Protein AF-A0A955Y0I9-F1 (afdb_monomer)

Sequence (393 aa):
MRSPFDLGKRVLMWVVSGFSILAGYGLAKLEPFREAVVLPLTAVDQAVPLLPFTVWIYGSGTLMCLVAWLAVPDGRAARRFYFTLLMSAVICWFFFLLFPTTYPRHLWPLPEGDSLTLREFRDLRGTDSPSNCFPSQHVALAWALALCWVDWTKRAWVKVGIVAWAIAVSVCTLTTKQHYLVDIPGGMAAGVASWWAVRRSLADRTRTVGLEVSDPRDARVLHGLLGKVREHRWSLDTLPWPTARQPALPTPLVELLSQTVWIEEIAGLNFQVLARACRDDALCEIYGLFAEEERRHADGLRRLLAIHGHEVAPPGLGTGLVLDQFDTLDPDDIADVALIITATPVFETFLDAGTIPFLRSHPSVRGDLLDALVERVDRDEGAHLAVNWMMSR

Solvent-accessible surface area (backbone atoms only — not comparable to full-atom values): 20887 Å² total; per-residue (Å²): 131,83,77,73,65,46,70,68,58,29,55,51,49,40,50,51,51,51,50,56,51,52,53,50,51,52,57,38,66,73,67,43,82,48,77,58,41,73,72,85,79,47,75,62,58,66,67,51,59,81,39,65,75,37,40,62,54,54,62,37,54,66,58,52,47,46,54,49,38,74,64,49,81,36,67,67,53,44,52,46,44,52,52,12,43,49,46,17,46,52,54,26,39,54,33,25,25,71,52,15,22,29,48,75,44,80,84,61,70,78,79,90,77,81,49,71,55,53,48,52,44,50,51,47,66,71,71,51,68,54,41,56,24,37,31,24,52,70,29,6,44,34,37,18,50,28,54,51,48,45,74,74,53,86,50,67,70,58,41,53,50,38,47,51,47,30,50,49,35,44,53,23,36,44,25,58,50,58,38,56,73,71,15,40,62,44,5,38,47,37,3,50,50,23,38,50,51,42,50,47,68,62,48,66,52,61,46,65,45,61,48,63,78,81,51,75,66,58,44,53,50,50,54,53,48,45,52,47,54,69,70,67,64,81,59,79,85,76,50,71,71,72,91,64,78,47,75,72,70,57,68,73,57,51,50,51,51,23,50,48,31,53,49,28,45,51,50,15,52,45,24,50,39,50,24,67,16,33,68,32,68,69,58,22,47,44,26,46,49,47,22,54,47,25,46,48,52,21,52,49,49,50,50,54,37,42,44,31,71,41,78,77,55,79,71,51,74,68,57,42,56,54,59,67,43,59,85,72,59,43,44,47,19,43,62,48,45,51,50,45,46,57,47,49,49,56,52,54,51,49,43,61,74,48,52,49,61,50,47,64,68,33,85,90,58,45,50,73,46,48,53,56,50,47,58,52,49,61,57,52,50,57,52,54,44,54,52,35,59,62,74,60,109

Mean predicted aligned error: 13.73 Å

Secondary structure (DSSP, 8-state):
-PPP--HHHHHHHHHHHHHHHHHHHHHHHH--SSPPEEPPPPHHHHHSPP-GGGHHHHTHHHHHHHHHHHH--SHHHHHHHHHHHHHHHHHHHHHHHHS-EE--GGGSPPPSS--HHHHHHHHHHHHS-TT--SS-HHHHHHHHHHHHHHHH---HHHHHHHHHHHHHHHHHHHHTT-S-TTHHHHHHHHHHHHHHHHHHHHHGGG-B--B---SHHHHHHHHHHHHHHHHH---GGGS---SSPPPPPPHHHHHHHHHHHHHHHHHHHHHHHHHHHB-SHHHHHHHHHHHHHHHHHHHHHHHHHHHTT-PPPPP-HHHHHHHHHHTT--TTBHHHHHHHHHHHHHHHHHIIIIIHHHHHH-TTT-SHHHHHHHHHHHHHHHHHHHHHHHHT-

Structure (mmCIF, N/CA/C/O backbone):
data_AF-A0A955Y0I9-F1
#
_entry.id   AF-A0A955Y0I9-F1
#
loop_
_atom_site.group_PDB
_atom_site.id
_atom_site.type_symbol
_atom_site.label_atom_id
_atom_site.label_alt_id
_atom_site.label_comp_id
_atom_site.label_asym_id
_atom_site.label_entity_id
_atom_site.label_seq_id
_atom_site.pdbx_PDB_ins_code
_atom_site.Cartn_x
_atom_site.Cartn_y
_atom_site.Cartn_z
_atom_site.occupancy
_atom_site.B_iso_or_equiv
_atom_site.auth_seq_id
_atom_site.auth_comp_id
_atom_site.auth_asym_id
_atom_site.auth_atom_id
_atom_site.pdbx_PDB_model_num
ATOM 1 N N . MET A 1 1 ? -17.357 13.232 1.001 1.00 31.52 1 MET A N 1
ATOM 2 C CA . MET A 1 1 ? -16.364 13.836 0.078 1.00 31.52 1 MET A CA 1
ATOM 3 C C . MET A 1 1 ? -14.993 13.333 0.503 1.00 31.52 1 MET A C 1
ATOM 5 O O . MET A 1 1 ? -14.622 13.590 1.636 1.00 31.52 1 MET A O 1
ATOM 9 N N . ARG A 1 2 ? -14.286 12.552 -0.329 1.00 39.56 2 ARG A N 1
ATOM 10 C CA . ARG A 1 2 ? -12.940 12.054 0.015 1.00 39.56 2 ARG A CA 1
ATOM 11 C C . ARG A 1 2 ? -11.988 13.249 0.142 1.00 39.56 2 ARG A C 1
ATOM 13 O O . ARG A 1 2 ? -11.948 14.076 -0.767 1.00 39.56 2 ARG A O 1
ATOM 20 N N . SER A 1 3 ? -11.275 13.340 1.264 1.00 46.16 3 SER A N 1
ATOM 21 C CA . SER A 1 3 ? -10.226 14.338 1.496 1.00 46.16 3 SER A CA 1
ATOM 22 C C . SER A 1 3 ? -9.253 14.361 0.303 1.00 46.16 3 SER A C 1
ATOM 24 O O . SER A 1 3 ? -8.835 13.288 -0.152 1.00 46.16 3 SER A O 1
ATOM 26 N N . PRO A 1 4 ? -8.934 15.536 -0.273 1.00 54.56 4 PRO A N 1
ATOM 27 C CA . PRO A 1 4 ? -7.990 15.619 -1.377 1.00 54.56 4 PRO A CA 1
ATOM 28 C C . PRO A 1 4 ? -6.641 15.046 -0.934 1.00 54.56 4 PRO A C 1
ATOM 30 O O . PRO A 1 4 ? -6.152 15.347 0.151 1.00 54.56 4 PRO A O 1
ATOM 33 N N . PHE A 1 5 ? -6.033 14.201 -1.772 1.00 65.94 5 PHE A N 1
ATOM 34 C CA . PHE A 1 5 ? -4.689 13.691 -1.516 1.00 65.94 5 PHE A CA 1
ATOM 35 C C . PHE A 1 5 ? -3.725 14.884 -1.481 1.00 65.94 5 PHE A C 1
ATOM 37 O O . PHE A 1 5 ? -3.441 15.481 -2.524 1.00 65.94 5 PHE A O 1
ATOM 44 N N . ASP A 1 6 ? -3.334 15.270 -0.266 1.00 82.50 6 ASP A N 1
ATOM 45 C CA . ASP A 1 6 ? -2.632 16.514 0.036 1.00 82.50 6 ASP A CA 1
ATOM 46 C C . ASP A 1 6 ? -1.294 16.632 -0.717 1.00 82.50 6 ASP A C 1
ATOM 48 O O . ASP A 1 6 ? -0.627 15.631 -1.003 1.00 82.50 6 ASP A O 1
ATOM 52 N N . LEU A 1 7 ? -0.895 17.864 -1.047 1.00 87.44 7 LEU A N 1
ATOM 53 C CA . LEU A 1 7 ? 0.348 18.140 -1.768 1.00 87.44 7 LEU A CA 1
ATOM 54 C C . LEU A 1 7 ? 1.572 17.619 -1.007 1.00 87.44 7 LEU A C 1
ATOM 56 O O . LEU A 1 7 ? 2.463 17.032 -1.627 1.00 87.44 7 LEU A O 1
ATOM 60 N N . GLY A 1 8 ? 1.586 17.759 0.323 1.00 88.62 8 GLY A N 1
ATOM 61 C CA . GLY A 1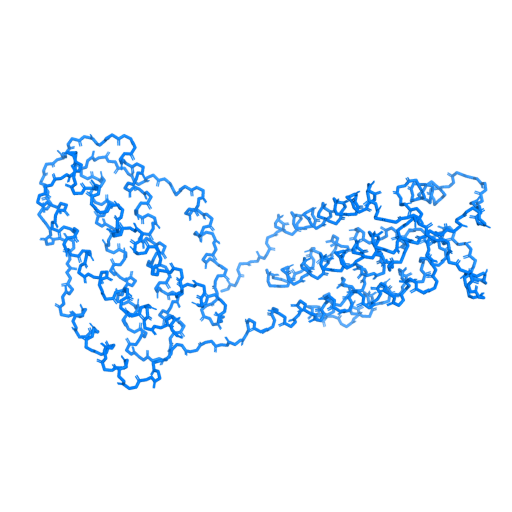 8 ? 2.644 17.218 1.172 1.00 88.62 8 GLY A CA 1
ATOM 62 C C . GLY A 1 8 ? 2.747 15.700 1.041 1.00 88.62 8 GLY A C 1
ATOM 63 O O . GLY A 1 8 ? 3.834 15.169 0.809 1.00 88.62 8 GLY A O 1
ATOM 64 N N . LYS A 1 9 ? 1.605 14.998 1.064 1.00 87.75 9 LYS A N 1
ATOM 65 C CA . LYS A 1 9 ? 1.550 13.538 0.863 1.00 87.75 9 LYS A CA 1
ATOM 66 C C . LYS A 1 9 ? 2.052 13.120 -0.525 1.00 87.75 9 LYS A C 1
ATOM 68 O O . LYS A 1 9 ? 2.767 12.128 -0.632 1.00 87.75 9 LYS A O 1
ATOM 73 N N . ARG A 1 10 ? 1.748 13.875 -1.589 1.00 91.06 10 ARG A N 1
ATOM 74 C CA . ARG A 1 10 ? 2.239 13.594 -2.960 1.00 91.06 10 ARG A CA 1
ATOM 75 C C . ARG A 1 10 ? 3.754 13.676 -3.065 1.00 91.06 10 ARG A C 1
ATOM 77 O O . ARG A 1 10 ? 4.377 12.770 -3.616 1.00 91.06 10 ARG A O 1
ATOM 84 N N . VAL A 1 11 ? 4.333 14.754 -2.538 1.00 93.12 11 VAL A N 1
ATOM 85 C CA . VAL A 1 11 ? 5.785 14.971 -2.561 1.00 93.12 11 VAL A CA 1
ATOM 86 C C . VAL A 1 11 ? 6.488 13.933 -1.690 1.00 93.12 11 VAL A C 1
ATOM 88 O O . VAL A 1 11 ? 7.462 13.330 -2.136 1.00 93.12 11 VAL A O 1
ATOM 91 N N . LEU A 1 12 ? 5.954 13.653 -0.496 1.00 92.50 12 LEU A N 1
ATOM 92 C CA . LEU A 1 12 ? 6.472 12.600 0.375 1.00 92.50 12 LEU A CA 1
ATOM 93 C C . LEU A 1 12 ? 6.474 11.242 -0.333 1.00 92.50 12 LEU A C 1
ATOM 95 O O . LEU A 1 12 ? 7.488 10.553 -0.324 1.00 92.50 12 LEU A O 1
ATOM 99 N N . MET A 1 13 ? 5.380 10.872 -1.002 1.00 93.75 13 MET A N 1
ATOM 100 C CA . MET A 1 13 ? 5.303 9.597 -1.718 1.00 93.75 13 MET A CA 1
ATOM 101 C C . MET A 1 13 ? 6.251 9.516 -2.919 1.00 93.75 13 MET A C 1
ATOM 103 O O . MET A 1 13 ? 6.767 8.433 -3.203 1.00 93.75 13 MET A O 1
ATOM 107 N N . TRP A 1 14 ? 6.537 10.629 -3.598 1.00 95.56 14 TRP A N 1
ATOM 108 C CA . TRP A 1 14 ? 7.592 10.675 -4.615 1.00 95.56 14 TRP A CA 1
ATOM 109 C C . TRP A 1 14 ? 8.973 10.393 -4.009 1.00 95.56 14 TRP A C 1
ATOM 111 O O . TRP A 1 14 ? 9.695 9.538 -4.526 1.00 95.56 14 TRP A O 1
ATOM 121 N N . VAL A 1 15 ? 9.301 11.026 -2.875 1.00 94.25 15 VAL A N 1
ATOM 122 C CA . VAL A 1 15 ? 10.557 10.777 -2.144 1.00 94.25 15 VAL A CA 1
ATOM 123 C C . VAL A 1 15 ? 10.640 9.325 -1.676 1.00 94.25 15 VAL A C 1
ATOM 125 O O . VAL A 1 15 ? 11.645 8.666 -1.925 1.00 94.25 15 VAL A O 1
ATOM 128 N N . VAL A 1 16 ? 9.576 8.795 -1.066 1.00 93.19 16 VAL A N 1
ATOM 129 C CA . VAL A 1 16 ? 9.507 7.397 -0.609 1.00 93.19 16 VAL A CA 1
ATOM 130 C C . VAL A 1 16 ? 9.670 6.428 -1.779 1.00 93.19 16 VAL A C 1
ATOM 132 O O . VAL A 1 16 ? 10.409 5.452 -1.659 1.00 93.19 16 VAL A O 1
ATOM 135 N N . SER A 1 17 ? 9.036 6.696 -2.925 1.00 92.31 17 SER A N 1
ATOM 136 C CA . SER A 1 17 ? 9.192 5.877 -4.137 1.00 92.31 17 SER A CA 1
ATOM 137 C C . SER A 1 17 ? 10.637 5.885 -4.630 1.00 92.31 17 SER A C 1
ATOM 139 O O . SER A 1 17 ? 11.209 4.822 -4.864 1.00 92.31 17 SER A O 1
ATOM 141 N N . GLY A 1 18 ? 11.239 7.073 -4.747 1.00 90.25 18 GLY A N 1
ATOM 142 C CA . GLY A 1 18 ? 12.628 7.231 -5.174 1.00 90.25 18 GLY A CA 1
ATOM 143 C C . GLY A 1 18 ? 13.601 6.532 -4.229 1.00 90.25 18 GLY A C 1
ATOM 144 O O . GLY A 1 18 ? 14.423 5.740 -4.680 1.00 90.25 18 GLY A O 1
ATOM 145 N N . PHE A 1 19 ? 13.457 6.747 -2.921 1.00 91.56 19 PHE A N 1
ATOM 146 C CA . PHE A 1 19 ? 14.278 6.094 -1.904 1.00 91.56 19 PHE A CA 1
ATOM 147 C C . PHE A 1 19 ? 14.138 4.571 -1.950 1.00 91.56 19 PHE A C 1
ATOM 149 O O . PHE A 1 19 ? 15.148 3.878 -2.005 1.00 91.56 19 PHE A O 1
ATOM 156 N N . SER A 1 20 ? 12.907 4.045 -1.999 1.00 88.31 20 SER A N 1
ATOM 157 C CA . SER A 1 20 ? 12.657 2.595 -2.049 1.00 88.31 20 SER A CA 1
ATOM 158 C C . SER A 1 20 ? 13.333 1.956 -3.265 1.00 88.31 20 SER A C 1
ATOM 160 O O . SER A 1 20 ? 13.983 0.919 -3.145 1.00 88.31 20 SER A O 1
ATOM 162 N N . ILE A 1 21 ? 13.209 2.593 -4.435 1.00 91.81 21 ILE A N 1
ATOM 163 C CA . ILE A 1 21 ? 13.772 2.082 -5.688 1.00 91.81 21 ILE A CA 1
ATOM 164 C C . ILE A 1 21 ? 15.306 2.168 -5.681 1.00 91.81 21 ILE A C 1
ATOM 166 O O . ILE A 1 21 ? 15.981 1.211 -6.056 1.00 91.81 21 ILE A O 1
ATOM 170 N N . LEU A 1 22 ? 15.874 3.295 -5.249 1.00 89.88 22 LEU A N 1
ATOM 171 C CA . LEU A 1 22 ? 17.327 3.487 -5.232 1.00 89.88 22 LEU A CA 1
ATOM 172 C C . LEU A 1 22 ? 18.011 2.621 -4.169 1.00 89.88 22 LEU A C 1
ATOM 174 O O . LEU A 1 22 ? 19.072 2.062 -4.442 1.00 89.88 22 LEU A O 1
ATOM 178 N N . ALA A 1 23 ? 17.400 2.462 -2.992 1.00 85.19 23 ALA A N 1
ATOM 179 C CA . ALA A 1 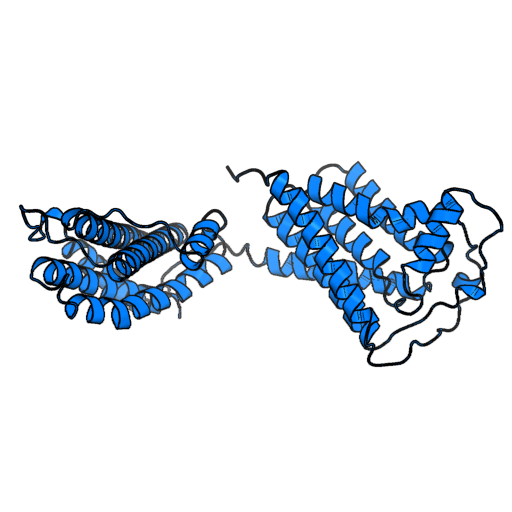23 ? 17.912 1.591 -1.939 1.00 85.19 23 ALA A CA 1
ATOM 180 C C . ALA A 1 23 ? 17.931 0.125 -2.394 1.00 85.19 23 ALA A C 1
ATOM 182 O O . ALA A 1 23 ? 18.958 -0.541 -2.266 1.00 85.19 23 ALA A O 1
ATOM 183 N N . GLY A 1 24 ? 16.837 -0.365 -2.988 1.00 82.88 24 GLY A N 1
ATOM 184 C CA . GLY A 1 24 ? 16.781 -1.732 -3.508 1.00 82.88 24 GLY A CA 1
ATOM 185 C C . GLY A 1 24 ? 17.745 -1.976 -4.670 1.00 82.88 24 GLY A C 1
ATOM 186 O O . GLY A 1 24 ? 18.440 -2.991 -4.680 1.00 82.88 24 GLY A O 1
ATOM 187 N N . TYR A 1 25 ? 17.880 -1.016 -5.593 1.00 85.38 25 TYR A N 1
ATOM 188 C CA . TYR A 1 25 ? 18.887 -1.084 -6.658 1.00 85.38 25 TYR A CA 1
ATOM 189 C C . TYR A 1 25 ? 20.314 -1.119 -6.090 1.00 85.38 25 TYR A C 1
ATOM 191 O O . TYR A 1 25 ? 21.143 -1.908 -6.544 1.00 85.38 25 TYR A O 1
ATOM 199 N N . GLY A 1 26 ? 20.600 -0.294 -5.077 1.00 84.38 26 GLY A N 1
ATOM 200 C CA . GLY A 1 26 ? 21.887 -0.278 -4.383 1.00 84.38 26 GLY A CA 1
ATOM 201 C C . GLY A 1 26 ? 22.211 -1.618 -3.726 1.00 84.38 26 GLY A C 1
ATOM 202 O O . GLY A 1 26 ? 23.311 -2.127 -3.909 1.00 84.38 26 GLY A O 1
ATOM 203 N N . LEU A 1 27 ? 21.245 -2.233 -3.039 1.00 80.31 27 LEU A N 1
ATOM 204 C CA . LEU A 1 27 ? 21.409 -3.564 -2.443 1.00 80.31 27 LEU A CA 1
ATOM 205 C C . LEU A 1 27 ? 21.657 -4.642 -3.504 1.00 80.31 27 LEU A C 1
ATOM 207 O O . LEU A 1 27 ? 22.588 -5.430 -3.363 1.00 80.31 27 LEU A O 1
ATOM 211 N N . ALA A 1 28 ? 20.883 -4.636 -4.594 1.00 76.81 28 ALA A N 1
ATOM 212 C CA . ALA A 1 28 ? 21.062 -5.579 -5.699 1.00 76.81 28 ALA A CA 1
ATOM 213 C C . ALA A 1 28 ? 22.425 -5.431 -6.402 1.00 76.81 28 ALA A C 1
ATOM 215 O O . ALA A 1 28 ? 22.912 -6.378 -7.012 1.00 76.81 28 ALA A O 1
ATOM 216 N N . LYS A 1 29 ? 23.048 -4.248 -6.314 1.00 76.62 29 LYS A N 1
ATOM 217 C CA . LYS A 1 29 ? 24.379 -3.965 -6.865 1.00 76.62 29 LYS A CA 1
ATOM 218 C C . LYS A 1 29 ? 25.525 -4.510 -6.003 1.00 76.62 29 LYS A C 1
ATOM 220 O O . LYS A 1 29 ? 26.586 -4.775 -6.558 1.00 76.62 29 LYS A O 1
ATOM 225 N N . LEU A 1 30 ? 25.354 -4.624 -4.683 1.00 74.75 30 LEU A N 1
ATOM 226 C CA . LEU A 1 30 ? 26.463 -4.934 -3.769 1.00 74.75 30 LEU A CA 1
ATOM 227 C C . LEU A 1 30 ? 26.871 -6.413 -3.783 1.00 74.75 30 LEU A C 1
ATOM 229 O O . LEU A 1 30 ? 28.061 -6.691 -3.740 1.00 74.75 30 LEU A O 1
ATOM 233 N N . GLU A 1 31 ? 25.914 -7.341 -3.864 1.00 68.19 31 GLU A N 1
ATOM 234 C CA . GLU A 1 31 ? 26.170 -8.784 -3.694 1.00 68.19 31 GLU A CA 1
ATOM 235 C C . GLU A 1 31 ? 25.347 -9.634 -4.686 1.00 68.19 31 GLU A C 1
ATOM 237 O O . GLU A 1 31 ? 24.390 -10.309 -4.290 1.00 68.19 31 GLU A O 1
ATOM 242 N N . PRO A 1 32 ? 25.645 -9.601 -6.000 1.00 71.12 32 PRO A N 1
ATOM 243 C CA . PRO A 1 32 ? 25.002 -10.515 -6.939 1.00 71.12 32 PRO A CA 1
ATOM 244 C C . PRO A 1 32 ? 25.439 -11.964 -6.666 1.00 71.12 32 PRO A C 1
ATOM 246 O O . PRO A 1 32 ? 26.609 -12.238 -6.408 1.00 71.12 32 PRO A O 1
ATOM 249 N N . PHE A 1 33 ? 24.520 -12.930 -6.789 1.00 77.50 33 PHE A N 1
ATOM 250 C CA . PHE A 1 33 ? 24.832 -14.351 -6.556 1.00 77.50 33 PHE A CA 1
ATOM 251 C C . PHE A 1 33 ? 25.696 -14.979 -7.662 1.00 77.50 33 PHE A C 1
ATOM 253 O O . PHE A 1 33 ? 26.130 -16.126 -7.534 1.00 77.50 33 PHE A O 1
ATOM 260 N N . ARG A 1 34 ? 25.890 -14.270 -8.781 1.00 76.62 34 ARG A N 1
ATOM 261 C CA . ARG A 1 34 ? 26.654 -14.716 -9.951 1.00 76.62 34 ARG A CA 1
ATOM 262 C C . ARG A 1 34 ? 27.440 -13.562 -10.560 1.00 76.62 34 ARG A C 1
ATOM 264 O O . ARG A 1 34 ? 27.082 -12.400 -10.404 1.00 76.62 34 ARG A O 1
ATOM 271 N N . GLU A 1 35 ? 28.481 -13.898 -11.310 1.00 83.94 35 GLU A N 1
ATOM 272 C CA . GLU A 1 35 ? 29.204 -12.925 -12.125 1.00 83.94 35 GLU A CA 1
ATOM 273 C C . GLU A 1 35 ? 28.356 -12.451 -13.310 1.00 83.94 35 GLU A C 1
ATOM 275 O O . GLU A 1 35 ? 27.577 -13.214 -13.889 1.00 83.94 35 GLU A O 1
ATOM 280 N N . ALA A 1 36 ? 28.518 -11.179 -13.679 1.00 87.12 36 ALA A N 1
ATOM 281 C CA . ALA A 1 36 ? 27.760 -10.580 -14.766 1.00 87.12 36 ALA A CA 1
ATOM 282 C C . ALA A 1 36 ? 28.205 -11.118 -16.133 1.00 87.12 36 ALA A C 1
ATOM 284 O O . ALA A 1 36 ? 29.380 -11.048 -16.493 1.00 87.12 36 ALA A O 1
ATOM 285 N N . VAL A 1 37 ? 27.247 -11.598 -16.926 1.00 89.44 37 VAL A N 1
ATOM 286 C CA . VAL A 1 37 ? 27.508 -12.226 -18.228 1.00 89.44 37 VAL A CA 1
ATOM 287 C C . VAL A 1 37 ? 27.330 -11.221 -19.367 1.00 89.44 37 VAL A C 1
ATOM 289 O O . VAL A 1 37 ? 26.343 -10.487 -19.419 1.00 89.44 37 VAL A O 1
ATOM 292 N N . VAL A 1 38 ? 28.273 -11.192 -20.311 1.00 93.06 38 VAL A N 1
ATOM 293 C CA . VAL A 1 38 ? 28.116 -10.460 -21.578 1.00 93.06 38 VAL A CA 1
ATOM 294 C C . VAL A 1 38 ? 27.259 -11.301 -22.522 1.00 93.06 38 VAL A C 1
ATOM 296 O O . VAL A 1 38 ? 27.589 -12.455 -22.794 1.00 93.06 38 VAL A O 1
ATOM 299 N N . LEU A 1 39 ? 26.177 -10.726 -23.045 1.00 91.50 39 LEU A N 1
ATOM 300 C CA . LEU A 1 39 ? 25.342 -11.387 -24.044 1.00 91.50 39 LEU A CA 1
ATOM 301 C C . LEU A 1 39 ? 25.867 -11.112 -25.467 1.00 91.50 39 LEU A C 1
ATOM 303 O O . LEU A 1 39 ? 26.438 -10.047 -25.719 1.00 91.50 39 LEU A O 1
ATOM 307 N N . PRO A 1 40 ? 25.655 -12.029 -26.430 1.00 93.56 40 PRO A N 1
ATOM 308 C CA . PRO A 1 40 ? 25.950 -11.758 -27.832 1.00 93.56 40 PRO A CA 1
ATOM 309 C C . PRO A 1 40 ? 25.117 -10.585 -28.364 1.00 93.56 40 PRO A C 1
ATOM 311 O O . PRO A 1 40 ? 23.895 -10.566 -28.220 1.00 93.56 40 PRO A O 1
ATOM 314 N N . LEU A 1 41 ? 25.772 -9.626 -29.021 1.00 94.25 41 LEU A N 1
ATOM 315 C CA . LEU A 1 41 ? 25.097 -8.490 -29.652 1.00 94.25 41 LEU A CA 1
ATOM 316 C C . LEU A 1 41 ? 24.326 -8.943 -30.892 1.00 94.25 41 LEU A C 1
ATOM 318 O O . LEU A 1 41 ? 24.906 -9.539 -31.805 1.00 94.25 41 LEU A O 1
ATOM 322 N N . THR A 1 42 ? 23.044 -8.593 -30.969 1.00 95.19 42 THR A N 1
ATOM 323 C CA . THR A 1 42 ? 22.237 -8.823 -32.172 1.00 95.19 42 THR A CA 1
ATOM 324 C C . THR A 1 42 ? 22.608 -7.842 -33.290 1.00 95.19 42 THR A C 1
ATOM 326 O O . THR A 1 42 ? 23.256 -6.818 -33.063 1.00 95.19 42 THR A O 1
ATOM 329 N N . ALA A 1 43 ? 22.146 -8.111 -34.516 1.00 96.00 43 ALA A N 1
ATOM 330 C CA . ALA A 1 43 ? 22.317 -7.185 -35.638 1.00 96.00 43 ALA A CA 1
ATOM 331 C C . ALA A 1 43 ? 21.704 -5.799 -35.354 1.00 96.00 43 ALA A C 1
ATOM 333 O O . ALA A 1 43 ? 22.249 -4.783 -35.776 1.00 96.00 43 ALA A O 1
ATOM 334 N N . VAL A 1 44 ? 20.602 -5.748 -34.597 1.00 94.50 44 VAL A N 1
ATOM 335 C CA . VAL A 1 44 ? 19.961 -4.487 -34.199 1.00 94.50 44 VAL A CA 1
ATOM 336 C C . VAL A 1 44 ? 20.814 -3.747 -33.171 1.00 94.50 44 VAL A C 1
ATOM 338 O O . VAL A 1 44 ? 21.049 -2.551 -33.338 1.00 94.50 44 VAL A O 1
ATOM 341 N N . ASP A 1 45 ? 21.340 -4.445 -32.159 1.00 94.31 45 ASP A N 1
ATOM 342 C CA . ASP A 1 45 ? 22.217 -3.837 -31.145 1.00 94.31 45 ASP A CA 1
ATOM 343 C C . ASP A 1 45 ? 23.445 -3.180 -31.781 1.00 94.31 45 ASP A C 1
ATOM 345 O O . ASP A 1 45 ? 23.889 -2.118 -31.343 1.00 94.31 45 ASP A O 1
ATOM 349 N N . GLN A 1 46 ? 23.978 -3.790 -32.842 1.00 95.25 46 GLN A N 1
ATOM 350 C CA . GLN A 1 46 ? 25.105 -3.253 -33.601 1.00 95.25 46 GLN A CA 1
ATOM 351 C C . GLN A 1 46 ? 24.696 -2.073 -34.493 1.00 95.25 46 GLN A C 1
ATOM 353 O O . GLN A 1 46 ? 25.409 -1.071 -34.531 1.00 95.25 46 GLN A O 1
ATOM 358 N N . ALA A 1 47 ? 23.549 -2.168 -35.174 1.00 96.50 47 ALA A N 1
ATOM 359 C CA . ALA A 1 47 ? 23.092 -1.168 -36.140 1.00 96.50 47 ALA A CA 1
ATOM 360 C C . ALA A 1 47 ? 22.618 0.148 -35.502 1.00 96.50 47 ALA A C 1
ATOM 362 O O . ALA A 1 47 ? 22.750 1.207 -36.117 1.00 96.50 47 ALA A O 1
ATOM 363 N N . VAL A 1 48 ? 22.058 0.112 -34.288 1.00 97.00 48 VAL A N 1
ATOM 364 C CA . VAL A 1 48 ? 21.596 1.331 -33.603 1.00 97.00 48 VAL A CA 1
ATOM 365 C C . VAL A 1 48 ? 22.800 2.232 -33.281 1.00 97.00 48 VAL A C 1
ATOM 367 O O . VAL A 1 48 ? 23.742 1.764 -32.645 1.00 97.00 48 VAL A O 1
ATOM 370 N N . PRO A 1 49 ? 22.820 3.520 -33.664 1.00 96.69 49 PRO A N 1
ATOM 371 C CA . PRO A 1 49 ? 23.934 4.408 -33.341 1.00 96.69 49 PRO A CA 1
ATOM 372 C C . PRO A 1 49 ? 23.884 4.895 -31.886 1.00 96.69 49 PRO A C 1
ATOM 374 O O . PRO A 1 49 ? 22.818 4.990 -31.277 1.00 96.69 49 PRO A O 1
ATOM 377 N N . LEU A 1 50 ? 25.046 5.263 -31.339 1.00 96.94 50 LEU A N 1
ATOM 378 C CA . LEU A 1 50 ? 25.120 6.035 -30.097 1.00 96.94 50 LEU A CA 1
ATOM 379 C C . LEU A 1 50 ? 24.656 7.474 -30.376 1.00 96.94 50 LEU A C 1
ATOM 381 O O . LEU A 1 50 ? 25.282 8.177 -31.167 1.00 96.94 50 LEU A O 1
ATOM 385 N N . LEU A 1 51 ? 23.589 7.923 -29.713 1.00 97.25 51 LEU A N 1
ATOM 386 C CA . LEU A 1 51 ? 23.033 9.273 -29.850 1.00 97.25 51 LEU A CA 1
ATOM 387 C C . LEU A 1 51 ? 23.070 10.004 -28.496 1.00 97.25 51 LEU A C 1
ATOM 389 O O . LEU A 1 51 ? 22.126 9.877 -27.713 1.00 97.25 51 LEU A O 1
ATOM 393 N N . PRO A 1 52 ? 24.118 10.799 -28.197 1.00 95.94 52 PRO A N 1
ATOM 394 C CA . PRO A 1 52 ? 24.305 11.392 -26.871 1.00 95.94 52 PRO A CA 1
ATOM 395 C C . PRO A 1 52 ? 23.125 12.221 -26.353 1.00 95.94 52 PRO A C 1
ATOM 397 O O . PRO A 1 52 ? 22.806 12.151 -25.173 1.00 95.94 52 PRO A O 1
ATOM 400 N N . PHE A 1 53 ? 22.420 12.957 -27.220 1.00 96.06 53 PHE A N 1
ATOM 401 C CA . PHE A 1 53 ? 21.276 13.787 -26.814 1.00 96.06 53 PHE A CA 1
ATOM 402 C C . PHE A 1 53 ? 20.112 12.984 -26.210 1.00 96.06 53 PHE A C 1
ATOM 404 O O . PHE A 1 53 ? 19.294 13.543 -25.483 1.00 96.06 53 PHE A O 1
ATOM 411 N N . THR A 1 54 ? 20.037 11.675 -26.475 1.00 97.50 54 THR A N 1
ATOM 412 C CA . THR A 1 54 ? 18.986 10.802 -25.929 1.00 97.50 54 THR A CA 1
ATOM 413 C C . THR A 1 54 ? 19.154 10.516 -24.434 1.00 97.50 54 THR A C 1
ATOM 415 O O . THR A 1 54 ? 18.217 10.024 -23.809 1.00 97.50 54 THR A O 1
ATOM 418 N N . VAL A 1 55 ? 20.282 10.919 -23.831 1.00 96.56 55 VAL A N 1
ATOM 419 C CA . VAL A 1 55 ? 20.499 10.876 -22.375 1.00 96.56 55 VAL A CA 1
ATOM 420 C C . VAL A 1 55 ? 19.426 11.644 -21.600 1.00 96.56 55 VAL A C 1
ATOM 422 O O . VAL A 1 55 ? 18.980 11.188 -20.556 1.00 96.56 55 VAL A O 1
ATOM 425 N N . TRP A 1 56 ? 18.921 12.755 -22.147 1.00 97.31 56 TRP A N 1
ATOM 426 C CA . TRP A 1 56 ? 17.871 13.547 -21.502 1.00 97.31 56 TRP A CA 1
ATOM 427 C C . TRP A 1 56 ? 16.529 12.810 -21.457 1.00 97.31 56 TRP A C 1
ATOM 429 O O . TRP A 1 56 ? 15.774 12.946 -20.498 1.00 97.31 56 TRP A O 1
ATOM 439 N N . ILE A 1 57 ? 16.239 11.997 -22.478 1.00 97.62 57 ILE A N 1
ATOM 440 C CA . ILE A 1 57 ? 15.059 11.123 -22.496 1.00 97.62 57 ILE A CA 1
ATOM 441 C C . ILE A 1 57 ? 15.264 9.995 -21.482 1.00 97.62 57 ILE A C 1
ATOM 443 O O . ILE A 1 57 ? 14.366 9.727 -20.686 1.00 97.62 57 ILE A O 1
ATOM 447 N N . TYR A 1 58 ? 16.459 9.401 -21.457 1.00 95.75 58 TYR A N 1
ATOM 448 C CA . TYR A 1 58 ? 16.826 8.339 -20.520 1.00 95.75 58 TYR A CA 1
ATOM 449 C C . 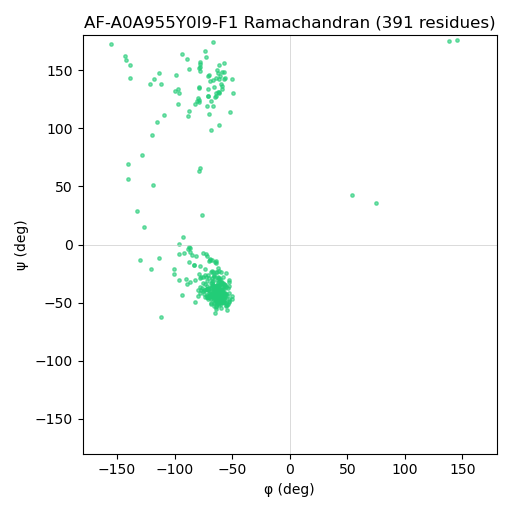TYR A 1 58 ? 16.684 8.787 -19.055 1.00 95.75 58 TYR A C 1
ATOM 451 O O . TYR A 1 58 ? 16.012 8.126 -18.266 1.00 95.75 58 TYR A O 1
ATOM 459 N N . GLY A 1 59 ? 17.226 9.959 -18.710 1.00 93.56 59 GLY A N 1
ATOM 460 C CA . GLY A 1 59 ? 17.159 10.547 -17.367 1.00 93.56 59 GLY A CA 1
ATOM 461 C C . GLY A 1 59 ? 15.803 11.162 -16.994 1.00 93.56 59 GLY A C 1
ATOM 462 O O . GLY A 1 59 ? 15.580 11.521 -15.838 1.00 93.56 59 GLY A O 1
ATOM 463 N N . SER A 1 60 ? 14.853 11.262 -17.934 1.00 96.56 60 SER A N 1
ATOM 464 C CA . SER A 1 60 ? 13.553 11.909 -17.684 1.00 96.56 60 SER A CA 1
ATOM 465 C C . SER A 1 60 ? 12.647 11.149 -16.704 1.00 96.56 60 SER A C 1
ATOM 467 O O . SER A 1 60 ? 11.674 11.723 -16.209 1.00 96.56 60 SER A O 1
ATOM 469 N N . GLY A 1 61 ? 12.964 9.886 -16.387 1.00 95.19 61 GLY A N 1
ATOM 470 C CA . GLY A 1 61 ? 12.185 9.019 -15.493 1.00 95.19 61 GLY A CA 1
ATOM 471 C C . GLY A 1 61 ? 11.879 9.641 -14.132 1.00 95.19 61 GLY A C 1
ATOM 472 O O . GLY A 1 61 ? 10.724 9.646 -13.704 1.00 95.19 61 GLY A O 1
ATOM 473 N N . THR A 1 62 ? 12.881 10.229 -13.477 1.00 93.12 62 THR A N 1
ATOM 474 C CA . THR A 1 62 ? 12.723 10.850 -12.150 1.00 93.12 62 THR A CA 1
ATOM 475 C C . THR A 1 62 ? 11.758 12.030 -12.186 1.00 93.12 62 THR A C 1
ATOM 477 O O . THR A 1 62 ? 10.863 12.129 -11.340 1.00 93.12 62 THR A O 1
ATOM 480 N N . LEU A 1 63 ? 11.903 12.898 -13.193 1.00 95.75 63 LEU A N 1
ATOM 481 C CA . LEU A 1 63 ? 11.023 14.048 -13.386 1.00 95.75 63 LEU A CA 1
ATOM 482 C C . LEU A 1 63 ? 9.602 13.591 -13.726 1.00 95.75 63 LEU A C 1
ATOM 484 O O . LEU A 1 63 ? 8.645 14.073 -13.127 1.00 95.75 63 LEU A O 1
ATOM 488 N N . MET A 1 64 ? 9.447 12.627 -14.635 1.00 97.50 64 MET A N 1
ATOM 489 C CA . MET A 1 64 ? 8.129 12.112 -15.006 1.00 97.50 64 MET A CA 1
ATOM 490 C C . MET A 1 64 ? 7.423 11.439 -13.821 1.00 97.50 64 MET A C 1
ATOM 492 O O . MET A 1 64 ? 6.216 11.599 -13.655 1.00 97.50 64 MET A O 1
ATOM 496 N N . CYS A 1 65 ? 8.171 10.749 -12.955 1.00 97.19 65 CYS A N 1
ATOM 497 C CA . CYS A 1 65 ? 7.654 10.180 -11.711 1.00 97.19 65 CYS A CA 1
ATOM 498 C C . CYS A 1 65 ? 7.127 11.263 -10.760 1.00 97.19 65 CYS A C 1
ATOM 500 O O . CYS A 1 65 ? 6.031 11.111 -10.218 1.00 97.19 65 CYS A O 1
ATOM 502 N N . LEU A 1 66 ? 7.842 12.385 -10.612 1.00 96.94 66 LEU A N 1
ATOM 503 C CA . LEU A 1 66 ? 7.347 13.535 -9.848 1.00 96.94 66 LEU A CA 1
ATOM 504 C C . LEU A 1 66 ? 6.034 14.062 -10.438 1.00 96.94 66 LEU A C 1
ATOM 506 O O . LEU A 1 66 ? 5.054 14.216 -9.710 1.00 96.94 66 LEU A O 1
ATOM 510 N N . VAL A 1 67 ? 5.980 14.293 -11.754 1.00 97.31 67 VAL A N 1
ATOM 511 C CA . VAL A 1 67 ? 4.754 14.792 -12.401 1.00 97.31 67 VAL A CA 1
ATOM 512 C C . VAL A 1 67 ? 3.595 13.800 -12.225 1.00 97.31 67 VAL A C 1
ATOM 514 O O . VAL A 1 67 ? 2.475 14.223 -11.937 1.00 97.31 67 VAL A O 1
ATOM 517 N N . ALA A 1 68 ? 3.847 12.491 -12.313 1.00 96.69 68 ALA A N 1
ATOM 518 C CA . ALA A 1 68 ? 2.838 11.458 -12.077 1.00 96.69 68 ALA A CA 1
ATOM 519 C C . ALA A 1 68 ? 2.286 11.499 -10.639 1.00 96.69 68 ALA A C 1
ATOM 521 O O . ALA A 1 68 ? 1.068 11.463 -10.449 1.00 96.69 68 ALA A O 1
ATOM 522 N N . TRP A 1 69 ? 3.153 11.653 -9.631 1.00 96.56 69 TRP A N 1
ATOM 523 C CA . TRP A 1 69 ? 2.747 11.816 -8.228 1.00 96.56 69 TRP A CA 1
ATOM 524 C C . TRP A 1 69 ? 1.938 13.094 -7.992 1.00 96.56 69 TRP A C 1
ATOM 526 O O . TRP A 1 69 ? 0.922 13.080 -7.289 1.00 96.56 69 TRP A O 1
ATOM 536 N N . LEU A 1 70 ? 2.323 14.198 -8.632 1.00 95.25 70 LEU A N 1
ATOM 537 C CA . LEU A 1 70 ? 1.551 15.440 -8.593 1.00 95.25 70 LEU A CA 1
ATOM 538 C C . LEU A 1 70 ? 0.187 15.299 -9.290 1.00 95.25 70 LEU A C 1
ATOM 540 O O . LEU A 1 70 ? -0.767 15.958 -8.885 1.00 95.25 70 LEU A O 1
ATOM 544 N N . ALA A 1 71 ? 0.063 14.406 -10.276 1.00 94.06 71 ALA A N 1
ATOM 545 C CA . ALA A 1 71 ? -1.162 14.176 -11.042 1.00 94.06 71 ALA A CA 1
ATOM 546 C C . ALA A 1 71 ? -2.094 13.081 -10.480 1.00 94.06 71 ALA A C 1
ATOM 548 O O . ALA A 1 71 ? -3.199 12.914 -11.000 1.00 94.06 71 ALA A O 1
ATOM 549 N N . VAL A 1 72 ? -1.688 12.325 -9.451 1.00 92.25 72 VAL A N 1
ATOM 550 C CA . VAL A 1 72 ? -2.472 11.180 -8.947 1.00 92.25 72 VAL A CA 1
ATOM 551 C C . VAL A 1 72 ? -3.827 11.635 -8.366 1.00 92.25 72 VAL A C 1
ATOM 553 O O . VAL A 1 72 ? -3.865 12.586 -7.595 1.00 92.25 72 VAL A O 1
ATOM 556 N N . PRO A 1 73 ? -4.983 11.051 -8.709 1.00 87.44 73 PRO A N 1
ATOM 557 C CA . PRO A 1 73 ? -6.269 11.637 -8.306 1.00 87.44 73 PRO A CA 1
ATOM 558 C C . PRO A 1 73 ? -6.590 11.463 -6.814 1.00 87.44 73 PRO A C 1
ATOM 560 O O . PRO A 1 73 ? -7.119 12.379 -6.191 1.00 87.44 73 PRO A O 1
ATOM 563 N N . ASP A 1 74 ? -6.272 10.303 -6.240 1.00 84.50 74 ASP A N 1
ATOM 564 C CA . ASP A 1 74 ? -6.704 9.899 -4.902 1.00 84.50 74 ASP A CA 1
ATOM 565 C C . ASP A 1 74 ? -5.754 8.860 -4.277 1.00 84.50 74 ASP A C 1
ATOM 567 O O . ASP A 1 74 ? -4.844 8.340 -4.930 1.00 84.50 74 ASP A O 1
ATOM 571 N N . GLY A 1 75 ? -5.981 8.540 -2.998 1.00 82.31 75 GLY A N 1
ATOM 572 C CA . GLY A 1 75 ? -5.172 7.580 -2.242 1.00 82.31 75 GLY A CA 1
ATOM 573 C C . GLY A 1 75 ? -5.190 6.150 -2.803 1.00 82.31 75 GLY A C 1
ATOM 574 O O . GLY A 1 75 ? -4.207 5.421 -2.671 1.00 82.31 75 GLY A O 1
ATOM 575 N N . ARG A 1 76 ? -6.266 5.727 -3.482 1.00 82.19 76 ARG A N 1
ATOM 576 C CA . ARG A 1 76 ? -6.334 4.397 -4.110 1.00 82.19 76 ARG A CA 1
ATOM 577 C C . ARG A 1 76 ? -5.422 4.352 -5.332 1.00 82.19 76 ARG A C 1
ATOM 579 O O . ARG A 1 76 ? -4.644 3.407 -5.467 1.00 82.19 76 ARG A O 1
ATOM 586 N N . ALA A 1 77 ? -5.466 5.378 -6.178 1.00 87.56 77 ALA A N 1
ATOM 587 C CA . ALA A 1 77 ? -4.545 5.524 -7.301 1.00 87.56 77 ALA A CA 1
ATOM 588 C C . ALA A 1 77 ? -3.086 5.668 -6.832 1.00 87.56 77 ALA A C 1
ATOM 590 O O . ALA A 1 77 ? -2.209 5.041 -7.419 1.00 87.56 77 ALA A O 1
ATOM 591 N N . ALA A 1 78 ? -2.837 6.392 -5.734 1.00 89.75 78 ALA A N 1
ATOM 592 C CA . ALA A 1 78 ? -1.517 6.509 -5.106 1.00 89.75 78 ALA A CA 1
ATOM 593 C C . ALA A 1 78 ? -0.954 5.152 -4.654 1.00 89.75 78 ALA A C 1
ATOM 595 O O . ALA A 1 78 ? 0.167 4.802 -5.023 1.00 89.75 78 ALA A O 1
ATOM 596 N N . ARG A 1 79 ? -1.742 4.349 -3.921 1.00 88.94 79 ARG A N 1
ATOM 597 C CA . ARG A 1 79 ? -1.344 2.988 -3.512 1.00 88.94 79 ARG A CA 1
ATOM 598 C C . ARG A 1 79 ? -1.062 2.102 -4.725 1.00 88.94 79 ARG A C 1
ATOM 600 O O . ARG A 1 79 ? -0.012 1.468 -4.787 1.00 88.94 79 ARG A O 1
ATOM 607 N N . ARG A 1 80 ? -1.967 2.099 -5.714 1.00 91.06 80 ARG A N 1
ATOM 608 C CA . ARG A 1 80 ? -1.785 1.347 -6.969 1.00 91.06 80 ARG A CA 1
ATOM 609 C C . ARG A 1 80 ? -0.491 1.746 -7.672 1.00 91.06 80 ARG A C 1
ATOM 611 O O . ARG A 1 80 ? 0.244 0.869 -8.111 1.00 91.06 80 ARG A O 1
ATOM 618 N N . PHE A 1 81 ? -0.209 3.041 -7.757 1.00 95.75 81 PHE A N 1
ATOM 619 C CA . PHE A 1 81 ? 0.987 3.554 -8.411 1.00 95.75 81 PHE A CA 1
ATOM 620 C C . PHE A 1 81 ? 2.265 3.118 -7.689 1.00 95.75 81 PHE A C 1
ATOM 622 O O . PHE A 1 81 ? 3.122 2.492 -8.310 1.00 95.75 81 PHE A O 1
ATOM 629 N N . TYR A 1 82 ? 2.351 3.359 -6.377 1.00 95.25 82 TYR A N 1
ATOM 630 C CA . TYR A 1 82 ? 3.508 2.981 -5.562 1.00 95.25 82 TYR A CA 1
ATOM 631 C C . TYR A 1 82 ? 3.827 1.486 -5.665 1.00 95.25 82 TYR A C 1
ATOM 633 O O . TYR A 1 82 ? 4.947 1.119 -6.020 1.00 95.25 82 TYR A O 1
ATOM 641 N N . PHE A 1 83 ? 2.838 0.616 -5.427 1.00 93.81 83 PHE A N 1
ATOM 642 C CA . PHE A 1 83 ? 3.064 -0.830 -5.464 1.00 93.81 83 PHE A CA 1
ATOM 643 C C . PHE A 1 83 ? 3.379 -1.344 -6.869 1.00 93.81 83 PHE A C 1
ATOM 645 O O . PHE A 1 83 ? 4.158 -2.283 -7.000 1.00 93.81 83 PHE A O 1
ATOM 652 N N . THR A 1 84 ? 2.840 -0.720 -7.920 1.00 96.69 84 THR A N 1
ATOM 653 C CA . THR A 1 84 ? 3.187 -1.085 -9.302 1.00 96.69 84 THR A CA 1
ATOM 654 C C . THR A 1 84 ? 4.650 -0.765 -9.608 1.00 96.69 84 THR A C 1
ATOM 656 O O . THR A 1 84 ? 5.354 -1.607 -10.170 1.00 96.69 84 THR A O 1
ATOM 659 N N . LEU A 1 85 ? 5.132 0.421 -9.211 1.00 97.38 85 LEU A N 1
ATOM 660 C CA . LEU A 1 85 ? 6.540 0.798 -9.368 1.00 97.38 85 LEU A CA 1
ATOM 661 C C . LEU A 1 85 ? 7.459 -0.116 -8.551 1.00 97.38 85 LEU A C 1
ATOM 663 O O . LEU A 1 85 ? 8.441 -0.630 -9.085 1.00 97.38 85 LEU A O 1
ATOM 667 N N . LEU A 1 86 ? 7.118 -0.355 -7.280 1.00 94.69 86 LEU A N 1
ATOM 668 C CA . LEU A 1 86 ? 7.904 -1.198 -6.382 1.00 94.69 86 LEU A CA 1
ATOM 669 C C . LEU A 1 86 ? 7.982 -2.642 -6.887 1.00 94.69 86 LEU A C 1
ATOM 671 O O . LEU A 1 86 ? 9.073 -3.194 -6.968 1.00 94.69 86 LEU A O 1
ATOM 675 N N . MET A 1 87 ? 6.854 -3.239 -7.282 1.00 91.12 87 MET A N 1
ATOM 676 C CA . MET A 1 87 ? 6.822 -4.600 -7.827 1.00 91.12 87 MET A CA 1
ATOM 677 C C . MET A 1 87 ? 7.645 -4.706 -9.117 1.00 91.12 87 MET A C 1
ATOM 679 O O . MET A 1 87 ? 8.410 -5.656 -9.271 1.00 91.12 87 MET A O 1
ATOM 683 N N . SER A 1 88 ? 7.572 -3.699 -9.996 1.00 95.12 88 SER A N 1
ATOM 684 C CA . SER A 1 88 ? 8.383 -3.657 -11.222 1.00 95.12 88 SER A CA 1
ATOM 685 C C . SER A 1 88 ? 9.879 -3.636 -10.906 1.00 95.12 88 SER A C 1
ATOM 687 O O . SER A 1 88 ? 10.653 -4.357 -11.535 1.00 95.12 88 SER A O 1
ATOM 689 N N . ALA A 1 89 ? 10.284 -2.837 -9.914 1.00 93.88 89 ALA A N 1
ATOM 690 C CA . ALA A 1 89 ? 11.672 -2.751 -9.474 1.00 93.88 89 ALA A CA 1
ATOM 691 C C . ALA A 1 89 ? 12.147 -4.060 -8.820 1.00 93.88 89 ALA A C 1
ATOM 693 O O . ALA A 1 89 ? 13.202 -4.568 -9.186 1.00 93.88 89 ALA A O 1
ATOM 694 N N . VAL A 1 90 ? 11.336 -4.663 -7.943 1.00 89.94 90 VAL A N 1
ATOM 695 C CA . VAL A 1 90 ? 11.633 -5.952 -7.293 1.00 89.94 90 VAL A CA 1
ATOM 696 C C . VAL A 1 90 ? 11.821 -7.072 -8.314 1.00 89.94 90 VAL A C 1
ATOM 698 O O . VAL A 1 90 ? 12.759 -7.856 -8.181 1.00 89.94 90 VAL A O 1
ATOM 701 N N . ILE A 1 91 ? 10.982 -7.131 -9.355 1.00 88.94 91 ILE A N 1
ATOM 702 C CA . ILE A 1 91 ? 11.170 -8.089 -10.454 1.00 88.94 91 ILE A CA 1
ATOM 703 C C . ILE A 1 91 ? 12.537 -7.868 -11.109 1.00 88.94 91 ILE A C 1
ATOM 705 O O . ILE A 1 91 ? 13.274 -8.830 -11.295 1.00 88.94 91 ILE A O 1
ATOM 709 N N . CYS A 1 92 ? 12.916 -6.623 -11.413 1.00 91.62 92 CYS A N 1
ATOM 710 C CA . CYS A 1 92 ? 14.230 -6.339 -11.999 1.00 91.62 92 CYS A CA 1
ATOM 711 C C . CYS A 1 92 ? 15.374 -6.768 -11.065 1.00 91.62 92 CYS A C 1
ATOM 713 O O . CYS A 1 92 ? 16.282 -7.468 -11.504 1.00 91.62 92 CYS A O 1
ATOM 715 N N . TRP A 1 93 ? 15.305 -6.436 -9.772 1.00 88.81 93 TRP A N 1
ATOM 716 C CA . TRP A 1 93 ? 16.331 -6.808 -8.788 1.00 88.81 93 TRP A CA 1
ATOM 717 C C . TRP A 1 93 ? 16.486 -8.316 -8.637 1.00 88.81 93 TRP A C 1
ATOM 719 O O . TRP A 1 93 ? 17.607 -8.805 -8.537 1.00 88.81 93 TRP A O 1
ATOM 729 N N . PHE A 1 94 ? 15.382 -9.063 -8.675 1.00 86.50 94 PHE A N 1
ATOM 730 C CA . PHE A 1 94 ? 15.414 -10.523 -8.672 1.00 86.50 94 PHE A CA 1
ATOM 731 C C . PHE A 1 94 ? 16.260 -11.074 -9.831 1.00 86.50 94 PHE A C 1
ATOM 733 O O . PHE A 1 94 ? 17.098 -11.952 -9.625 1.00 86.50 94 PHE A O 1
ATOM 740 N N . PHE A 1 95 ? 16.100 -10.524 -11.038 1.00 86.69 95 PHE A N 1
ATOM 741 C CA . PHE A 1 95 ? 16.925 -10.907 -12.185 1.00 86.69 95 PHE A CA 1
ATOM 742 C C . PHE A 1 95 ? 18.363 -10.398 -12.076 1.00 86.69 95 PHE A C 1
ATOM 744 O O . PHE A 1 95 ? 19.272 -11.152 -12.400 1.00 86.69 95 PHE A O 1
ATOM 751 N N . PHE A 1 96 ? 18.598 -9.188 -11.565 1.00 87.62 96 PHE A N 1
ATOM 752 C CA . PHE A 1 96 ? 19.959 -8.673 -11.362 1.00 87.62 96 PHE A CA 1
ATOM 753 C C . PHE A 1 96 ? 20.761 -9.528 -10.376 1.00 87.62 96 PHE A C 1
ATOM 755 O O . PHE A 1 96 ? 21.953 -9.734 -10.570 1.00 87.62 96 PHE A O 1
ATOM 762 N N . LEU A 1 97 ? 20.105 -10.083 -9.355 1.00 82.31 97 LEU A N 1
ATOM 763 C CA . LEU A 1 97 ? 20.746 -10.966 -8.384 1.00 82.31 97 LEU A CA 1
ATOM 764 C C . LEU A 1 97 ? 21.030 -12.367 -8.947 1.00 82.31 97 LEU A C 1
ATOM 766 O O . LEU A 1 97 ? 22.072 -12.945 -8.638 1.00 82.31 97 LEU A O 1
ATOM 770 N N . LEU A 1 98 ? 20.118 -12.934 -9.746 1.00 82.62 98 LEU A N 1
ATOM 771 C CA . LEU A 1 98 ? 20.204 -14.331 -10.208 1.00 82.62 98 LEU A CA 1
ATOM 772 C C . LEU A 1 98 ? 20.835 -14.509 -11.594 1.00 82.62 98 LEU A C 1
ATOM 774 O O . LEU A 1 98 ? 21.437 -15.550 -11.877 1.00 82.62 98 LEU A O 1
ATOM 778 N N . PHE A 1 99 ? 20.668 -13.520 -12.465 1.00 83.81 99 PHE A N 1
ATOM 779 C CA . PHE A 1 99 ? 21.088 -13.521 -13.865 1.00 83.81 99 PHE A CA 1
ATOM 780 C C . PHE A 1 99 ? 21.653 -12.145 -14.271 1.00 83.81 99 PHE A C 1
ATOM 782 O O . PHE A 1 99 ? 21.153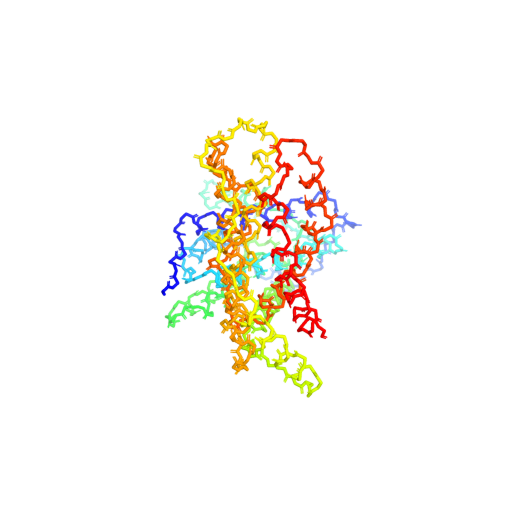 -11.542 -15.223 1.00 83.81 99 PHE A O 1
ATOM 789 N N . PRO A 1 100 ? 22.677 -11.619 -13.570 1.00 88.25 100 PRO A N 1
ATOM 790 C CA . PRO A 1 100 ? 23.264 -10.334 -13.924 1.00 88.25 100 PRO A CA 1
ATOM 791 C C . PRO A 1 100 ? 23.853 -10.386 -15.334 1.00 88.25 100 PRO A C 1
ATOM 793 O O . PRO A 1 100 ? 24.616 -11.288 -15.689 1.00 88.25 100 PRO A O 1
ATOM 796 N N . THR A 1 101 ? 23.521 -9.388 -16.143 1.00 90.75 101 THR A N 1
ATOM 797 C CA . THR A 1 101 ? 24.044 -9.229 -17.503 1.00 90.75 101 THR A CA 1
ATOM 798 C C . THR A 1 101 ? 24.755 -7.896 -17.615 1.00 90.75 101 THR A C 1
ATOM 800 O O . THR A 1 101 ? 24.219 -6.887 -17.152 1.00 90.75 101 THR A O 1
ATOM 803 N N . THR A 1 102 ? 25.903 -7.873 -18.287 1.00 93.38 102 THR A N 1
ATOM 804 C CA . THR A 1 102 ? 26.680 -6.649 -18.488 1.00 93.38 102 THR A CA 1
ATOM 805 C C . THR A 1 102 ? 26.698 -6.200 -19.942 1.00 93.38 102 THR A C 1
ATOM 807 O O . THR A 1 102 ? 26.832 -7.025 -20.849 1.00 93.38 102 THR A O 1
ATOM 810 N N . TYR A 1 103 ? 26.559 -4.896 -20.185 1.00 94.12 103 TYR A N 1
ATOM 811 C CA . TYR A 1 103 ? 26.606 -4.323 -21.533 1.00 94.12 103 TYR A CA 1
ATOM 812 C C . TYR A 1 103 ? 28.014 -3.788 -21.867 1.00 94.12 103 TYR A C 1
ATOM 814 O O . TYR A 1 103 ? 28.568 -2.997 -21.094 1.00 94.12 103 TYR A O 1
ATOM 822 N N . PRO A 1 104 ? 28.617 -4.140 -23.024 1.00 93.75 104 PRO A N 1
ATOM 823 C CA . PRO A 1 104 ? 29.984 -3.753 -23.381 1.00 93.75 104 PRO A CA 1
ATOM 824 C C . PRO A 1 104 ? 30.072 -2.296 -23.875 1.00 93.75 104 PRO A C 1
ATOM 826 O O . PRO A 1 104 ? 30.421 -2.016 -25.021 1.00 93.75 104 PRO A O 1
ATOM 829 N N . ARG A 1 105 ? 29.791 -1.331 -22.987 1.00 91.81 105 ARG A N 1
ATOM 830 C CA . ARG A 1 105 ? 29.745 0.120 -23.282 1.00 91.81 105 ARG A CA 1
ATOM 831 C C . ARG A 1 105 ? 31.038 0.671 -23.908 1.00 91.81 105 ARG A C 1
ATOM 833 O O . ARG A 1 105 ? 30.989 1.681 -24.605 1.00 91.81 105 ARG A O 1
ATOM 840 N N . HIS A 1 106 ? 32.180 0.020 -23.672 1.00 91.06 106 HIS A N 1
ATOM 841 C CA . HIS A 1 106 ? 33.493 0.404 -24.207 1.00 91.06 106 HIS A CA 1
ATOM 842 C C . HIS A 1 106 ? 33.579 0.323 -25.740 1.00 91.06 106 HIS A C 1
ATOM 844 O O . HIS A 1 106 ? 34.380 1.038 -26.333 1.00 91.06 106 HIS A O 1
ATOM 850 N N . LEU A 1 107 ? 32.729 -0.484 -26.386 1.00 93.12 107 LEU A N 1
ATOM 851 C CA . LEU A 1 107 ? 32.648 -0.563 -27.850 1.00 93.12 107 LEU A CA 1
ATOM 852 C C . LEU A 1 107 ? 32.049 0.707 -28.482 1.00 93.12 107 LEU A C 1
ATOM 854 O O . LEU A 1 107 ? 32.172 0.914 -29.686 1.00 93.12 107 LEU A O 1
ATOM 858 N N . TRP A 1 108 ? 31.418 1.569 -27.676 1.00 93.56 108 TRP A N 1
ATOM 859 C CA . TRP A 1 108 ? 30.827 2.838 -28.105 1.00 93.56 108 TRP A CA 1
ATOM 860 C C . TRP A 1 108 ? 31.335 3.985 -27.214 1.00 93.56 108 TRP A C 1
ATOM 862 O O . TRP A 1 108 ? 30.625 4.428 -26.291 1.00 93.56 108 TRP A O 1
ATOM 872 N N . PRO A 1 109 ? 32.580 4.454 -27.440 1.00 93.88 109 PRO A N 1
ATOM 873 C CA . PRO A 1 109 ? 33.145 5.575 -26.697 1.00 93.88 109 PRO A CA 1
ATOM 874 C C . PRO A 1 109 ? 32.335 6.853 -26.940 1.00 93.88 109 PRO A C 1
ATOM 876 O O . PRO A 1 109 ? 31.757 7.052 -28.010 1.00 93.88 109 PRO A O 1
ATOM 879 N N . LEU A 1 110 ? 32.268 7.715 -25.923 1.00 93.75 110 LEU A N 1
ATOM 880 C CA . LEU A 1 110 ? 31.646 9.027 -26.079 1.00 93.75 110 LEU A CA 1
ATOM 881 C C . LEU A 1 110 ? 32.539 9.926 -26.949 1.00 93.75 110 LEU A C 1
ATOM 883 O O . LEU A 1 110 ? 33.761 9.835 -26.829 1.00 93.75 110 LEU A O 1
ATOM 887 N N . PRO A 1 111 ? 31.954 10.806 -27.782 1.00 91.62 111 PRO A N 1
ATOM 888 C CA . PRO A 1 111 ? 32.717 11.835 -28.480 1.00 91.62 111 PRO A CA 1
ATOM 889 C C . PRO A 1 111 ? 33.491 12.723 -27.501 1.00 91.62 111 PRO A C 1
ATOM 891 O O . PRO A 1 111 ? 33.015 12.993 -26.394 1.00 91.62 111 PRO A O 1
ATOM 894 N N . GLU A 1 112 ? 34.651 13.219 -27.927 1.00 91.12 112 GLU A N 1
ATOM 895 C CA . GLU A 1 112 ? 35.394 14.226 -27.170 1.00 91.12 112 GLU A CA 1
ATOM 896 C C . GLU A 1 112 ? 34.596 15.535 -27.065 1.00 91.12 112 GLU A C 1
ATOM 898 O O . GLU A 1 112 ? 33.902 15.944 -27.999 1.00 91.12 112 GLU A O 1
ATOM 903 N N . GLY A 1 113 ? 34.694 16.202 -25.913 1.00 91.31 113 GLY A N 1
ATOM 904 C CA . GLY A 1 113 ? 34.059 17.493 -25.667 1.00 91.31 113 GLY A CA 1
ATOM 905 C C . GLY A 1 113 ? 33.426 17.614 -24.283 1.00 91.31 113 GLY A C 1
ATOM 906 O O . GLY A 1 113 ? 33.373 16.667 -23.501 1.00 91.31 113 GLY A O 1
ATOM 907 N N . ASP A 1 114 ? 32.921 18.812 -23.987 1.00 92.44 114 ASP A N 1
ATOM 908 C CA . ASP A 1 114 ? 32.442 19.176 -22.647 1.00 92.44 114 ASP A CA 1
ATOM 909 C C . ASP A 1 114 ? 31.061 19.855 -22.653 1.00 92.44 114 ASP A C 1
ATOM 911 O O . ASP A 1 114 ? 30.722 20.665 -21.792 1.00 92.44 114 ASP A O 1
ATOM 915 N N . SER A 1 115 ? 30.235 19.528 -23.649 1.00 96.31 115 SER A N 1
ATOM 916 C CA . SER A 1 115 ? 28.842 19.985 -23.671 1.00 96.31 115 SER A CA 1
ATOM 917 C C . SER A 1 115 ? 28.060 19.448 -22.464 1.00 96.31 115 SER A C 1
ATOM 919 O O . SER A 1 115 ? 28.374 18.378 -21.939 1.00 96.31 115 SER A O 1
ATOM 921 N N . LEU A 1 116 ? 26.993 20.150 -22.060 1.00 96.25 116 LEU A N 1
ATOM 922 C CA . LEU A 1 116 ? 26.110 19.709 -20.970 1.00 96.25 116 LEU A CA 1
ATOM 923 C C . LEU A 1 116 ? 25.595 18.279 -21.188 1.00 96.25 116 LEU A C 1
ATOM 925 O O . LEU A 1 116 ? 25.617 17.473 -20.268 1.00 96.25 116 LEU A O 1
ATOM 929 N N . THR A 1 117 ? 25.222 17.940 -22.424 1.00 96.12 117 THR A N 1
ATOM 930 C CA . THR A 1 117 ? 24.808 16.584 -22.809 1.00 96.12 117 THR A CA 1
ATOM 931 C C . THR A 1 117 ? 25.898 15.543 -22.541 1.00 96.12 117 THR A C 1
ATOM 933 O O . THR A 1 117 ? 25.598 14.456 -22.063 1.00 96.12 117 THR A O 1
ATOM 936 N N . LEU A 1 118 ? 27.165 15.848 -22.840 1.00 96.06 118 LEU A N 1
ATOM 937 C CA . LEU A 1 118 ? 28.275 14.917 -22.603 1.00 96.06 118 LEU A CA 1
ATOM 938 C C . LEU A 1 118 ? 28.654 14.818 -21.120 1.00 96.06 118 LEU A C 1
ATOM 940 O O . LEU A 1 118 ? 29.155 13.775 -20.705 1.00 96.06 118 LEU A O 1
ATOM 944 N N . ARG A 1 119 ? 28.434 15.873 -20.325 1.00 95.25 119 ARG A N 1
ATOM 945 C CA . ARG A 1 119 ? 28.569 15.827 -18.858 1.00 95.25 119 ARG A CA 1
ATOM 946 C C . ARG A 1 119 ? 27.508 14.912 -18.251 1.00 95.25 119 ARG A C 1
ATOM 948 O O . ARG A 1 119 ? 27.873 13.931 -17.620 1.00 95.25 119 ARG A O 1
ATOM 955 N N . GLU A 1 120 ? 26.240 15.139 -18.588 1.00 95.44 120 GLU A N 1
ATOM 956 C CA . GLU A 1 120 ? 25.120 14.293 -18.151 1.00 95.44 120 GLU A CA 1
ATOM 957 C C . GLU A 1 120 ? 25.326 12.824 -18.551 1.00 95.44 120 GLU A C 1
ATOM 959 O O . GLU A 1 120 ? 25.119 11.912 -17.759 1.00 95.44 120 GLU A O 1
ATOM 964 N N . PHE A 1 121 ? 25.811 12.562 -19.770 1.00 95.94 121 PHE A N 1
ATOM 965 C CA . PHE A 1 121 ? 26.106 11.192 -20.200 1.00 95.94 121 PHE A CA 1
ATOM 966 C C . PHE A 1 121 ? 27.228 10.549 -19.373 1.00 95.94 121 PHE A C 1
ATOM 968 O O . PHE A 1 121 ? 27.159 9.362 -19.040 1.00 95.94 121 PHE A O 1
ATOM 975 N N . ARG A 1 122 ? 28.278 11.307 -19.040 1.00 94.62 122 ARG A N 1
ATOM 976 C CA . ARG A 1 122 ? 29.351 10.817 -18.164 1.00 94.62 122 ARG A CA 1
ATOM 977 C C . ARG A 1 122 ? 28.822 10.514 -16.766 1.00 94.62 122 ARG A C 1
ATOM 979 O O . ARG A 1 122 ? 29.146 9.450 -16.244 1.00 94.62 122 ARG A O 1
ATOM 986 N N . ASP A 1 123 ? 27.968 11.374 -16.223 1.00 93.31 123 ASP A N 1
ATOM 987 C CA . ASP A 1 123 ? 27.337 11.174 -14.916 1.00 93.31 123 ASP A CA 1
ATOM 988 C C . ASP A 1 123 ? 26.435 9.933 -14.922 1.00 93.31 123 ASP A C 1
ATOM 990 O O . ASP A 1 123 ? 26.541 9.085 -14.031 1.00 93.31 123 ASP A O 1
ATOM 994 N N . LEU A 1 124 ? 25.643 9.739 -15.985 1.00 91.88 124 LEU A N 1
ATOM 995 C CA . LEU A 1 124 ? 24.875 8.513 -16.204 1.00 91.88 124 LEU A CA 1
ATOM 996 C C . LEU A 1 124 ? 25.786 7.277 -16.196 1.00 91.88 124 LEU A C 1
ATOM 998 O O . LEU A 1 124 ? 25.537 6.332 -15.452 1.00 91.88 124 LEU A O 1
ATOM 1002 N N . ARG A 1 125 ? 26.866 7.270 -16.993 1.00 91.19 125 ARG A N 1
ATOM 1003 C CA . ARG A 1 125 ? 27.793 6.122 -17.060 1.00 91.19 125 ARG A CA 1
ATOM 1004 C C . ARG A 1 125 ? 28.576 5.898 -15.759 1.00 91.19 125 ARG A C 1
ATOM 1006 O O . ARG A 1 125 ? 29.045 4.781 -15.556 1.00 91.19 125 ARG A O 1
ATOM 1013 N N . GLY A 1 126 ? 28.744 6.925 -14.924 1.00 87.25 126 GLY A N 1
ATOM 1014 C CA . GLY A 1 126 ? 29.412 6.832 -13.622 1.00 87.25 126 GLY A CA 1
ATOM 1015 C C . GLY A 1 126 ? 28.505 6.324 -12.499 1.00 87.25 126 GLY A C 1
ATOM 1016 O O . GLY A 1 126 ? 28.979 5.664 -11.575 1.00 87.25 126 GLY A O 1
ATOM 1017 N N . THR A 1 127 ? 27.205 6.604 -12.580 1.00 84.69 127 THR A N 1
ATOM 1018 C CA . THR A 1 127 ? 26.220 6.225 -11.554 1.00 84.69 127 THR A CA 1
ATOM 1019 C C . THR A 1 127 ? 25.544 4.887 -11.858 1.00 84.69 127 THR A C 1
ATOM 1021 O O . THR A 1 127 ? 25.429 4.041 -10.963 1.00 84.69 127 THR A O 1
ATOM 1024 N N . ASP A 1 128 ? 25.148 4.665 -13.113 1.00 84.50 128 ASP A N 1
ATOM 1025 C CA . ASP A 1 128 ? 24.435 3.466 -13.551 1.00 84.50 128 ASP A CA 1
ATOM 1026 C C . ASP A 1 128 ? 25.404 2.308 -13.812 1.00 84.50 128 ASP A C 1
ATOM 1028 O O . ASP A 1 128 ? 26.311 2.392 -14.651 1.00 84.50 128 ASP A O 1
ATOM 1032 N N . SER A 1 129 ? 25.213 1.197 -13.101 1.00 83.56 129 SER A N 1
ATOM 1033 C CA . SER A 1 129 ? 26.085 0.029 -13.226 1.00 83.56 129 SER A CA 1
ATOM 1034 C C . SER A 1 129 ? 25.963 -0.600 -14.616 1.00 83.56 129 SER A C 1
ATOM 1036 O O . SER A 1 129 ? 24.846 -0.806 -15.088 1.00 83.56 129 SER A O 1
ATOM 1038 N N . PRO A 1 130 ? 27.072 -0.983 -15.277 1.00 85.50 130 PRO A N 1
ATOM 1039 C CA . PRO A 1 130 ? 26.999 -1.730 -16.527 1.00 85.50 130 PRO A CA 1
ATOM 1040 C C . PRO A 1 130 ? 26.493 -3.159 -16.347 1.00 85.50 130 PRO A C 1
ATOM 1042 O O . PRO A 1 130 ? 26.172 -3.764 -17.355 1.00 85.50 130 PRO A O 1
ATOM 1045 N N . SER A 1 131 ? 26.431 -3.690 -15.119 1.00 83.25 131 SER A N 1
ATOM 1046 C CA . SER A 1 131 ? 26.189 -5.109 -14.807 1.00 83.25 131 SER A CA 1
ATOM 1047 C C . SER A 1 131 ? 24.737 -5.500 -14.489 1.00 83.25 131 SER A C 1
ATOM 1049 O O . SER A 1 131 ? 24.485 -6.669 -14.208 1.00 83.25 131 SER A O 1
ATOM 1051 N N . ASN A 1 132 ? 23.795 -4.552 -14.530 1.00 83.50 132 ASN A N 1
ATOM 1052 C CA . ASN A 1 132 ? 22.383 -4.754 -14.175 1.00 83.50 132 ASN A CA 1
ATOM 1053 C C . ASN A 1 132 ? 21.466 -4.473 -15.383 1.00 83.50 132 ASN A C 1
ATOM 1055 O O . ASN A 1 132 ? 20.551 -3.654 -15.306 1.00 83.50 132 ASN A O 1
ATOM 1059 N N . CYS A 1 133 ? 21.761 -5.082 -16.538 1.00 86.56 133 CYS A N 1
ATOM 1060 C CA . CYS A 1 133 ? 21.068 -4.742 -17.788 1.00 86.56 133 CYS A CA 1
ATOM 1061 C C . CYS A 1 133 ? 19.708 -5.442 -17.968 1.00 86.56 133 CYS A C 1
ATOM 1063 O O . CYS A 1 133 ? 18.727 -4.766 -18.280 1.00 86.56 133 CYS A O 1
ATOM 1065 N N . PHE A 1 134 ? 19.620 -6.762 -17.776 1.00 89.69 134 PHE A N 1
ATOM 1066 C CA . PHE A 1 134 ? 18.397 -7.526 -18.027 1.00 89.69 134 PHE A CA 1
ATOM 1067 C C . PHE A 1 134 ? 17.601 -7.808 -16.743 1.00 89.69 134 PHE A C 1
ATOM 1069 O O . PHE A 1 134 ? 18.168 -8.342 -15.788 1.00 89.69 134 PHE A O 1
ATOM 1076 N N . PRO A 1 135 ? 16.275 -7.569 -16.731 1.00 93.44 135 PRO A N 1
ATOM 1077 C CA . PRO A 1 135 ? 15.505 -6.745 -17.666 1.00 93.44 135 PRO A CA 1
ATOM 1078 C C . PRO A 1 135 ? 15.781 -5.248 -17.442 1.00 93.44 135 PRO A C 1
ATOM 1080 O O . PRO A 1 135 ? 16.212 -4.845 -16.362 1.00 93.44 135 PRO A O 1
ATOM 1083 N N . SER A 1 136 ? 15.478 -4.388 -18.422 1.00 96.06 136 SER A N 1
ATOM 1084 C CA . SER A 1 136 ? 15.725 -2.952 -18.238 1.00 96.06 136 SER A CA 1
ATOM 1085 C C . SER A 1 136 ? 14.768 -2.341 -17.207 1.00 96.06 136 SER A C 1
ATOM 1087 O O . SER A 1 136 ? 13.571 -2.181 -17.469 1.00 96.06 136 SER A O 1
ATOM 1089 N N . GLN A 1 137 ? 15.306 -1.929 -16.052 1.00 95.25 137 GLN A N 1
ATOM 1090 C CA . GLN A 1 137 ? 14.536 -1.262 -14.994 1.00 95.25 137 GLN A CA 1
ATOM 1091 C C . GLN A 1 137 ? 13.961 0.085 -15.461 1.00 95.25 137 GLN A C 1
ATOM 1093 O O . GLN A 1 137 ? 12.832 0.423 -15.108 1.00 95.25 137 GLN A O 1
ATOM 1098 N N . HIS A 1 138 ? 14.687 0.835 -16.298 1.00 96.12 138 HIS A N 1
ATOM 1099 C CA . HIS A 1 138 ? 14.200 2.089 -16.888 1.00 96.12 138 HIS A CA 1
ATOM 1100 C C . HIS A 1 138 ? 12.931 1.860 -17.715 1.00 96.12 138 HIS A C 1
ATOM 1102 O O . HIS A 1 138 ? 11.940 2.574 -17.555 1.00 96.12 138 HIS 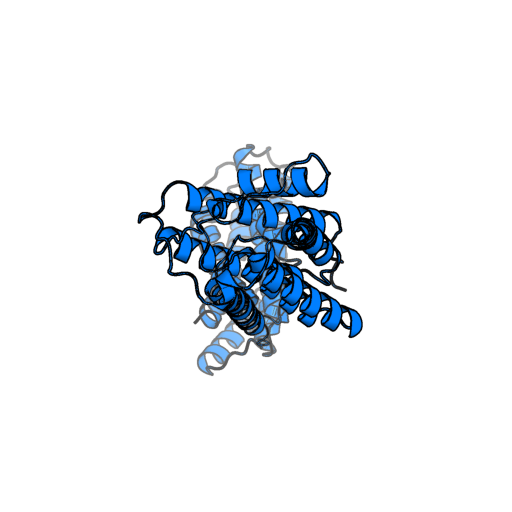A O 1
ATOM 1108 N N . VAL A 1 139 ? 12.939 0.817 -18.551 1.00 98.06 139 VAL A N 1
ATOM 1109 C CA . VAL A 1 139 ? 11.777 0.423 -19.354 1.00 98.06 139 VAL A CA 1
ATOM 1110 C C . VAL A 1 139 ? 10.641 -0.064 -18.458 1.00 98.06 139 VAL A C 1
ATOM 1112 O O . VAL A 1 139 ? 9.507 0.380 -18.628 1.00 98.06 139 VAL A O 1
ATOM 1115 N N . ALA A 1 140 ? 10.933 -0.910 -17.468 1.00 98.12 140 ALA A N 1
ATOM 1116 C CA . ALA A 1 140 ? 9.924 -1.422 -16.543 1.00 98.12 140 ALA A CA 1
ATOM 1117 C C . ALA A 1 140 ? 9.186 -0.302 -15.803 1.00 98.12 140 ALA A C 1
ATOM 1119 O O . ALA A 1 140 ? 7.954 -0.261 -15.815 1.00 98.12 140 ALA A O 1
ATOM 1120 N N . LEU A 1 141 ? 9.927 0.646 -15.222 1.00 98.12 141 LEU A N 1
ATOM 1121 C CA . LEU A 1 141 ? 9.351 1.776 -14.495 1.00 98.12 141 LEU A CA 1
ATOM 1122 C C . LEU A 1 141 ? 8.607 2.745 -15.422 1.00 98.12 141 LEU A C 1
ATOM 1124 O O . LEU A 1 141 ? 7.550 3.248 -15.039 1.00 98.12 141 LEU A O 1
ATOM 1128 N N . ALA A 1 142 ? 9.099 2.979 -16.643 1.00 98.56 142 ALA A N 1
ATOM 1129 C CA . ALA A 1 142 ? 8.415 3.834 -17.612 1.00 98.56 142 ALA A CA 1
ATOM 1130 C C . ALA A 1 142 ? 7.055 3.258 -18.036 1.00 98.56 142 ALA A C 1
ATOM 1132 O O . ALA A 1 142 ? 6.054 3.977 -18.035 1.00 98.56 142 ALA A O 1
ATOM 1133 N N . TRP A 1 143 ? 6.990 1.957 -18.336 1.00 98.50 143 TRP A N 1
ATOM 1134 C CA . TRP A 1 143 ? 5.733 1.290 -18.689 1.00 98.50 143 TRP A CA 1
ATOM 1135 C C . TRP A 1 143 ? 4.776 1.180 -17.501 1.00 98.50 143 TRP A C 1
ATOM 1137 O O . TRP A 1 143 ? 3.596 1.496 -17.650 1.00 98.50 143 TRP A O 1
ATOM 1147 N N . ALA A 1 144 ? 5.275 0.813 -16.319 1.00 98.25 144 ALA A N 1
ATOM 1148 C CA . ALA A 1 144 ? 4.503 0.818 -15.076 1.00 98.25 144 ALA A CA 1
ATOM 1149 C C . ALA A 1 144 ? 3.836 2.181 -14.827 1.00 98.25 144 ALA A C 1
ATOM 1151 O O . ALA A 1 144 ? 2.626 2.265 -14.602 1.00 98.25 144 ALA A O 1
ATOM 1152 N N . LEU A 1 145 ? 4.617 3.258 -14.936 1.00 98.50 145 LEU A N 1
ATOM 1153 C CA . LEU A 1 145 ? 4.137 4.622 -14.768 1.00 98.50 145 LEU A CA 1
ATOM 1154 C C . LEU A 1 145 ? 3.111 5.003 -15.831 1.00 98.50 145 LEU A C 1
ATOM 1156 O O . LEU A 1 145 ? 2.039 5.505 -15.487 1.00 98.50 145 LEU A O 1
ATOM 1160 N N . ALA A 1 146 ? 3.411 4.752 -17.105 1.00 98.44 146 ALA A N 1
ATOM 1161 C CA . ALA A 1 146 ? 2.521 5.108 -18.201 1.00 98.44 146 ALA A CA 1
ATOM 1162 C C . ALA A 1 146 ? 1.159 4.417 -18.083 1.00 98.44 146 ALA A C 1
ATOM 1164 O O . ALA A 1 146 ? 0.129 5.076 -18.222 1.00 98.44 146 ALA A O 1
ATOM 1165 N N . LEU A 1 147 ? 1.136 3.121 -17.765 1.00 98.25 147 LEU A N 1
ATOM 1166 C CA . LEU A 1 147 ? -0.101 2.349 -17.618 1.00 98.25 147 LEU A CA 1
ATOM 1167 C C . LEU A 1 147 ? -0.931 2.808 -16.415 1.00 98.25 147 LEU A C 1
ATOM 1169 O O . LEU A 1 147 ? -2.144 2.994 -16.539 1.00 98.25 147 LEU A O 1
ATOM 1173 N N . CYS A 1 148 ? -0.287 3.069 -15.273 1.00 97.44 148 CYS A N 1
ATOM 1174 C CA . CYS A 1 148 ? -0.951 3.672 -14.119 1.00 97.44 148 CYS A CA 1
ATOM 1175 C C . CYS A 1 148 ? -1.572 5.032 -14.471 1.00 97.44 148 CYS A C 1
ATOM 1177 O O . CYS A 1 148 ? -2.739 5.274 -14.165 1.00 97.44 148 CYS A O 1
ATOM 1179 N N . TRP A 1 149 ? -0.840 5.898 -15.175 1.00 97.25 149 TRP A N 1
ATOM 1180 C CA . TRP A 1 149 ? -1.353 7.213 -15.558 1.00 97.25 149 TRP A CA 1
ATOM 1181 C C . TRP A 1 149 ? -2.512 7.121 -16.554 1.00 97.25 149 TRP A C 1
ATOM 1183 O O . TRP A 1 149 ? -3.513 7.831 -16.417 1.00 97.25 149 TRP A O 1
ATOM 1193 N N . VAL A 1 150 ? -2.422 6.211 -17.527 1.00 97.06 150 VAL A N 1
ATOM 1194 C CA . VAL A 1 150 ? -3.503 5.929 -18.484 1.00 97.06 150 VAL A CA 1
ATOM 1195 C C . VAL A 1 150 ? -4.797 5.522 -17.774 1.00 97.06 150 VAL A C 1
ATOM 1197 O O . VAL A 1 150 ? -5.869 5.954 -18.213 1.00 97.06 150 VAL A O 1
ATOM 1200 N N . ASP A 1 151 ? -4.709 4.754 -16.682 1.00 92.75 151 ASP A N 1
ATOM 1201 C CA . ASP A 1 151 ? -5.874 4.317 -15.904 1.00 92.75 151 ASP A CA 1
ATOM 1202 C C . ASP A 1 151 ? -6.629 5.487 -15.251 1.00 92.75 151 ASP A C 1
ATOM 1204 O O . ASP A 1 151 ? -7.860 5.452 -15.199 1.00 92.75 151 ASP A O 1
ATOM 1208 N N . TRP A 1 152 ? -5.935 6.521 -14.754 1.00 92.12 152 TRP A N 1
ATOM 1209 C CA . TRP A 1 152 ? -6.596 7.616 -14.026 1.00 92.12 152 TRP A CA 1
ATOM 1210 C C . TRP A 1 152 ? -6.841 8.891 -14.836 1.00 92.12 152 TRP A C 1
ATOM 1212 O O . TRP A 1 152 ? -7.691 9.704 -14.462 1.00 92.12 152 TRP A O 1
ATOM 1222 N N . THR A 1 153 ? -6.120 9.116 -15.936 1.00 92.88 153 THR A N 1
ATOM 1223 C CA . THR A 1 153 ? -6.330 10.325 -16.742 1.00 92.88 153 THR A CA 1
ATOM 1224 C C . THR A 1 153 ? -7.559 10.206 -17.641 1.00 92.88 153 THR A C 1
ATOM 1226 O O . THR A 1 153 ? -7.757 9.228 -18.363 1.00 92.88 153 THR A O 1
ATOM 1229 N N . LYS A 1 154 ? -8.378 11.262 -17.672 1.00 92.31 154 LYS A N 1
ATOM 1230 C CA . LYS A 1 154 ? -9.511 11.380 -18.608 1.00 92.31 154 LYS A CA 1
ATOM 1231 C C . LYS A 1 154 ? -9.111 11.990 -19.957 1.00 92.31 154 LYS A C 1
ATOM 1233 O O . LYS A 1 154 ? -9.869 11.913 -20.916 1.00 92.31 154 LYS A O 1
ATOM 1238 N N . ARG A 1 155 ? -7.928 12.610 -20.049 1.00 94.12 155 ARG A N 1
ATOM 1239 C CA . ARG A 1 155 ? -7.488 13.371 -21.230 1.00 94.12 155 ARG A CA 1
ATOM 1240 C C . ARG A 1 155 ? -6.792 12.453 -22.236 1.00 94.12 155 ARG A C 1
ATOM 1242 O O . ARG A 1 155 ? -5.709 11.948 -21.954 1.00 94.12 155 ARG A O 1
ATOM 1249 N N . ALA A 1 156 ? -7.377 12.276 -23.422 1.00 94.50 156 ALA A N 1
ATOM 1250 C CA . ALA A 1 156 ? -6.843 11.384 -24.459 1.00 94.50 156 ALA A CA 1
ATOM 1251 C C . ALA A 1 156 ? -5.409 11.742 -24.891 1.00 94.50 156 ALA A C 1
ATOM 1253 O O . ALA A 1 156 ? -4.567 10.858 -25.005 1.00 94.50 156 ALA A O 1
ATOM 1254 N N . TRP A 1 157 ? -5.097 13.034 -25.043 1.00 95.69 157 TRP A N 1
ATOM 1255 C CA . TRP A 1 157 ? -3.749 13.480 -25.410 1.00 95.69 157 TRP A CA 1
ATOM 1256 C C . TRP A 1 157 ? -2.693 13.134 -24.349 1.00 95.69 157 TRP A C 1
ATOM 1258 O O . TRP A 1 157 ? -1.555 12.847 -24.702 1.00 95.69 157 TRP A O 1
ATOM 1268 N N . VAL A 1 158 ? -3.068 13.085 -23.062 1.00 96.12 158 VAL A N 1
ATOM 1269 C CA . VAL A 1 158 ? -2.166 12.649 -21.980 1.00 96.12 158 VAL A CA 1
ATOM 1270 C C . VAL A 1 158 ? -1.896 11.151 -22.091 1.00 96.12 158 VAL A C 1
ATOM 1272 O O . VAL A 1 158 ? -0.756 10.736 -21.925 1.00 96.12 158 VAL A O 1
ATOM 1275 N N . LYS A 1 159 ? -2.915 10.344 -22.425 1.00 95.81 159 LYS A N 1
ATOM 1276 C CA . LYS A 1 159 ? -2.747 8.895 -22.646 1.00 95.81 159 LYS A CA 1
ATOM 1277 C C . LYS A 1 159 ? -1.765 8.620 -23.779 1.00 95.81 159 LYS A C 1
ATOM 1279 O O . LYS A 1 159 ? -0.838 7.837 -23.612 1.00 95.81 159 LYS A O 1
ATOM 1284 N N . VAL A 1 160 ? -1.950 9.298 -24.911 1.00 96.75 160 VAL A N 1
ATOM 1285 C CA . VAL A 1 160 ? -1.049 9.169 -26.063 1.00 96.75 160 VAL A CA 1
ATOM 1286 C C . VAL A 1 160 ? 0.354 9.656 -25.700 1.00 96.75 160 VAL A C 1
ATOM 1288 O O . VAL A 1 160 ? 1.323 8.947 -25.950 1.00 96.75 160 VAL A O 1
ATOM 1291 N N . GLY A 1 161 ? 0.463 10.822 -25.058 1.00 97.75 161 GLY A N 1
ATOM 1292 C CA . GLY A 1 161 ? 1.745 11.408 -24.672 1.00 97.75 161 GLY A CA 1
ATOM 1293 C C . GLY A 1 161 ? 2.555 10.530 -23.718 1.00 97.75 161 GLY A C 1
ATOM 1294 O O . GLY A 1 161 ? 3.746 10.338 -23.943 1.00 97.75 161 GLY A O 1
ATOM 1295 N N . ILE A 1 162 ? 1.926 9.950 -22.690 1.00 98.00 162 ILE A N 1
ATOM 1296 C CA . ILE A 1 162 ? 2.651 9.139 -21.702 1.00 98.00 162 ILE A CA 1
ATOM 1297 C C . ILE A 1 162 ? 3.079 7.776 -22.257 1.00 98.00 162 ILE A C 1
ATOM 1299 O O . ILE A 1 162 ? 4.166 7.297 -21.943 1.00 98.00 162 ILE A O 1
ATOM 1303 N N . VAL A 1 163 ? 2.276 7.177 -23.142 1.00 98.06 163 VAL A N 1
ATOM 1304 C CA . VAL A 1 163 ? 2.666 5.949 -23.851 1.00 98.06 163 VAL A CA 1
ATOM 1305 C C . VAL A 1 163 ? 3.791 6.240 -24.846 1.00 98.06 163 VAL A C 1
ATOM 1307 O O . VAL A 1 163 ? 4.772 5.501 -24.889 1.00 98.06 163 VAL A O 1
ATOM 1310 N N . ALA A 1 164 ? 3.705 7.344 -25.594 1.00 98.31 164 ALA A N 1
ATOM 1311 C CA . ALA A 1 164 ? 4.779 7.777 -26.488 1.00 98.31 164 ALA A CA 1
ATOM 1312 C C . ALA A 1 164 ? 6.084 8.043 -25.723 1.00 98.31 164 ALA A C 1
ATOM 1314 O O . ALA A 1 164 ? 7.157 7.663 -26.188 1.00 98.31 164 ALA A O 1
ATOM 1315 N N . TRP A 1 165 ? 5.998 8.627 -24.525 1.00 98.56 165 TRP A N 1
ATOM 1316 C CA . TRP A 1 165 ? 7.142 8.803 -23.635 1.00 98.56 165 TRP A CA 1
ATOM 1317 C C . TRP A 1 165 ? 7.747 7.462 -23.189 1.00 98.56 165 TRP A C 1
ATOM 1319 O O . TRP A 1 165 ? 8.959 7.293 -23.295 1.00 98.56 165 TRP A O 1
ATOM 1329 N N . ALA A 1 166 ? 6.941 6.479 -22.774 1.00 98.38 166 ALA A N 1
ATOM 1330 C CA . ALA A 1 166 ? 7.452 5.154 -22.399 1.00 98.38 166 ALA A CA 1
ATOM 1331 C C . ALA A 1 166 ? 8.128 4.426 -23.578 1.00 98.38 166 ALA A C 1
ATOM 1333 O O . ALA A 1 166 ? 9.168 3.783 -23.406 1.00 98.38 166 ALA A O 1
ATOM 1334 N N . ILE A 1 167 ? 7.588 4.577 -24.793 1.00 98.12 167 ILE A N 1
ATOM 1335 C CA . ILE A 1 167 ? 8.221 4.087 -26.027 1.00 98.12 167 ILE A CA 1
ATOM 1336 C C . ILE A 1 167 ? 9.551 4.811 -26.270 1.00 98.12 167 ILE A C 1
ATOM 1338 O O . ILE A 1 167 ? 10.553 4.158 -26.550 1.00 98.12 167 ILE A O 1
ATOM 1342 N N . ALA A 1 168 ? 9.594 6.137 -26.117 1.00 98.38 168 ALA A N 1
ATOM 1343 C CA . ALA A 1 168 ? 10.819 6.916 -26.282 1.00 98.38 168 ALA A CA 1
ATOM 1344 C C . ALA A 1 168 ? 11.902 6.500 -25.275 1.00 98.38 168 ALA A C 1
ATOM 1346 O O . ALA A 1 168 ? 13.052 6.329 -25.672 1.00 98.38 168 ALA A O 1
ATOM 1347 N N . VAL A 1 169 ? 11.538 6.256 -24.009 1.00 98.38 169 VAL A N 1
ATOM 1348 C CA . VAL A 1 169 ? 12.450 5.687 -23.002 1.00 98.38 169 VAL A CA 1
ATOM 1349 C C . VAL A 1 169 ? 12.931 4.301 -23.431 1.00 98.38 169 VAL A C 1
ATOM 1351 O O . VAL A 1 169 ? 14.122 4.020 -23.368 1.00 98.38 169 VAL A O 1
ATOM 1354 N N . SER A 1 170 ? 12.040 3.451 -23.943 1.00 98.06 170 SER A N 1
ATOM 1355 C CA . SER A 1 170 ? 12.404 2.111 -24.427 1.00 98.06 170 SER A CA 1
ATOM 1356 C C . SER A 1 170 ? 13.401 2.149 -25.581 1.00 98.06 170 SER A C 1
ATOM 1358 O O . SER A 1 170 ? 14.345 1.373 -25.596 1.00 98.06 170 SER A O 1
ATOM 1360 N N . VAL A 1 171 ? 13.230 3.064 -26.534 1.00 97.50 171 VAL A N 1
ATOM 1361 C CA . VAL A 1 171 ? 14.169 3.229 -27.654 1.00 97.50 171 VAL A CA 1
ATOM 1362 C C . VAL A 1 171 ? 15.479 3.857 -27.182 1.00 97.50 171 VAL A C 1
ATOM 1364 O O . VAL A 1 171 ? 16.554 3.465 -27.643 1.00 97.50 171 VAL A O 1
ATOM 1367 N N . CYS A 1 172 ? 15.410 4.816 -26.252 1.00 97.12 172 CYS A N 1
ATOM 1368 C CA . CYS A 1 172 ? 16.595 5.547 -25.830 1.00 97.12 172 CYS A CA 1
ATOM 1369 C C . CYS A 1 172 ? 17.610 4.657 -25.112 1.00 97.12 172 CYS A C 1
ATOM 1371 O O . CYS A 1 172 ? 18.796 4.942 -25.199 1.00 97.12 172 CYS A O 1
ATOM 1373 N N . THR A 1 173 ? 17.193 3.552 -24.482 1.00 96.62 173 THR A N 1
ATOM 1374 C CA . THR A 1 173 ? 18.125 2.603 -23.849 1.00 96.62 173 THR A CA 1
ATOM 1375 C C . THR A 1 173 ? 19.111 1.974 -24.844 1.00 96.62 173 THR A C 1
ATOM 1377 O O . THR A 1 173 ? 20.258 1.692 -24.482 1.00 96.62 173 THR A O 1
ATOM 1380 N N . LEU A 1 174 ? 18.699 1.819 -26.110 1.00 97.19 174 LEU A N 1
ATOM 1381 C CA . LEU A 1 174 ? 19.551 1.336 -27.200 1.00 97.19 174 LEU A CA 1
ATOM 1382 C C . LEU A 1 174 ? 20.454 2.448 -27.730 1.00 97.19 174 LEU A C 1
ATOM 1384 O O . LEU A 1 174 ? 21.651 2.243 -27.933 1.00 97.19 174 LEU A O 1
ATOM 1388 N N . THR A 1 175 ? 19.903 3.647 -27.932 1.00 97.50 175 THR A N 1
ATOM 1389 C CA . THR A 1 175 ? 20.668 4.779 -28.475 1.00 97.50 175 THR A CA 1
ATOM 1390 C C . THR A 1 175 ? 21.641 5.372 -27.460 1.00 97.50 175 THR A C 1
ATOM 1392 O O . THR A 1 175 ? 22.621 5.995 -27.858 1.00 97.50 175 THR A O 1
ATOM 1395 N N . THR A 1 176 ? 21.434 5.154 -26.158 1.00 96.44 176 THR A N 1
ATOM 1396 C CA . THR A 1 176 ? 22.416 5.444 -25.100 1.00 96.44 176 THR A CA 1
ATOM 1397 C C . THR A 1 176 ? 23.389 4.286 -24.853 1.00 96.44 176 THR A C 1
ATOM 1399 O O . THR A 1 176 ? 24.318 4.423 -24.048 1.00 96.44 176 THR A O 1
ATOM 1402 N N . LYS A 1 177 ? 23.226 3.157 -25.559 1.00 95.81 177 LYS A N 1
ATOM 1403 C CA . LYS A 1 177 ? 24.088 1.970 -25.445 1.00 95.81 177 LYS A CA 1
ATOM 1404 C C . LYS A 1 177 ? 24.203 1.476 -24.000 1.00 95.81 177 LYS A C 1
ATOM 1406 O O . LYS A 1 177 ? 25.301 1.180 -23.532 1.00 95.81 177 LYS A O 1
ATOM 1411 N N . GLN A 1 178 ? 23.078 1.463 -23.283 1.00 94.00 178 GLN A N 1
ATOM 1412 C CA . GLN A 1 178 ? 22.997 0.987 -21.896 1.00 94.00 178 GLN A CA 1
ATOM 1413 C C . GLN A 1 178 ? 22.438 -0.435 -21.804 1.00 94.00 178 GLN A C 1
ATOM 1415 O O . GLN A 1 178 ? 22.741 -1.139 -20.844 1.00 94.00 178 GLN A O 1
ATOM 1420 N N . HIS A 1 179 ? 21.652 -0.846 -22.800 1.00 95.75 179 HIS A N 1
ATOM 1421 C CA . HIS A 1 179 ? 20.889 -2.087 -22.793 1.00 95.75 179 HIS A CA 1
ATOM 1422 C C . HIS A 1 179 ? 20.934 -2.802 -24.142 1.00 95.75 179 HIS A C 1
ATOM 1424 O O . HIS A 1 179 ? 21.095 -2.174 -25.192 1.00 95.75 179 HIS A O 1
ATOM 1430 N N . TYR A 1 180 ? 20.737 -4.117 -24.089 1.00 96.19 180 TYR A N 1
ATOM 1431 C CA . TYR A 1 180 ? 20.477 -4.956 -25.252 1.00 96.19 180 TYR A CA 1
ATOM 1432 C C . TYR A 1 180 ? 19.018 -4.814 -25.701 1.00 96.19 180 TYR A C 1
ATOM 1434 O O . TYR A 1 180 ? 18.126 -4.534 -24.895 1.00 96.19 180 TYR A O 1
ATOM 1442 N N . LEU A 1 181 ? 18.739 -5.118 -26.969 1.00 95.56 181 LEU A N 1
ATOM 1443 C CA . LEU A 1 181 ? 17.381 -5.176 -27.514 1.00 95.56 181 LEU A CA 1
ATOM 1444 C C . LEU A 1 181 ? 16.470 -6.095 -26.691 1.00 95.56 181 LEU A C 1
ATOM 1446 O O . LEU A 1 181 ? 15.300 -5.773 -26.503 1.00 95.56 181 LEU A O 1
ATOM 1450 N N . VAL A 1 182 ? 17.000 -7.212 -26.179 1.00 94.31 182 VAL A N 1
ATOM 1451 C CA . VAL A 1 182 ? 16.247 -8.179 -25.361 1.00 94.31 182 VAL A CA 1
ATOM 1452 C C . VAL A 1 182 ? 15.825 -7.616 -23.996 1.00 94.31 182 VAL A C 1
ATOM 1454 O O . VAL A 1 182 ? 14.820 -8.056 -23.434 1.00 94.31 182 VAL A O 1
ATOM 1457 N N . ASP A 1 183 ? 16.511 -6.591 -23.489 1.00 94.94 183 ASP A N 1
ATOM 1458 C CA . ASP A 1 183 ? 16.188 -5.977 -22.198 1.00 94.94 183 ASP A CA 1
ATOM 1459 C C . ASP A 1 183 ? 14.877 -5.181 -22.258 1.00 94.94 183 ASP A C 1
ATOM 1461 O O . ASP A 1 183 ? 14.202 -5.031 -21.236 1.00 94.94 183 ASP A O 1
ATOM 1465 N N . ILE A 1 184 ? 14.496 -4.690 -23.446 1.00 95.56 184 ILE A N 1
ATOM 1466 C CA . ILE A 1 184 ? 13.261 -3.924 -23.673 1.00 95.56 184 ILE A CA 1
ATOM 1467 C C . ILE A 1 184 ? 12.009 -4.774 -23.433 1.00 95.56 184 ILE A C 1
ATOM 1469 O O . ILE A 1 184 ? 11.213 -4.393 -22.572 1.00 95.56 184 ILE A O 1
ATOM 1473 N N . PRO A 1 185 ? 11.779 -5.903 -24.138 1.00 93.31 185 PRO A N 1
ATOM 1474 C CA . PRO A 1 185 ? 10.603 -6.726 -23.884 1.00 93.31 185 PRO A CA 1
ATOM 1475 C C . PRO A 1 185 ? 10.602 -7.285 -22.458 1.00 93.31 185 PRO A C 1
ATOM 1477 O O . PRO A 1 185 ? 9.531 -7.369 -21.864 1.00 93.31 185 PRO A O 1
ATOM 1480 N N . GLY A 1 186 ? 11.771 -7.585 -21.874 1.00 89.12 186 GLY A N 1
ATOM 1481 C CA . GLY A 1 186 ? 11.881 -7.980 -20.466 1.00 89.12 186 GLY A CA 1
ATOM 1482 C C . GLY A 1 186 ? 11.390 -6.889 -19.509 1.00 89.12 186 GLY A C 1
ATOM 1483 O O . GLY A 1 186 ? 10.548 -7.148 -18.647 1.00 89.12 186 GLY A O 1
ATOM 1484 N N . GLY A 1 187 ? 11.857 -5.650 -19.692 1.00 93.44 187 GLY A N 1
ATOM 1485 C CA . GLY A 1 187 ? 11.428 -4.508 -18.882 1.00 93.44 187 GLY A CA 1
ATOM 1486 C C . GLY A 1 187 ? 9.945 -4.194 -19.073 1.00 93.44 187 GLY A C 1
ATOM 1487 O O . GLY A 1 187 ? 9.202 -4.061 -18.102 1.00 93.44 187 GLY A O 1
ATOM 1488 N N . MET A 1 188 ? 9.476 -4.157 -20.322 1.00 95.19 188 MET A N 1
ATOM 1489 C CA . MET A 1 188 ? 8.067 -3.920 -20.642 1.00 95.19 188 MET A CA 1
ATOM 1490 C C . MET A 1 188 ? 7.166 -4.990 -20.012 1.00 95.19 188 MET A C 1
ATOM 1492 O O . MET A 1 188 ? 6.150 -4.647 -19.408 1.00 95.19 188 MET A O 1
ATOM 1496 N N . ALA A 1 189 ? 7.554 -6.268 -20.087 1.00 91.62 189 ALA A N 1
ATOM 1497 C CA . ALA A 1 189 ? 6.827 -7.361 -19.450 1.00 91.62 189 ALA A CA 1
ATOM 1498 C C . ALA A 1 189 ? 6.769 -7.196 -17.925 1.00 91.62 189 ALA A C 1
ATOM 1500 O O . ALA A 1 189 ? 5.690 -7.334 -17.354 1.00 91.62 189 ALA A O 1
ATOM 1501 N N . ALA A 1 190 ? 7.881 -6.837 -17.271 1.00 91.62 190 ALA A N 1
ATOM 1502 C CA . ALA A 1 190 ? 7.907 -6.581 -15.830 1.00 91.62 190 ALA A CA 1
ATOM 1503 C C . ALA A 1 190 ? 6.960 -5.435 -15.426 1.00 91.62 190 ALA A C 1
ATOM 1505 O O . ALA A 1 190 ? 6.180 -5.584 -14.481 1.00 91.62 190 ALA A O 1
ATOM 1506 N N . GLY A 1 191 ? 6.969 -4.324 -16.171 1.00 94.25 191 GLY A N 1
ATOM 1507 C CA . GLY A 1 191 ? 6.080 -3.182 -15.929 1.00 94.25 191 GLY A CA 1
ATOM 1508 C C . GLY A 1 191 ? 4.599 -3.517 -16.142 1.00 94.25 191 GLY A C 1
ATOM 1509 O O . GLY A 1 191 ? 3.761 -3.233 -15.283 1.00 94.25 191 GLY A O 1
ATOM 1510 N N . VAL A 1 192 ? 4.268 -4.176 -17.259 1.00 94.69 192 VAL A N 1
ATOM 1511 C CA . VAL A 1 192 ? 2.893 -4.594 -17.593 1.00 94.69 192 VAL A CA 1
ATOM 1512 C C . VAL A 1 192 ? 2.368 -5.623 -16.591 1.00 94.69 192 VAL A C 1
ATOM 1514 O O . VAL A 1 192 ? 1.242 -5.482 -16.110 1.00 94.69 192 VAL A O 1
ATOM 1517 N N . ALA A 1 193 ? 3.167 -6.638 -16.254 1.00 90.12 193 ALA A N 1
ATOM 1518 C CA . ALA A 1 193 ? 2.782 -7.681 -15.307 1.00 90.12 193 ALA A CA 1
ATOM 1519 C C . ALA A 1 193 ? 2.542 -7.103 -13.909 1.00 90.12 193 ALA A C 1
ATOM 1521 O O . ALA A 1 193 ? 1.538 -7.434 -13.281 1.00 90.12 193 ALA A O 1
ATOM 1522 N N . SER A 1 194 ? 3.406 -6.189 -13.457 1.00 94.56 194 SER A N 1
ATOM 1523 C CA . SER A 1 194 ? 3.237 -5.493 -12.177 1.00 94.56 194 SER A CA 1
ATOM 1524 C C . SER A 1 194 ? 1.968 -4.652 -12.159 1.00 94.56 194 SER A C 1
ATOM 1526 O O . SER A 1 194 ? 1.176 -4.747 -11.223 1.00 94.56 194 SER A O 1
ATOM 1528 N N . TRP A 1 195 ? 1.730 -3.870 -13.218 1.00 96.56 195 TRP A N 1
ATOM 1529 C CA . TRP A 1 195 ? 0.520 -3.059 -13.340 1.00 96.56 195 TRP A CA 1
ATOM 1530 C C . TRP A 1 195 ? -0.735 -3.928 -13.312 1.00 96.56 195 TRP A C 1
ATOM 1532 O O . TRP A 1 195 ? -1.675 -3.625 -12.576 1.00 96.56 195 TRP A O 1
ATOM 1542 N N . TRP A 1 196 ? -0.743 -5.025 -14.069 1.00 92.50 196 TRP A N 1
ATOM 1543 C CA . TRP A 1 196 ? -1.866 -5.956 -14.119 1.00 92.50 196 TRP A CA 1
ATOM 1544 C C . TRP A 1 196 ? -2.107 -6.635 -12.767 1.00 92.50 196 TRP A C 1
ATOM 1546 O O . TRP A 1 196 ? -3.241 -6.637 -12.285 1.00 92.50 196 TRP A O 1
ATOM 1556 N N . ALA A 1 197 ? -1.054 -7.160 -12.134 1.00 88.19 197 ALA A N 1
ATOM 1557 C CA . ALA A 1 197 ? -1.145 -7.864 -10.859 1.00 88.19 197 ALA A CA 1
ATOM 1558 C C . ALA A 1 197 ? -1.642 -6.932 -9.749 1.00 88.19 197 ALA A C 1
ATOM 1560 O O . ALA A 1 197 ? -2.630 -7.236 -9.086 1.00 88.19 197 ALA A O 1
ATOM 1561 N N . VAL A 1 198 ? -1.037 -5.749 -9.604 1.00 89.75 198 VAL A N 1
ATOM 1562 C CA . VAL A 1 198 ? -1.444 -4.759 -8.596 1.00 89.75 198 VAL A CA 1
ATOM 1563 C C . VAL A 1 198 ? -2.847 -4.230 -8.877 1.00 89.75 198 VAL A C 1
ATOM 1565 O O . VAL A 1 198 ? -3.646 -4.074 -7.952 1.00 89.75 198 VAL A O 1
ATOM 1568 N N . ARG A 1 199 ? -3.188 -3.983 -10.150 1.00 86.81 199 ARG A N 1
ATOM 1569 C CA . ARG A 1 199 ? -4.551 -3.611 -10.548 1.00 86.81 199 ARG A CA 1
ATOM 1570 C C . ARG A 1 199 ? -5.553 -4.675 -10.134 1.00 86.81 199 ARG A C 1
ATOM 1572 O O . ARG A 1 199 ? -6.597 -4.294 -9.629 1.00 86.81 199 ARG A O 1
ATOM 1579 N N . ARG A 1 200 ? -5.258 -5.959 -10.339 1.00 81.94 200 ARG A N 1
ATOM 1580 C CA . ARG A 1 200 ? -6.151 -7.064 -9.976 1.00 81.94 200 ARG A CA 1
ATOM 1581 C C . ARG A 1 200 ? -6.282 -7.202 -8.460 1.00 81.94 200 ARG A C 1
ATOM 1583 O O . ARG A 1 200 ? -7.397 -7.147 -7.957 1.00 81.94 200 ARG A O 1
ATOM 1590 N N . SER A 1 201 ? -5.169 -7.246 -7.732 1.00 76.31 201 SER A N 1
ATOM 1591 C CA . SER A 1 201 ? -5.164 -7.385 -6.268 1.00 76.31 201 SER A CA 1
ATOM 1592 C C . SER A 1 201 ? -5.841 -6.217 -5.543 1.00 76.31 201 SER A C 1
ATOM 1594 O O . SER A 1 201 ? -6.387 -6.390 -4.458 1.00 76.31 201 SER A O 1
ATOM 1596 N N . LEU A 1 202 ? -5.817 -5.014 -6.128 1.00 69.25 202 LEU A N 1
ATOM 1597 C CA . LEU A 1 202 ? -6.520 -3.839 -5.599 1.00 69.25 202 LEU A CA 1
ATOM 1598 C C . LEU A 1 202 ? -7.901 -3.610 -6.243 1.00 69.25 202 LEU A C 1
ATOM 1600 O O . LEU A 1 202 ? -8.641 -2.746 -5.775 1.00 69.25 202 LEU A O 1
ATOM 1604 N N . ALA A 1 203 ? -8.257 -4.355 -7.295 1.00 60.97 203 ALA A N 1
ATOM 1605 C CA . ALA A 1 203 ? -9.610 -4.408 -7.853 1.00 60.97 203 ALA A CA 1
ATOM 1606 C C . ALA A 1 203 ? -10.474 -5.452 -7.137 1.00 60.97 203 ALA A C 1
ATOM 1608 O O . ALA A 1 203 ? -11.658 -5.200 -6.955 1.00 60.97 203 ALA A O 1
ATOM 1609 N N . ASP A 1 204 ? -9.901 -6.557 -6.651 1.00 49.16 204 ASP A N 1
ATOM 1610 C CA . ASP A 1 204 ? -10.625 -7.536 -5.821 1.00 49.16 204 ASP A CA 1
ATOM 1611 C C . ASP A 1 204 ? -11.094 -6.938 -4.474 1.00 49.16 204 ASP A C 1
ATOM 1613 O O . ASP A 1 204 ? -12.032 -7.448 -3.867 1.00 49.16 204 ASP A O 1
ATOM 1617 N N . ARG A 1 205 ? -10.564 -5.764 -4.093 1.00 52.09 205 ARG A N 1
ATOM 1618 C CA . ARG A 1 205 ? -11.081 -4.864 -3.038 1.00 52.09 205 ARG A CA 1
ATOM 1619 C C . ARG A 1 205 ? -12.327 -4.047 -3.440 1.00 52.09 205 ARG A C 1
ATOM 1621 O O . ARG A 1 205 ? -12.520 -2.904 -3.030 1.00 52.09 205 ARG A O 1
ATOM 1628 N N . THR A 1 206 ? -13.104 -4.550 -4.399 1.00 44.59 206 THR A N 1
ATOM 1629 C CA . THR A 1 206 ? -14.410 -3.987 -4.808 1.00 44.59 206 THR A CA 1
ATOM 1630 C C . THR A 1 206 ? -15.520 -5.030 -4.773 1.00 44.59 206 THR A C 1
ATOM 1632 O O . THR A 1 206 ? -16.599 -4.807 -5.322 1.00 44.59 206 THR A O 1
ATOM 1635 N N . ARG A 1 207 ? -15.292 -6.171 -4.107 1.00 48.72 207 ARG A N 1
ATOM 1636 C CA . ARG A 1 207 ? -16.412 -6.978 -3.631 1.00 48.72 207 ARG A CA 1
ATOM 1637 C C . ARG A 1 207 ? -17.098 -6.189 -2.524 1.00 48.72 207 ARG A C 1
ATOM 1639 O O . ARG A 1 207 ? -16.624 -6.196 -1.396 1.00 48.72 207 ARG A O 1
ATOM 1646 N N . THR A 1 208 ? -18.188 -5.522 -2.894 1.00 49.69 208 THR A N 1
ATOM 1647 C CA . THR A 1 208 ? -19.161 -4.968 -1.955 1.00 49.69 208 THR A CA 1
ATOM 1648 C C . THR A 1 208 ? -19.579 -6.076 -1.009 1.00 49.69 208 THR A C 1
ATOM 1650 O O . THR A 1 208 ? -20.173 -7.063 -1.457 1.00 49.69 208 THR A O 1
ATOM 1653 N N . VAL A 1 209 ? -19.235 -5.945 0.266 1.00 59.97 209 VAL A N 1
ATOM 1654 C CA . VAL A 1 209 ? -19.768 -6.838 1.290 1.00 59.97 209 VAL A CA 1
ATOM 1655 C C . VAL A 1 209 ? -21.169 -6.382 1.642 1.00 59.97 209 VAL A C 1
ATOM 1657 O O . VAL A 1 209 ? -21.452 -5.197 1.782 1.00 59.97 209 VAL A O 1
ATOM 1660 N N . GLY A 1 210 ? -22.057 -7.360 1.736 1.00 72.69 210 GLY A N 1
ATOM 1661 C CA . GLY A 1 210 ? -23.224 -7.266 2.578 1.00 72.69 210 GLY A CA 1
ATOM 1662 C C . GLY A 1 210 ? -23.076 -8.314 3.656 1.00 72.69 210 GLY A C 1
ATOM 1663 O O . GLY A 1 210 ? -23.181 -9.497 3.340 1.00 72.69 210 GLY A O 1
ATOM 1664 N N . LEU A 1 211 ? -22.750 -7.910 4.885 1.00 82.62 211 LEU A N 1
ATOM 1665 C CA . LEU A 1 211 ? -22.727 -8.864 5.989 1.00 82.62 211 LEU A CA 1
ATOM 1666 C C . LEU A 1 211 ? -24.166 -9.328 6.224 1.00 82.62 211 LEU A C 1
ATOM 1668 O O . LEU A 1 211 ? -25.061 -8.521 6.493 1.00 82.62 211 LEU A O 1
ATOM 1672 N N . GLU A 1 212 ? -24.370 -10.631 6.069 1.00 86.56 212 GLU A N 1
ATOM 1673 C CA . GLU A 1 212 ? -25.647 -11.317 6.228 1.00 86.56 212 GLU A CA 1
ATOM 1674 C C . GLU A 1 212 ? -25.400 -12.627 6.970 1.00 86.56 212 GLU A C 1
ATOM 1676 O O . GLU A 1 212 ? -24.394 -13.308 6.743 1.00 86.56 212 GLU A O 1
ATOM 1681 N N . VAL A 1 213 ? -26.332 -13.004 7.842 1.00 85.50 213 VAL A N 1
ATOM 1682 C CA . VAL A 1 213 ? -26.278 -14.296 8.524 1.00 85.50 213 VAL A CA 1
ATOM 1683 C C . VAL A 1 213 ? -26.978 -15.336 7.659 1.00 85.50 213 VAL A C 1
ATOM 1685 O O . VAL A 1 213 ? -28.194 -15.315 7.493 1.00 85.50 213 VAL A O 1
ATOM 1688 N N . SER A 1 214 ? -26.202 -16.261 7.094 1.00 82.12 214 SER A N 1
ATOM 1689 C CA . SER A 1 214 ? -26.731 -17.265 6.163 1.00 82.12 214 SER A CA 1
ATOM 1690 C C . SER A 1 214 ? -27.210 -18.560 6.837 1.00 82.12 214 SER A C 1
ATOM 1692 O O . SER A 1 214 ? -28.145 -19.186 6.333 1.00 82.12 214 SER A O 1
ATOM 1694 N N . ASP A 1 215 ? -26.626 -18.975 7.973 1.00 87.69 215 ASP A N 1
ATOM 1695 C CA . ASP A 1 215 ? -27.064 -20.174 8.709 1.00 87.69 215 ASP A CA 1
ATOM 1696 C C . ASP A 1 215 ? -28.304 -19.850 9.577 1.00 87.69 215 ASP A C 1
ATOM 1698 O O . ASP A 1 215 ? -28.249 -18.987 10.458 1.00 87.69 215 ASP A O 1
ATOM 1702 N N . PRO A 1 216 ? -29.435 -20.567 9.413 1.00 89.62 216 PRO A N 1
ATOM 1703 C CA . PRO A 1 216 ? -30.634 -20.358 10.228 1.00 89.62 216 PRO A CA 1
ATOM 1704 C C . PRO A 1 216 ? -30.440 -20.557 11.739 1.00 89.62 216 PRO A C 1
ATOM 1706 O O . PRO A 1 216 ? -31.257 -20.081 12.532 1.00 89.62 216 PRO A O 1
ATOM 1709 N N . ARG A 1 217 ? -29.430 -21.325 12.168 1.00 90.38 217 ARG A N 1
ATOM 1710 C CA . ARG A 1 217 ? -29.067 -21.474 13.588 1.00 90.38 217 ARG A CA 1
ATOM 1711 C C . ARG A 1 217 ? -28.442 -20.193 14.112 1.00 90.38 217 ARG A C 1
ATOM 1713 O O . ARG A 1 217 ? -28.878 -19.719 15.158 1.00 90.38 217 ARG A O 1
ATOM 1720 N N . ASP A 1 218 ? -27.505 -19.636 13.361 1.00 91.56 218 ASP A N 1
ATOM 1721 C CA . ASP A 1 218 ? -26.816 -18.393 13.696 1.00 91.56 218 ASP A CA 1
ATOM 1722 C C . ASP A 1 218 ? -27.805 -17.226 13.714 1.00 91.56 218 ASP A C 1
ATOM 1724 O O . ASP A 1 218 ? -27.816 -16.450 14.664 1.00 91.56 218 ASP A O 1
ATOM 1728 N N . ALA A 1 219 ? -28.762 -17.191 12.780 1.00 92.12 219 ALA A N 1
ATOM 1729 C CA . ALA A 1 219 ? -29.837 -16.197 12.790 1.00 92.12 219 ALA A CA 1
ATOM 1730 C C . ALA A 1 219 ? -30.690 -16.264 14.074 1.00 92.12 219 ALA A C 1
ATOM 1732 O O . ALA A 1 219 ? -31.029 -15.239 14.667 1.00 92.12 219 ALA A O 1
ATOM 1733 N N . ARG A 1 220 ? -31.011 -17.472 14.568 1.00 93.19 220 ARG A N 1
ATOM 1734 C CA . ARG A 1 220 ? -31.727 -17.629 15.850 1.00 93.19 220 ARG A CA 1
ATOM 1735 C C . ARG A 1 220 ? -30.892 -17.164 17.041 1.00 93.19 220 ARG A C 1
ATOM 1737 O O . ARG A 1 220 ? -31.452 -16.568 17.961 1.00 93.19 220 ARG A O 1
ATOM 1744 N N . VAL A 1 221 ? -29.588 -17.445 17.036 1.00 93.81 221 VAL A N 1
ATOM 1745 C CA . VAL A 1 221 ? -28.663 -16.985 18.082 1.00 93.81 221 VAL A CA 1
ATOM 1746 C C . VAL A 1 221 ? -28.575 -15.460 18.069 1.00 93.81 221 VAL A C 1
ATOM 1748 O O . VAL A 1 221 ? -28.777 -14.851 19.118 1.00 93.81 221 VAL A O 1
ATOM 1751 N N . LEU A 1 222 ? -28.385 -14.853 16.895 1.00 95.62 222 LEU A N 1
ATOM 1752 C CA . LEU A 1 222 ? -28.355 -13.405 16.694 1.00 95.62 222 LEU A CA 1
ATOM 1753 C C . LEU A 1 222 ? -29.618 -12.733 17.242 1.00 95.62 222 LEU A C 1
ATOM 1755 O O . LEU A 1 222 ? -29.516 -11.826 18.061 1.00 95.62 222 LEU A O 1
ATOM 1759 N N . HIS A 1 223 ? -30.810 -13.204 16.865 1.00 95.19 223 HIS A N 1
ATOM 1760 C CA . HIS A 1 223 ? -32.062 -12.634 17.374 1.00 95.19 223 HIS A CA 1
ATOM 1761 C C . HIS A 1 223 ? -32.212 -12.785 18.895 1.00 95.19 223 HIS A C 1
ATOM 1763 O O . HIS A 1 223 ? -32.708 -11.873 19.559 1.00 95.19 223 HIS A O 1
ATOM 1769 N N . GLY A 1 224 ? -31.777 -13.918 19.456 1.00 95.38 224 GLY A N 1
ATOM 1770 C CA . GLY A 1 224 ? -31.769 -14.135 20.902 1.00 95.38 224 GLY A CA 1
ATOM 1771 C C . GLY A 1 224 ? -30.819 -13.185 21.635 1.00 95.38 224 GLY A C 1
ATOM 1772 O O . GLY A 1 224 ? -31.187 -12.641 22.677 1.00 95.38 224 GLY A O 1
ATOM 1773 N N . LEU A 1 225 ? -29.622 -12.956 21.086 1.00 95.81 225 LEU A N 1
ATOM 1774 C CA . LEU A 1 225 ? -28.650 -11.999 21.619 1.00 95.81 225 LEU A CA 1
ATOM 1775 C C . LEU A 1 225 ? -29.161 -10.565 21.493 1.00 95.81 225 LEU A C 1
ATOM 1777 O O . LEU A 1 225 ? -29.181 -9.859 22.493 1.00 95.81 225 LEU A O 1
ATOM 1781 N N . LEU A 1 226 ? -29.682 -10.168 20.329 1.00 96.75 226 LEU A N 1
ATOM 1782 C CA . LEU A 1 226 ? -30.259 -8.839 20.110 1.00 96.75 226 LEU A CA 1
ATOM 1783 C C . LEU A 1 226 ? -31.380 -8.532 21.114 1.00 96.75 226 LEU A C 1
ATOM 1785 O O . LEU A 1 226 ? -31.446 -7.434 21.665 1.00 96.75 226 LEU A O 1
ATOM 1789 N N . GLY A 1 227 ? -32.251 -9.510 21.392 1.00 95.88 227 GLY A N 1
ATOM 1790 C CA . GLY A 1 227 ? -33.282 -9.384 22.424 1.00 95.88 227 GLY A CA 1
ATOM 1791 C C . GLY A 1 227 ? -32.694 -9.119 23.813 1.00 95.88 227 GLY A C 1
ATOM 1792 O O . GLY A 1 227 ? -33.133 -8.192 24.494 1.00 95.88 227 GLY A O 1
ATOM 1793 N N . LYS A 1 228 ? -31.662 -9.879 24.202 1.00 94.62 228 LYS A N 1
ATOM 1794 C CA . LYS A 1 228 ? -30.969 -9.693 25.485 1.00 94.62 228 LYS A CA 1
ATOM 1795 C C . LYS A 1 228 ? -30.262 -8.343 25.568 1.00 94.62 228 LYS A C 1
ATOM 1797 O O . LYS A 1 228 ? -30.426 -7.671 26.579 1.00 94.62 228 LYS A O 1
ATOM 1802 N N . VAL A 1 229 ? -29.528 -7.935 24.535 1.00 96.00 229 VAL A N 1
ATOM 1803 C CA . VAL A 1 229 ? -28.818 -6.644 24.485 1.00 96.00 229 VAL A CA 1
ATOM 1804 C C . VAL A 1 229 ? -29.810 -5.499 24.704 1.00 96.00 229 VAL A C 1
ATOM 1806 O O . VAL A 1 229 ? -29.631 -4.674 25.595 1.00 96.00 229 VAL A O 1
ATOM 1809 N N . ARG A 1 230 ? -30.948 -5.510 23.995 1.00 94.88 230 ARG A N 1
ATOM 1810 C CA . ARG A 1 230 ? -32.011 -4.503 24.165 1.00 94.88 230 ARG A CA 1
ATOM 1811 C C . ARG A 1 230 ? -32.573 -4.441 25.589 1.00 94.88 230 ARG A C 1
ATOM 1813 O O . ARG A 1 230 ? -32.852 -3.339 26.070 1.00 94.88 230 ARG A O 1
ATOM 1820 N N . GLU A 1 231 ? -32.772 -5.597 26.223 1.00 94.12 231 GLU A N 1
ATOM 1821 C CA . GLU A 1 231 ? -33.330 -5.727 27.577 1.00 94.12 231 GLU A CA 1
ATOM 1822 C C . GLU A 1 231 ? -32.349 -5.273 28.667 1.00 94.12 231 GLU A C 1
ATOM 1824 O O . GLU A 1 231 ? -32.760 -4.629 29.630 1.00 94.12 231 GLU A O 1
ATOM 1829 N N . HIS A 1 232 ? -31.056 -5.564 28.506 1.00 91.38 232 HIS A N 1
ATOM 1830 C CA . HIS A 1 232 ? -30.037 -5.331 29.535 1.00 91.38 232 HIS A CA 1
ATOM 1831 C C . HIS A 1 232 ? -29.333 -3.973 29.432 1.00 91.38 232 HIS A C 1
ATOM 1833 O O . HIS A 1 232 ? -28.415 -3.709 30.214 1.00 91.38 232 HIS A O 1
ATOM 1839 N N . ARG A 1 233 ? -29.782 -3.094 28.525 1.00 93.50 233 ARG A N 1
ATOM 1840 C CA . ARG A 1 233 ? -29.249 -1.732 28.397 1.00 93.50 233 ARG A CA 1
ATOM 1841 C C . ARG A 1 233 ? -29.208 -1.016 29.739 1.00 93.50 233 ARG A C 1
ATOM 1843 O O . ARG A 1 233 ? -30.113 -1.110 30.570 1.00 93.50 233 ARG A O 1
ATOM 1850 N N . TRP A 1 234 ? -28.159 -0.231 29.919 1.00 95.50 234 TRP A N 1
ATOM 1851 C CA . TRP A 1 234 ? -27.890 0.458 31.166 1.00 95.50 234 TRP A CA 1
ATOM 1852 C C . TRP A 1 234 ? -27.310 1.847 30.915 1.00 95.50 234 TRP A C 1
ATOM 1854 O O . TRP A 1 234 ? -26.856 2.164 29.819 1.00 95.50 234 TRP A O 1
ATOM 1864 N N . SER A 1 235 ? -27.356 2.700 31.937 1.00 96.00 235 SER A N 1
ATOM 1865 C CA . SER A 1 235 ? -26.787 4.047 31.883 1.00 96.00 235 SER A CA 1
ATOM 1866 C C . SER A 1 235 ? -25.675 4.188 32.910 1.00 96.00 235 SER A C 1
ATOM 1868 O O . SER A 1 235 ? -25.808 3.708 34.040 1.00 96.00 235 SER A O 1
ATOM 1870 N N . LEU A 1 236 ? -24.620 4.918 32.542 1.00 96.50 236 LEU A N 1
ATOM 1871 C CA . LEU A 1 236 ? -23.549 5.310 33.457 1.00 96.50 236 LEU A CA 1
ATOM 1872 C C . LEU A 1 236 ? -24.096 6.000 34.709 1.00 96.50 236 LEU A C 1
ATOM 1874 O O . LEU A 1 236 ? -23.540 5.821 35.785 1.00 96.50 236 LEU A O 1
ATOM 1878 N N . ASP A 1 237 ? -25.208 6.728 34.610 1.00 95.19 237 ASP A N 1
ATOM 1879 C CA . ASP A 1 237 ? -25.795 7.446 35.748 1.00 95.19 237 ASP A CA 1
ATOM 1880 C C . ASP A 1 237 ? -26.398 6.526 36.817 1.00 95.19 237 ASP A C 1
ATOM 1882 O O . ASP A 1 237 ? -26.684 6.976 37.923 1.00 95.19 237 ASP A O 1
ATOM 1886 N N . THR A 1 238 ? -26.57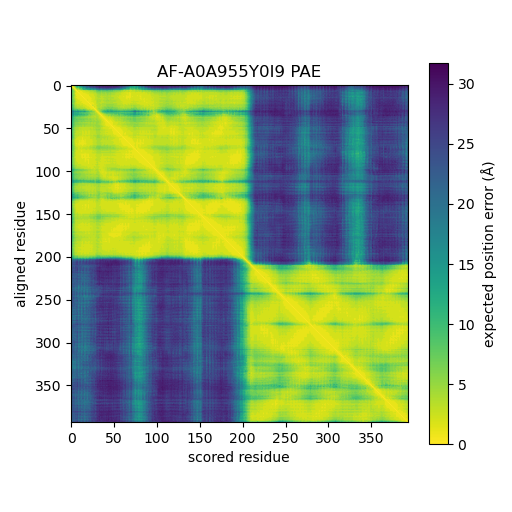1 5.238 36.508 1.00 94.88 238 THR A N 1
ATOM 1887 C CA . THR A 1 238 ? -27.049 4.234 37.473 1.00 94.88 238 THR A CA 1
ATOM 1888 C C . THR A 1 238 ? -25.934 3.640 38.335 1.00 94.88 238 THR A C 1
ATOM 1890 O O . THR A 1 238 ? -26.226 2.925 39.292 1.00 94.88 238 THR A O 1
ATOM 1893 N N . LEU A 1 239 ? -24.667 3.924 38.014 1.00 96.31 239 LEU A N 1
ATOM 1894 C CA . LEU A 1 239 ? -23.515 3.442 38.775 1.00 96.31 239 LEU A CA 1
ATOM 1895 C C . LEU A 1 239 ? -23.306 4.261 40.063 1.00 96.31 239 LEU A C 1
ATOM 1897 O O . LEU A 1 239 ? -23.659 5.445 40.102 1.00 96.31 239 LEU A O 1
ATOM 1901 N N . PRO A 1 240 ? -22.701 3.673 41.115 1.00 95.69 240 PRO A N 1
ATOM 1902 C CA . PRO A 1 240 ? -22.528 4.321 42.415 1.00 95.69 240 PRO A CA 1
ATOM 1903 C C . PRO A 1 240 ? -21.355 5.320 42.403 1.00 95.69 240 PRO A C 1
ATOM 1905 O O . PRO A 1 240 ? -20.354 5.149 43.099 1.00 95.69 240 PRO A O 1
ATOM 1908 N N . TRP A 1 241 ? -21.455 6.371 41.585 1.00 95.44 241 TRP A N 1
ATOM 1909 C CA . TRP A 1 241 ? -20.428 7.410 41.497 1.00 95.44 241 TRP A CA 1
ATOM 1910 C C . TRP A 1 241 ? -20.259 8.134 42.840 1.00 95.44 241 TRP A C 1
ATOM 1912 O O . TRP A 1 241 ? -21.250 8.598 43.412 1.00 95.44 241 TRP A O 1
ATOM 1922 N N . PRO A 1 242 ? -19.023 8.298 43.341 1.00 93.06 242 PRO A N 1
ATOM 1923 C CA . PRO A 1 242 ? -18.794 9.013 44.582 1.00 93.06 242 PRO A CA 1
ATOM 1924 C C . PRO A 1 242 ? -19.081 10.505 44.405 1.00 93.06 242 PRO A C 1
ATOM 1926 O O . PRO A 1 242 ? -18.708 11.120 43.407 1.00 93.06 242 PRO A O 1
ATOM 1929 N N . THR A 1 243 ? -19.688 11.115 45.421 1.00 88.69 243 THR A N 1
ATOM 1930 C CA . THR A 1 243 ? -19.950 12.563 45.439 1.00 88.69 243 THR A CA 1
ATOM 1931 C C . THR A 1 243 ? -18.673 13.379 45.667 1.00 88.69 243 THR A C 1
ATOM 1933 O O . THR A 1 243 ? -18.583 14.530 45.246 1.00 88.69 243 THR A O 1
ATOM 1936 N N . ALA A 1 244 ? -17.683 12.798 46.351 1.00 91.25 244 ALA A N 1
ATOM 1937 C CA . ALA A 1 244 ? -16.405 13.436 46.649 1.00 91.25 244 ALA A CA 1
ATOM 1938 C C . ALA A 1 244 ? -15.309 12.992 45.670 1.00 91.25 244 ALA A C 1
ATOM 1940 O O . ALA A 1 244 ? -15.255 11.829 45.258 1.00 91.25 244 ALA A O 1
ATOM 1941 N N . ARG A 1 245 ? -14.393 13.920 45.358 1.00 91.19 245 ARG A N 1
ATOM 1942 C CA . ARG A 1 245 ? -13.187 13.641 44.569 1.00 91.19 245 ARG A CA 1
ATOM 1943 C C . ARG A 1 245 ? -12.341 12.567 45.257 1.00 91.19 245 ARG A C 1
ATOM 1945 O O . ARG A 1 245 ? -12.134 12.618 46.469 1.00 91.19 245 ARG A O 1
ATOM 1952 N N . GLN A 1 246 ? -11.845 11.624 44.470 1.00 94.25 246 GLN A N 1
ATOM 1953 C CA . GLN A 1 246 ? -11.013 10.520 44.933 1.00 94.25 246 GLN A CA 1
ATOM 1954 C C . GLN A 1 246 ? -9.518 10.897 44.921 1.00 94.25 246 GLN A C 1
ATOM 1956 O O . GLN A 1 246 ? -9.127 11.842 44.225 1.00 94.25 246 GLN A O 1
ATOM 1961 N N . PRO A 1 247 ? -8.659 10.190 45.682 1.00 94.50 247 PRO A N 1
ATOM 1962 C CA . PRO A 1 247 ? -7.215 10.427 45.679 1.00 94.50 247 PRO A CA 1
ATOM 1963 C C . PRO A 1 247 ? -6.614 10.303 44.276 1.00 94.50 247 PRO A C 1
ATOM 1965 O O . PRO A 1 247 ? -7.023 9.441 43.507 1.00 94.50 247 PRO A O 1
ATOM 1968 N N . ALA A 1 248 ? -5.624 11.128 43.939 1.00 95.69 248 ALA A N 1
ATOM 1969 C CA . ALA A 1 248 ? -4.996 11.075 42.621 1.00 95.69 248 ALA A CA 1
ATOM 1970 C C . ALA A 1 248 ? -4.362 9.699 42.342 1.00 95.69 248 ALA A C 1
ATOM 1972 O O . ALA A 1 248 ? -3.706 9.112 43.205 1.00 95.69 248 ALA A O 1
ATOM 1973 N N . LEU A 1 249 ? -4.538 9.204 41.116 1.00 95.94 249 LEU A N 1
ATOM 1974 C CA . LEU A 1 249 ? -3.930 7.951 40.664 1.00 95.94 249 LEU A CA 1
ATOM 1975 C C . LEU A 1 249 ? -2.440 8.126 40.312 1.00 95.94 249 LEU A C 1
ATOM 1977 O O . LEU A 1 249 ? -2.061 9.202 39.839 1.00 95.94 249 LEU A O 1
ATOM 1981 N N . PRO A 1 250 ? -1.605 7.081 40.482 1.00 94.50 250 PRO A N 1
ATOM 1982 C CA . PRO A 1 250 ? -0.234 7.063 39.970 1.00 94.50 250 PRO A CA 1
ATOM 1983 C C . PRO A 1 250 ? -0.191 7.198 38.443 1.00 94.50 250 PRO A C 1
ATOM 1985 O O . PRO A 1 250 ? -1.025 6.615 37.753 1.00 94.50 250 PRO A O 1
ATOM 1988 N N . THR A 1 251 ? 0.825 7.883 37.909 1.00 93.50 251 THR A N 1
ATOM 1989 C CA . THR A 1 251 ? 0.978 8.124 36.460 1.00 93.50 251 THR A CA 1
ATOM 1990 C C . THR A 1 251 ? 0.856 6.862 35.597 1.00 93.50 251 THR A C 1
ATOM 1992 O O . THR A 1 251 ? 0.064 6.897 34.659 1.00 93.50 251 THR A O 1
ATOM 1995 N N . PRO A 1 252 ? 1.508 5.722 35.918 1.00 90.75 252 PRO A N 1
ATOM 1996 C CA . PRO A 1 252 ? 1.382 4.519 35.088 1.00 90.75 252 PRO A CA 1
ATOM 1997 C C . PRO A 1 252 ? -0.055 3.986 34.998 1.00 90.75 252 PRO A C 1
ATOM 1999 O O . PRO A 1 252 ? -0.458 3.427 33.983 1.00 90.75 252 PRO A O 1
ATOM 2002 N N . LEU A 1 253 ? -0.849 4.174 36.056 1.00 92.31 253 LEU A N 1
ATOM 2003 C CA . LEU A 1 253 ? -2.247 3.752 36.074 1.00 92.31 253 LEU A CA 1
ATOM 2004 C C . LEU A 1 253 ? -3.133 4.702 35.260 1.00 92.31 253 LEU A C 1
ATOM 2006 O O . LEU A 1 253 ? -4.042 4.245 34.572 1.00 92.31 253 LEU A O 1
ATOM 2010 N N . VAL A 1 254 ? -2.851 6.009 35.304 1.00 94.81 254 VAL A N 1
ATOM 2011 C CA . VAL A 1 254 ? -3.514 7.002 34.441 1.00 94.81 254 VAL A CA 1
ATOM 2012 C C . VAL A 1 254 ? -3.243 6.697 32.970 1.00 94.81 254 VAL A C 1
ATOM 2014 O O . VAL A 1 254 ? -4.170 6.722 32.161 1.00 94.81 254 VAL A O 1
ATOM 2017 N N . GLU A 1 255 ? -1.997 6.366 32.627 1.00 91.25 255 GLU A N 1
ATOM 2018 C CA . GLU A 1 255 ? -1.605 5.977 31.270 1.00 91.25 255 GLU A CA 1
ATOM 2019 C C . GLU A 1 255 ? -2.331 4.705 30.818 1.00 91.25 255 GLU A C 1
ATOM 2021 O O . GLU A 1 255 ? -2.924 4.707 29.740 1.00 91.25 255 GLU A O 1
ATOM 2026 N N . LEU A 1 256 ? -2.362 3.657 31.651 1.00 89.56 256 LEU A N 1
ATOM 2027 C CA . LEU A 1 256 ? -3.074 2.410 31.349 1.00 89.56 256 LEU A CA 1
ATOM 2028 C C . LEU A 1 256 ? -4.572 2.643 31.104 1.00 89.56 256 LEU A C 1
ATOM 2030 O O . LEU A 1 256 ? -5.108 2.197 30.089 1.00 89.56 256 LEU A O 1
ATOM 2034 N N . LEU A 1 257 ? -5.246 3.364 32.005 1.00 92.69 257 LEU A N 1
ATOM 2035 C CA . LEU A 1 257 ? -6.669 3.692 31.862 1.00 92.69 257 LEU A CA 1
ATOM 2036 C C . LEU A 1 257 ? -6.924 4.541 30.614 1.00 92.69 257 LEU A C 1
ATOM 2038 O O . LEU A 1 257 ? -7.890 4.300 29.898 1.00 92.69 257 LEU A O 1
ATOM 2042 N N . SER A 1 258 ? -6.035 5.490 30.310 1.00 94.31 258 SER A N 1
ATOM 2043 C CA . SER A 1 258 ? -6.145 6.310 29.100 1.00 94.31 258 SER A CA 1
ATOM 2044 C C . SER A 1 258 ? -5.989 5.475 27.830 1.00 94.31 258 SER A C 1
ATOM 2046 O O . SER A 1 258 ? -6.748 5.666 26.887 1.00 94.31 258 SER A O 1
ATOM 2048 N N . GLN A 1 259 ? -5.047 4.524 27.790 1.00 89.50 259 GLN A N 1
ATOM 2049 C CA . GLN A 1 259 ? -4.940 3.610 26.648 1.00 89.50 259 GLN A CA 1
ATOM 2050 C C . GLN A 1 259 ? -6.162 2.697 26.538 1.00 89.50 259 GLN A C 1
ATOM 2052 O O . GLN A 1 259 ? -6.610 2.449 25.427 1.00 89.50 259 GLN A O 1
ATOM 2057 N N . THR A 1 260 ? -6.731 2.264 27.665 1.00 90.12 260 THR A N 1
ATOM 2058 C CA . THR A 1 260 ? -7.969 1.469 27.673 1.00 90.12 260 THR A CA 1
ATOM 2059 C C . THR A 1 260 ? -9.115 2.266 27.047 1.00 90.12 260 THR A C 1
ATOM 2061 O O . THR A 1 260 ? -9.712 1.781 26.100 1.00 90.12 260 THR A O 1
ATOM 2064 N N . VAL A 1 261 ? -9.315 3.535 27.439 1.00 94.44 261 VAL A N 1
ATOM 2065 C CA . VAL A 1 261 ? -10.297 4.444 26.803 1.00 94.44 261 VAL A CA 1
ATOM 2066 C C . VAL A 1 261 ? -10.143 4.476 25.279 1.00 94.44 261 VAL A C 1
ATOM 2068 O O . VAL A 1 261 ? -11.136 4.424 24.563 1.00 94.44 261 VAL A O 1
ATOM 2071 N N . TRP A 1 262 ? -8.913 4.570 24.765 1.00 93.50 262 TRP A N 1
ATOM 2072 C CA . TRP A 1 262 ? -8.680 4.597 23.317 1.00 93.50 262 TRP A CA 1
ATOM 2073 C C . TRP A 1 262 ? -8.953 3.261 22.626 1.00 93.50 262 TRP A C 1
ATOM 2075 O O . TRP A 1 262 ? -9.307 3.268 21.450 1.00 93.50 262 TRP A O 1
ATOM 2085 N N . ILE A 1 263 ? -8.785 2.135 23.318 1.00 90.06 263 ILE A N 1
ATOM 2086 C CA . ILE A 1 263 ? -9.111 0.819 22.762 1.00 90.06 263 ILE A CA 1
ATOM 2087 C C . ILE A 1 263 ? -10.633 0.660 22.646 1.00 90.06 263 ILE A C 1
ATOM 2089 O O . ILE A 1 263 ? -11.087 0.294 21.566 1.00 90.06 263 ILE A O 1
ATOM 2093 N N . GLU A 1 264 ? -11.403 1.033 23.675 1.00 92.44 264 GLU A N 1
ATOM 2094 C CA . GLU A 1 264 ? -12.881 1.056 23.623 1.00 92.44 264 GLU A CA 1
ATOM 2095 C C . GLU A 1 264 ? -13.378 1.973 22.482 1.00 92.44 264 GLU A C 1
ATOM 2097 O O . GLU A 1 264 ? -14.257 1.624 21.701 1.00 92.44 264 GLU A O 1
ATOM 2102 N N . GLU A 1 265 ? -12.759 3.148 22.289 1.00 93.62 265 GLU A N 1
ATOM 2103 C CA . GLU A 1 265 ? -13.097 4.031 21.157 1.00 93.62 265 GLU A CA 1
ATOM 2104 C C . GLU A 1 265 ? -12.833 3.376 19.794 1.00 93.62 265 GLU A C 1
ATOM 2106 O O . GLU A 1 265 ? -13.640 3.499 18.870 1.00 93.62 265 GLU A O 1
ATOM 2111 N N . ILE A 1 266 ? -11.713 2.664 19.652 1.00 92.50 266 ILE A N 1
ATOM 2112 C CA . ILE A 1 266 ? -11.389 1.921 18.429 1.00 92.50 266 ILE A CA 1
ATOM 2113 C C . ILE A 1 266 ? -12.399 0.792 18.199 1.00 92.50 266 ILE A C 1
ATOM 2115 O O . ILE A 1 266 ? -12.838 0.607 17.062 1.00 92.50 266 ILE A O 1
ATOM 2119 N N . ALA A 1 267 ? -12.795 0.065 19.245 1.00 92.31 267 ALA A N 1
ATOM 2120 C CA . ALA A 1 267 ? -13.819 -0.975 19.167 1.00 92.31 267 ALA A CA 1
ATOM 2121 C C . ALA A 1 267 ? -15.177 -0.389 18.741 1.00 92.31 267 ALA A C 1
ATOM 2123 O O . ALA A 1 267 ? -15.793 -0.867 17.784 1.00 92.31 267 ALA A O 1
ATOM 2124 N N . GLY A 1 268 ? -15.582 0.742 19.324 1.00 94.06 268 GLY A N 1
ATOM 2125 C CA . GLY A 1 268 ? -16.790 1.459 18.917 1.00 94.06 268 GLY A CA 1
ATOM 2126 C C . GLY A 1 268 ? -16.759 1.895 17.449 1.00 94.06 268 GLY A C 1
ATOM 2127 O O . GLY A 1 268 ? -17.743 1.728 16.723 1.00 94.06 268 GLY A O 1
ATOM 2128 N N . LEU A 1 269 ? -15.621 2.406 16.967 1.00 93.75 269 LEU A N 1
ATOM 2129 C CA . LEU A 1 269 ? -15.440 2.751 15.553 1.00 93.75 269 LEU A CA 1
ATOM 2130 C C . LEU A 1 269 ? -15.476 1.513 14.642 1.00 93.75 269 LEU A C 1
ATOM 2132 O O . LEU A 1 269 ? -16.084 1.569 13.570 1.00 93.75 269 LEU A O 1
ATOM 2136 N N . ASN A 1 270 ? -14.882 0.394 15.063 1.00 94.31 270 ASN A N 1
ATOM 2137 C CA . ASN A 1 270 ? -14.954 -0.882 14.347 1.00 94.31 270 ASN A CA 1
ATOM 2138 C C . ASN A 1 270 ? -16.409 -1.327 14.171 1.00 94.31 270 ASN A C 1
ATOM 2140 O O . ASN A 1 270 ? -16.837 -1.596 13.045 1.00 94.31 270 ASN A O 1
ATOM 2144 N N . PHE A 1 271 ? -17.199 -1.319 15.245 1.00 95.31 271 PHE A N 1
ATOM 2145 C CA . PHE A 1 271 ? -18.615 -1.673 15.179 1.00 95.31 271 PHE A CA 1
ATOM 2146 C C . PHE A 1 271 ? -19.437 -0.722 14.311 1.00 95.31 271 PHE A C 1
ATOM 2148 O O . PHE A 1 271 ? -20.311 -1.179 13.576 1.00 95.31 271 PHE A O 1
ATOM 2155 N N . GLN A 1 272 ? -19.126 0.578 14.288 1.00 94.25 272 GLN A N 1
ATOM 2156 C CA . GLN A 1 272 ? -19.772 1.506 13.350 1.00 94.25 272 GLN A CA 1
ATOM 2157 C C . GLN A 1 272 ? -19.481 1.157 11.887 1.00 94.25 272 GLN A C 1
ATOM 2159 O O . GLN A 1 272 ? -20.363 1.304 11.035 1.00 94.25 272 GLN A O 1
ATOM 2164 N N . VAL A 1 273 ? -18.257 0.721 11.573 1.00 92.50 273 VAL A N 1
ATOM 2165 C CA . VAL A 1 273 ? -17.909 0.264 10.221 1.00 92.50 273 VAL A CA 1
ATOM 2166 C C . VAL A 1 273 ? -18.653 -1.030 9.892 1.00 92.50 273 VAL A C 1
ATOM 2168 O O . VAL A 1 273 ? -19.265 -1.109 8.826 1.00 92.50 273 VAL A O 1
ATOM 2171 N N . LEU A 1 274 ? -18.685 -2.000 10.813 1.00 93.44 274 LEU A N 1
ATOM 2172 C CA . LEU A 1 274 ? -19.414 -3.260 10.629 1.00 93.44 274 LEU A CA 1
ATOM 2173 C C . LEU A 1 274 ? -20.920 -3.033 10.447 1.00 93.44 274 LEU A C 1
ATOM 2175 O O . LEU A 1 274 ? -21.497 -3.568 9.504 1.00 93.44 274 LEU A O 1
ATOM 2179 N N . ALA A 1 275 ? -21.543 -2.173 11.256 1.00 93.62 275 ALA A N 1
ATOM 2180 C CA . ALA A 1 275 ? -22.959 -1.819 11.132 1.00 93.62 275 ALA A CA 1
ATOM 2181 C C . ALA A 1 275 ? -23.292 -1.223 9.753 1.00 93.62 275 ALA A C 1
ATOM 2183 O O . ALA A 1 275 ? -24.346 -1.509 9.190 1.00 93.62 275 ALA A O 1
ATOM 2184 N N . ARG A 1 276 ? -22.380 -0.428 9.172 1.00 91.81 276 ARG A N 1
ATOM 2185 C CA . ARG A 1 276 ? -22.535 0.129 7.814 1.00 91.81 276 ARG A CA 1
ATOM 2186 C C . ARG A 1 276 ? -22.322 -0.906 6.707 1.00 91.81 276 ARG A C 1
ATOM 2188 O O . ARG A 1 276 ? -22.869 -0.724 5.625 1.00 91.81 276 ARG A O 1
ATOM 2195 N N . ALA A 1 277 ? -21.540 -1.952 6.967 1.00 90.94 277 ALA A N 1
ATOM 2196 C CA . ALA A 1 277 ? -21.270 -3.041 6.028 1.00 90.94 277 ALA A CA 1
ATOM 2197 C C . ALA A 1 277 ? -22.387 -4.108 5.986 1.00 90.94 277 ALA A C 1
ATOM 2199 O O . ALA A 1 277 ? -22.372 -5.006 5.139 1.00 90.94 277 ALA A O 1
ATOM 2200 N N . CYS A 1 278 ? -23.346 -4.052 6.912 1.00 90.88 278 CYS A N 1
ATOM 2201 C CA . CYS A 1 278 ? -24.417 -5.036 7.032 1.00 90.88 278 CYS A CA 1
ATOM 2202 C C . CYS A 1 278 ? -25.554 -4.833 6.018 1.00 90.88 278 CYS A C 1
ATOM 2204 O O . CYS A 1 278 ? -25.831 -3.725 5.553 1.00 90.88 278 CYS A O 1
ATOM 2206 N N . ARG A 1 279 ? -26.219 -5.940 5.669 1.00 87.44 279 ARG A N 1
ATOM 2207 C CA . ARG A 1 279 ? -27.472 -5.968 4.884 1.00 87.44 279 ARG A CA 1
ATOM 2208 C C . ARG A 1 279 ? -28.620 -6.636 5.638 1.00 87.44 279 ARG A C 1
ATOM 2210 O O . ARG A 1 279 ? -29.772 -6.391 5.298 1.00 87.44 279 ARG A O 1
ATOM 2217 N N . ASP A 1 280 ? -28.310 -7.463 6.634 1.00 88.06 280 ASP A N 1
ATOM 2218 C CA . ASP A 1 280 ? -29.287 -8.039 7.556 1.00 88.06 280 ASP A CA 1
ATOM 2219 C C . ASP A 1 280 ? -29.671 -7.008 8.628 1.00 88.06 280 ASP A C 1
ATOM 2221 O O . ASP A 1 280 ? -28.802 -6.495 9.331 1.00 88.06 280 ASP A O 1
ATOM 2225 N N . ASP A 1 281 ? -30.966 -6.709 8.763 1.00 92.19 281 ASP A N 1
ATOM 2226 C CA . ASP A 1 281 ? -31.466 -5.677 9.682 1.00 92.19 281 ASP A CA 1
ATOM 2227 C C . ASP A 1 281 ? -31.099 -5.949 11.150 1.00 92.19 281 ASP A C 1
ATOM 2229 O O . ASP A 1 281 ? -30.753 -5.020 11.883 1.00 92.19 281 ASP A O 1
ATOM 2233 N N . ALA A 1 282 ? -31.143 -7.211 11.590 1.00 94.06 282 ALA A N 1
ATOM 2234 C CA . ALA A 1 282 ? -30.816 -7.567 12.968 1.00 94.06 282 ALA A CA 1
ATOM 2235 C C . ALA A 1 282 ? -29.311 -7.442 13.231 1.00 94.06 282 ALA A C 1
ATOM 2237 O O . ALA A 1 282 ? -28.914 -7.027 14.322 1.00 94.06 282 ALA A O 1
ATOM 2238 N N . LEU A 1 283 ? -28.482 -7.766 12.235 1.00 94.50 283 LEU A N 1
ATOM 2239 C CA . LEU A 1 283 ? -27.031 -7.621 12.325 1.00 94.50 283 LEU A CA 1
ATOM 2240 C C . LEU A 1 283 ? -26.600 -6.145 12.278 1.00 94.50 283 LEU A C 1
ATOM 2242 O O . LEU A 1 283 ? -25.781 -5.723 13.093 1.00 94.50 283 LEU A O 1
ATOM 2246 N N . CYS A 1 284 ? -27.196 -5.346 11.383 1.00 95.06 284 CYS A N 1
ATOM 2247 C CA . CYS A 1 284 ? -27.030 -3.889 11.344 1.00 95.06 284 CYS A CA 1
ATOM 2248 C C . CYS A 1 284 ? -27.320 -3.274 12.716 1.00 95.06 284 CYS A C 1
ATOM 2250 O O . CYS A 1 284 ? -26.551 -2.457 13.224 1.00 95.06 284 CYS A O 1
ATOM 2252 N N . GLU A 1 285 ? -28.453 -3.662 13.307 1.00 96.69 285 GLU A N 1
ATOM 2253 C CA . GLU A 1 285 ? -28.899 -3.109 14.576 1.00 96.69 285 GLU A CA 1
ATOM 2254 C C . GLU A 1 285 ? -27.994 -3.526 15.731 1.00 96.69 285 GLU A C 1
ATOM 2256 O O . GLU A 1 285 ? -27.596 -2.664 16.513 1.00 96.69 285 GLU A O 1
ATOM 2261 N N . ILE A 1 286 ? -27.647 -4.814 15.844 1.00 97.00 286 ILE A N 1
ATOM 2262 C CA . ILE A 1 286 ? -26.837 -5.273 16.975 1.00 97.00 286 ILE A CA 1
ATOM 2263 C C . ILE A 1 286 ? -25.446 -4.630 16.963 1.00 97.00 286 ILE A C 1
ATOM 2265 O O . ILE A 1 286 ? -24.988 -4.186 18.008 1.00 97.00 286 ILE A O 1
ATOM 2269 N N . TYR A 1 287 ? -24.817 -4.473 15.791 1.00 96.81 287 TYR A N 1
ATOM 2270 C CA . TYR A 1 287 ? -23.541 -3.761 15.692 1.00 96.81 287 TYR A CA 1
ATOM 2271 C C . TYR A 1 287 ? -23.675 -2.267 15.990 1.00 96.81 287 TYR A C 1
ATOM 2273 O O . TYR A 1 287 ? -22.769 -1.672 16.571 1.00 96.81 287 TYR A O 1
ATOM 2281 N N . GLY A 1 288 ? -24.808 -1.652 15.640 1.00 96.88 288 GLY A N 1
ATOM 2282 C CA . GLY A 1 288 ? -25.116 -0.288 16.066 1.00 96.88 288 GLY A CA 1
ATOM 2283 C C . GLY A 1 288 ? -25.189 -0.159 17.591 1.00 96.88 288 GLY A C 1
ATOM 2284 O O . GLY A 1 288 ? -24.649 0.797 18.143 1.00 96.88 288 GLY A O 1
ATOM 2285 N N . LEU A 1 289 ? -25.800 -1.135 18.268 1.00 97.25 289 LEU A N 1
ATOM 2286 C CA . LEU A 1 289 ? -25.879 -1.179 19.731 1.00 97.25 289 LEU A CA 1
ATOM 2287 C C . LEU A 1 289 ? -24.507 -1.416 20.374 1.00 97.25 289 LEU A C 1
ATOM 2289 O O . LEU A 1 289 ? -24.165 -0.692 21.303 1.00 97.25 289 LEU A O 1
ATOM 2293 N N . PHE A 1 290 ? -23.692 -2.325 19.831 1.00 96.81 290 PHE A N 1
ATOM 2294 C CA . PHE A 1 290 ? -22.326 -2.556 20.318 1.00 96.81 290 PHE A CA 1
ATOM 2295 C C . PHE A 1 290 ? -21.469 -1.291 20.211 1.00 96.81 290 PHE A C 1
ATOM 2297 O O . PHE A 1 290 ? -20.803 -0.900 21.163 1.00 96.81 290 PHE A O 1
ATOM 2304 N N . ALA A 1 291 ? -21.570 -0.548 19.103 1.00 96.25 291 ALA A N 1
ATOM 2305 C CA . ALA A 1 291 ? -20.892 0.743 18.976 1.00 96.25 291 ALA A CA 1
ATOM 2306 C C . ALA A 1 291 ? -21.314 1.766 20.052 1.00 96.25 291 ALA A C 1
ATOM 2308 O O . ALA A 1 291 ? -20.518 2.618 20.456 1.00 96.25 291 ALA A O 1
ATOM 2309 N N . GLU A 1 292 ? -22.573 1.729 20.499 1.00 96.56 292 GLU A N 1
ATOM 2310 C CA . GLU A 1 292 ? -23.057 2.568 21.598 1.00 96.56 292 GLU A CA 1
ATOM 2311 C C . GLU A 1 292 ? -22.574 2.086 22.973 1.00 96.56 292 GLU A C 1
ATOM 2313 O O . GLU A 1 292 ? -22.383 2.921 23.864 1.00 96.56 292 GLU A O 1
ATOM 2318 N N . GLU A 1 293 ? -22.411 0.776 23.156 1.00 96.69 293 GLU A N 1
ATOM 2319 C CA . GLU A 1 293 ? -21.890 0.137 24.371 1.00 96.69 293 GLU A CA 1
ATOM 2320 C C . GLU A 1 293 ? -20.405 0.458 24.554 1.00 96.69 293 GLU A C 1
ATOM 2322 O O . GLU A 1 293 ? -20.058 1.085 25.552 1.00 96.69 293 GLU A O 1
ATOM 2327 N N . GLU A 1 294 ? -19.575 0.248 23.535 1.00 95.69 294 GLU A N 1
ATOM 2328 C CA . GLU A 1 294 ? -18.148 0.614 23.537 1.00 95.69 294 GLU A CA 1
ATOM 2329 C C . GLU A 1 294 ? -17.906 2.096 23.860 1.00 95.69 294 GLU A C 1
ATOM 2331 O O . GLU A 1 294 ? -17.087 2.474 24.703 1.00 95.69 294 GLU A O 1
ATOM 2336 N N . ARG A 1 295 ? -18.701 2.991 23.257 1.00 96.19 295 ARG A N 1
ATOM 2337 C CA . ARG A 1 295 ? -18.622 4.423 23.583 1.00 96.19 295 ARG A CA 1
ATOM 2338 C C . ARG A 1 295 ? -18.983 4.687 25.048 1.00 96.19 295 ARG A C 1
ATOM 2340 O O . ARG A 1 295 ? -18.400 5.565 25.685 1.00 96.19 295 ARG A O 1
ATOM 2347 N N . ARG A 1 296 ? -19.947 3.943 25.597 1.00 96.88 296 ARG A N 1
ATOM 2348 C CA . ARG A 1 296 ? -20.341 4.029 27.011 1.00 96.88 296 ARG A CA 1
ATOM 2349 C C . ARG A 1 296 ? -19.239 3.497 27.926 1.00 96.88 296 ARG A C 1
ATOM 2351 O O . ARG A 1 296 ? -19.030 4.087 28.986 1.00 96.88 296 ARG A O 1
ATOM 2358 N N . HIS A 1 297 ? -18.532 2.442 27.532 1.00 95.06 297 HIS A N 1
ATOM 2359 C CA . HIS A 1 297 ? -17.382 1.905 28.262 1.00 95.06 297 HIS A CA 1
ATOM 2360 C C . HIS A 1 297 ? -16.260 2.945 28.332 1.00 95.06 297 HIS A C 1
ATOM 2362 O O . HIS A 1 297 ? -15.825 3.319 29.429 1.00 95.06 297 HIS A O 1
ATOM 2368 N N . ALA A 1 298 ? -15.901 3.520 27.178 1.00 96.00 298 ALA A N 1
ATOM 2369 C CA . ALA A 1 298 ? -14.939 4.613 27.074 1.00 96.00 298 ALA A CA 1
ATOM 2370 C C . ALA A 1 298 ? -15.330 5.787 27.988 1.00 96.00 298 ALA A C 1
ATOM 2372 O O . ALA A 1 298 ? -14.533 6.226 28.820 1.00 96.00 298 ALA A O 1
ATOM 2373 N N . ASP A 1 299 ? -16.578 6.260 27.904 1.00 97.62 299 ASP A N 1
ATOM 2374 C CA . ASP A 1 299 ? -17.092 7.361 28.730 1.00 97.62 299 ASP A CA 1
ATOM 2375 C C . ASP A 1 299 ? -17.095 7.030 30.235 1.00 97.62 299 ASP A C 1
ATOM 2377 O O . ASP A 1 299 ? -16.807 7.900 31.067 1.00 97.62 299 ASP A O 1
ATOM 2381 N N . GLY A 1 300 ? -17.355 5.774 30.605 1.00 96.44 300 GLY A N 1
ATOM 2382 C CA . GLY A 1 300 ? -17.237 5.291 31.981 1.00 96.44 300 GLY A CA 1
ATOM 2383 C C . GLY A 1 300 ? -15.811 5.408 32.513 1.00 96.44 300 GLY A C 1
ATOM 2384 O O . GLY A 1 300 ? -15.595 5.962 33.595 1.00 96.44 300 GLY A O 1
ATOM 2385 N N . LEU A 1 301 ? -14.822 4.981 31.728 1.00 95.62 301 LEU A N 1
ATOM 2386 C CA . LEU A 1 301 ? -13.404 5.097 32.076 1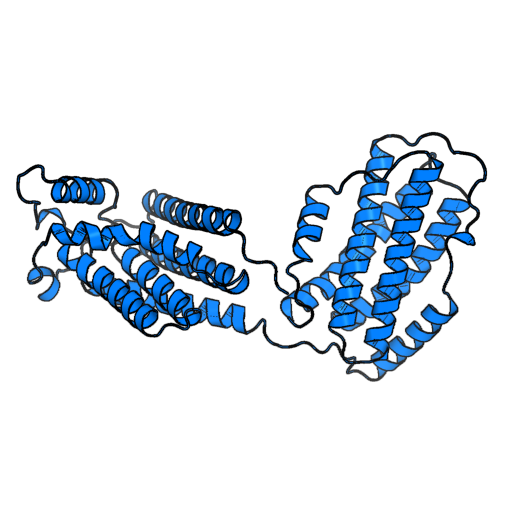.00 95.62 301 LEU A CA 1
ATOM 2387 C C . LEU A 1 301 ? -12.924 6.559 32.109 1.00 95.62 301 LEU A C 1
ATOM 2389 O O . LEU A 1 301 ? -12.153 6.936 32.997 1.00 95.62 301 LEU A O 1
ATOM 2393 N N . ARG A 1 302 ? -13.430 7.424 31.217 1.00 97.50 302 ARG A N 1
ATOM 2394 C CA . ARG A 1 302 ? -13.187 8.880 31.281 1.00 97.50 302 ARG A CA 1
ATOM 2395 C C . ARG A 1 302 ? -13.695 9.476 32.583 1.00 97.50 302 ARG A C 1
ATOM 2397 O O . ARG A 1 302 ? -12.986 10.243 33.235 1.00 97.50 302 ARG A O 1
ATOM 2404 N N . ARG A 1 303 ? -14.919 9.118 32.978 1.00 96.38 303 ARG A N 1
ATOM 2405 C CA . ARG A 1 303 ? -15.527 9.596 34.224 1.00 96.38 303 ARG A CA 1
ATOM 2406 C C . ARG A 1 303 ? -14.786 9.050 35.446 1.00 96.38 303 ARG A C 1
ATOM 2408 O O . ARG A 1 303 ? -14.609 9.794 36.409 1.00 96.38 303 ARG A O 1
ATOM 2415 N N . LEU A 1 304 ? -14.281 7.814 35.382 1.00 95.44 304 LEU A N 1
ATOM 2416 C CA . LEU A 1 304 ? -13.391 7.246 36.398 1.00 95.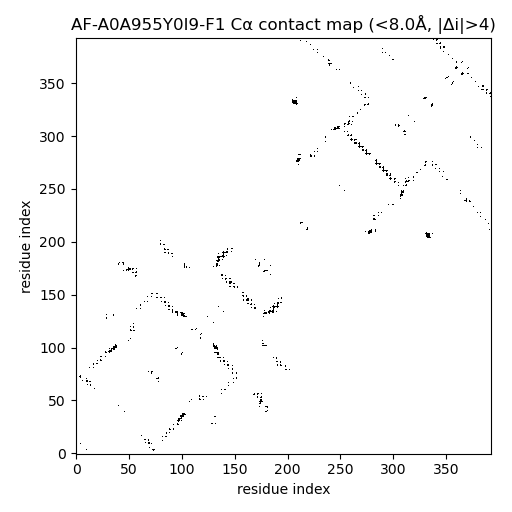44 304 LEU A CA 1
ATOM 2417 C C . LEU A 1 304 ? -12.109 8.083 36.543 1.00 95.44 304 LEU A C 1
ATOM 2419 O O . LEU A 1 304 ? -11.796 8.528 37.642 1.00 95.44 304 LEU A O 1
ATOM 2423 N N . LEU A 1 305 ? -11.400 8.390 35.454 1.00 96.62 305 LEU A N 1
ATOM 2424 C 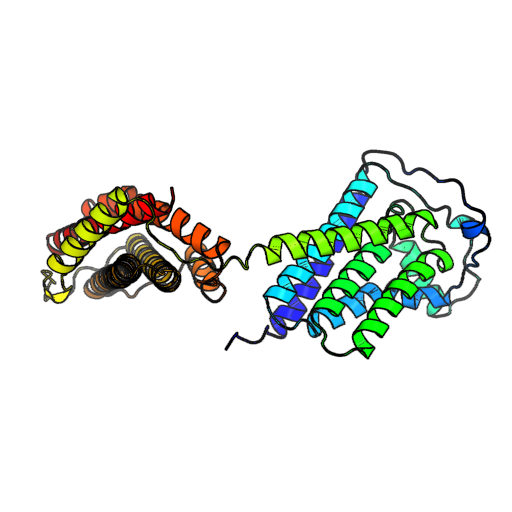CA . LEU A 1 305 ? -10.229 9.280 35.506 1.00 96.62 305 LEU A CA 1
ATOM 2425 C C . LEU A 1 305 ? -10.578 10.662 36.088 1.00 96.62 305 LEU A C 1
ATOM 2427 O O . LEU A 1 305 ? -9.869 11.169 36.965 1.00 96.62 305 LEU A O 1
ATOM 2431 N N . ALA A 1 306 ? -11.714 11.228 35.677 1.00 96.31 306 ALA A N 1
ATOM 2432 C CA . ALA A 1 306 ? -12.160 12.550 36.105 1.00 96.31 306 ALA A CA 1
ATOM 2433 C C . ALA A 1 306 ? -12.458 12.636 37.612 1.00 96.31 306 ALA A C 1
ATOM 2435 O O . ALA A 1 306 ? -12.108 13.639 38.237 1.00 96.31 306 ALA A O 1
ATOM 2436 N N . ILE A 1 307 ? -13.032 11.598 38.242 1.00 96.06 307 ILE A N 1
ATOM 2437 C CA . ILE A 1 307 ? -13.262 11.611 39.704 1.00 96.06 307 ILE A CA 1
ATOM 2438 C C . ILE A 1 307 ? -11.958 11.552 40.511 1.00 96.06 307 ILE A C 1
ATOM 2440 O O . ILE A 1 307 ? -11.923 12.033 41.644 1.00 96.06 307 ILE A O 1
ATOM 2444 N N . HIS A 1 308 ? -10.877 11.028 39.927 1.00 96.25 308 HIS A N 1
ATOM 2445 C CA . HIS A 1 308 ? -9.518 11.113 40.473 1.00 96.25 308 HIS A CA 1
ATOM 2446 C C . HIS A 1 308 ? -8.792 12.407 40.042 1.00 96.25 308 HIS A C 1
ATOM 2448 O O . HIS A 1 308 ? -7.695 12.713 40.515 1.00 96.25 308 HIS A O 1
ATOM 2454 N N . GLY A 1 309 ? -9.442 13.219 39.204 1.00 96.31 309 GLY A N 1
ATOM 2455 C CA . GLY A 1 309 ? -8.986 14.518 38.727 1.00 96.31 309 GLY A CA 1
ATOM 2456 C C . GLY A 1 309 ? -7.894 14.460 37.670 1.00 96.31 309 GLY A C 1
ATOM 2457 O O . GLY A 1 309 ? -7.014 15.320 37.675 1.00 96.31 309 GLY A O 1
ATOM 2458 N N . HIS A 1 310 ? -7.965 13.451 36.805 1.00 97.25 310 HIS A N 1
ATOM 2459 C CA . HIS A 1 310 ? -7.117 13.283 35.631 1.00 97.25 310 HIS A CA 1
ATOM 2460 C C . HIS A 1 310 ? -7.952 13.406 34.354 1.00 97.25 310 HIS A C 1
ATOM 2462 O O . HIS A 1 310 ? -9.118 13.014 34.328 1.00 97.25 310 HIS A O 1
ATOM 2468 N N . GLU A 1 311 ? -7.344 13.933 33.296 1.00 95.94 311 GLU A N 1
ATOM 2469 C CA . GLU A 1 311 ? -7.881 13.863 31.934 1.00 95.94 311 GLU A CA 1
ATOM 2470 C C . GLU A 1 311 ? -7.296 12.649 31.200 1.00 95.94 311 GLU A C 1
ATOM 2472 O O . GLU A 1 311 ? -6.299 12.064 31.631 1.00 95.94 311 GLU A O 1
ATOM 2477 N N . VAL A 1 312 ? -7.918 12.266 30.084 1.00 96.25 312 VAL A N 1
ATOM 2478 C CA . VAL A 1 312 ? -7.413 11.182 29.233 1.00 96.25 312 VAL A CA 1
ATOM 2479 C C . VAL A 1 312 ? -6.121 11.634 28.564 1.00 96.25 312 VAL A C 1
ATOM 2481 O O . VAL A 1 312 ? -6.099 12.640 27.852 1.00 96.25 312 VAL A O 1
ATOM 2484 N N . ALA A 1 313 ? -5.046 10.876 28.763 1.00 93.62 313 ALA A N 1
ATOM 2485 C CA . ALA A 1 313 ? -3.801 11.095 28.043 1.00 93.62 313 ALA A CA 1
ATOM 2486 C C . ALA A 1 313 ? -3.995 10.865 26.528 1.00 93.62 313 ALA A C 1
ATOM 2488 O O . ALA A 1 313 ? -4.823 10.040 26.127 1.00 93.62 313 ALA A O 1
ATOM 2489 N N . PRO A 1 314 ? -3.227 11.553 25.664 1.00 91.19 314 PRO A N 1
ATOM 2490 C CA . PRO A 1 314 ? -3.292 11.325 24.223 1.00 91.19 314 PRO A CA 1
ATOM 2491 C C . PRO A 1 314 ? -3.003 9.854 23.866 1.00 91.19 314 PRO A C 1
ATOM 2493 O O . PRO A 1 314 ? -2.336 9.145 24.632 1.00 91.19 314 PRO A O 1
ATOM 2496 N N . PRO A 1 315 ? -3.486 9.378 22.705 1.00 89.38 315 PRO A N 1
ATOM 2497 C CA . PRO A 1 315 ? -3.238 8.008 22.283 1.00 89.38 315 PRO A CA 1
ATOM 2498 C C . PRO A 1 315 ? -1.733 7.780 22.110 1.00 89.38 315 PRO A C 1
ATOM 2500 O O . PRO A 1 315 ? -0.997 8.659 21.652 1.00 89.38 315 PRO A O 1
ATOM 2503 N N . GLY A 1 316 ? -1.267 6.590 22.491 1.00 82.69 316 GLY A N 1
ATOM 2504 C CA . GLY A 1 316 ? 0.097 6.167 22.199 1.00 82.69 316 GLY A CA 1
ATOM 2505 C C . GLY A 1 316 ? 0.311 5.975 20.695 1.00 82.69 316 GLY A C 1
ATOM 2506 O O . GLY A 1 316 ? -0.625 6.027 19.901 1.00 82.69 316 GLY A O 1
ATOM 2507 N N . LEU A 1 317 ? 1.551 5.696 20.281 1.00 78.62 317 LEU A N 1
ATOM 2508 C CA . LEU A 1 317 ? 1.875 5.499 18.861 1.00 78.62 317 LEU A CA 1
ATOM 2509 C C . LEU A 1 317 ? 1.010 4.405 18.206 1.00 78.62 317 LEU A C 1
ATOM 2511 O O . LEU A 1 317 ? 0.543 4.587 17.089 1.00 78.62 317 LEU A O 1
ATOM 2515 N N . GLY A 1 318 ? 0.790 3.283 18.900 1.00 76.56 318 GLY A N 1
ATOM 2516 C CA . GLY A 1 318 ? -0.002 2.165 18.378 1.00 76.56 318 GLY A CA 1
ATOM 2517 C C . GLY A 1 318 ? -1.466 2.539 18.140 1.00 76.56 318 GLY A C 1
ATOM 2518 O O . GLY A 1 318 ? -1.953 2.421 17.020 1.00 76.56 318 GLY A O 1
ATOM 2519 N N . THR A 1 319 ? -2.144 3.047 19.170 1.00 82.44 319 THR A N 1
ATOM 2520 C CA . THR A 1 319 ? -3.539 3.511 19.098 1.00 82.44 319 THR A CA 1
ATOM 2521 C C . THR A 1 319 ? -3.700 4.668 18.111 1.00 82.44 319 THR A C 1
ATOM 2523 O O . THR A 1 319 ? -4.628 4.653 17.310 1.00 82.44 319 THR A O 1
ATOM 2526 N N . GLY A 1 320 ? -2.759 5.617 18.077 1.00 83.12 320 GLY A N 1
ATOM 2527 C CA . GLY A 1 320 ? -2.759 6.723 17.115 1.00 83.12 320 GLY A CA 1
ATOM 2528 C C . GLY A 1 320 ? -2.662 6.262 15.657 1.00 83.12 320 GLY A C 1
ATOM 2529 O O . GLY A 1 320 ? -3.417 6.738 14.816 1.00 83.12 320 GLY A O 1
ATOM 2530 N N . LEU A 1 321 ? -1.794 5.287 15.356 1.00 79.56 321 LEU A N 1
ATOM 2531 C CA . LEU A 1 321 ? -1.682 4.719 14.005 1.00 79.56 321 LEU A CA 1
ATOM 2532 C C . LEU A 1 321 ? -2.957 3.998 13.561 1.00 79.56 321 LEU A C 1
ATOM 2534 O O . LEU A 1 321 ? -3.289 4.041 12.379 1.00 79.56 321 LEU A O 1
ATOM 2538 N N . VAL A 1 322 ? -3.652 3.326 14.482 1.00 80.50 322 VAL A N 1
ATOM 2539 C CA . VAL A 1 322 ? -4.931 2.665 14.186 1.00 80.50 322 VAL A CA 1
ATOM 2540 C C . VAL A 1 322 ? -6.028 3.704 13.951 1.00 80.50 322 VAL A C 1
ATOM 2542 O O . VAL A 1 322 ? -6.749 3.605 12.961 1.00 80.50 322 VAL A O 1
ATOM 2545 N N . LEU A 1 323 ? -6.111 4.743 14.788 1.00 84.50 323 LEU A N 1
ATOM 2546 C CA . LEU A 1 323 ? -7.066 5.845 14.614 1.00 84.50 323 LEU A CA 1
ATOM 2547 C C . LEU A 1 323 ? -6.902 6.542 13.252 1.00 84.50 323 LEU A C 1
ATOM 2549 O O . LEU A 1 323 ? -7.892 6.755 12.555 1.00 84.50 323 LEU A O 1
ATOM 2553 N N . ASP A 1 324 ? -5.665 6.793 12.816 1.00 82.62 324 ASP A N 1
ATOM 2554 C CA . ASP A 1 324 ? -5.363 7.378 11.499 1.00 82.62 324 ASP A CA 1
ATOM 2555 C C . ASP A 1 324 ? -5.840 6.509 10.315 1.00 82.62 324 ASP A C 1
ATOM 2557 O O . ASP A 1 324 ? -6.040 7.014 9.204 1.00 82.62 324 ASP A O 1
ATOM 2561 N N . GLN A 1 325 ? -6.019 5.197 10.515 1.00 79.56 325 GLN A N 1
ATOM 2562 C CA . GLN A 1 325 ? -6.499 4.299 9.463 1.00 79.56 325 GLN A CA 1
ATOM 2563 C C . GLN A 1 325 ? -8.004 4.414 9.226 1.00 79.56 325 GLN A C 1
ATOM 2565 O O . GLN A 1 325 ? -8.427 4.193 8.086 1.00 79.56 325 GLN A O 1
ATOM 2570 N N . PHE A 1 326 ? -8.804 4.797 10.228 1.00 81.75 326 PHE A N 1
ATOM 2571 C CA . PHE A 1 326 ? -10.270 4.826 10.113 1.00 81.75 326 PHE A CA 1
ATOM 2572 C C . PHE A 1 326 ? -10.784 5.781 9.031 1.00 81.75 326 PHE A C 1
ATOM 2574 O O . PHE A 1 326 ? -11.784 5.482 8.383 1.00 81.75 326 PHE A O 1
ATOM 2581 N N . ASP A 1 327 ? -10.054 6.858 8.732 1.00 74.50 327 ASP A N 1
ATOM 2582 C CA . ASP A 1 327 ? -10.362 7.765 7.614 1.00 74.50 327 ASP A CA 1
ATOM 2583 C C . ASP A 1 327 ? -10.244 7.099 6.230 1.00 74.50 327 ASP A C 1
ATOM 2585 O O . ASP A 1 327 ? -10.676 7.652 5.210 1.00 74.50 327 ASP A O 1
ATOM 2589 N N . THR A 1 328 ? -9.604 5.930 6.168 1.00 77.12 328 THR A N 1
ATOM 2590 C CA . THR A 1 328 ? -9.300 5.209 4.929 1.00 77.12 328 THR A CA 1
ATOM 2591 C C . THR A 1 328 ? -10.040 3.887 4.774 1.00 77.12 328 THR A C 1
ATOM 2593 O O . THR A 1 328 ? -10.015 3.352 3.662 1.00 77.12 328 THR A O 1
ATOM 2596 N N . LEU A 1 329 ? -10.683 3.397 5.841 1.00 81.38 329 LEU A N 1
ATOM 2597 C CA . LEU A 1 329 ? -11.465 2.163 5.828 1.00 81.38 329 LEU A CA 1
ATOM 2598 C C . LEU A 1 329 ? -12.753 2.364 5.025 1.00 81.38 329 LEU A C 1
ATOM 2600 O O . LEU A 1 329 ? -13.458 3.367 5.173 1.00 81.38 329 LEU A O 1
ATOM 2604 N N . ASP A 1 330 ? -13.043 1.408 4.151 1.00 81.56 330 ASP A N 1
ATOM 2605 C CA . ASP A 1 330 ? -14.216 1.408 3.283 1.00 81.56 330 ASP A CA 1
ATOM 2606 C C . ASP A 1 330 ? -15.189 0.311 3.763 1.00 81.56 330 ASP A C 1
ATOM 2608 O O . ASP A 1 330 ? -14.862 -0.869 3.639 1.00 81.56 330 ASP A O 1
ATOM 2612 N N . PRO A 1 331 ? -16.374 0.647 4.320 1.00 83.31 331 PRO A N 1
ATOM 2613 C CA . PRO A 1 331 ? -17.339 -0.357 4.792 1.00 83.31 331 PRO A CA 1
ATOM 2614 C C . PRO A 1 331 ? -17.884 -1.236 3.656 1.00 83.31 331 PRO A C 1
ATOM 2616 O O . PRO A 1 331 ? -18.434 -2.302 3.912 1.00 83.31 331 PRO A O 1
ATOM 2619 N N . ASP A 1 332 ? -17.708 -0.813 2.403 1.00 80.62 332 ASP A N 1
ATOM 2620 C CA . ASP A 1 332 ? -18.044 -1.608 1.228 1.00 80.62 332 ASP A CA 1
ATOM 2621 C C . ASP A 1 332 ? -16.875 -2.513 0.764 1.00 80.62 332 ASP A C 1
ATOM 2623 O O . ASP A 1 332 ? -17.049 -3.278 -0.185 1.00 80.62 332 ASP A O 1
ATOM 2627 N N . ASP A 1 333 ? -15.680 -2.457 1.373 1.00 79.62 333 ASP A N 1
ATOM 2628 C CA . ASP A 1 333 ? -14.528 -3.298 1.000 1.00 79.62 333 ASP A CA 1
ATOM 2629 C C . ASP A 1 333 ? -14.398 -4.539 1.894 1.00 79.62 333 ASP A C 1
ATOM 2631 O O . ASP A 1 333 ? -14.160 -4.451 3.097 1.00 79.62 333 ASP A O 1
ATOM 2635 N N . ILE A 1 334 ? -14.454 -5.725 1.281 1.00 79.94 334 ILE A N 1
ATOM 2636 C CA . ILE A 1 334 ? -14.309 -7.007 1.983 1.00 79.94 334 ILE A CA 1
ATOM 2637 C C . ILE A 1 334 ? -13.014 -7.140 2.770 1.00 79.94 334 ILE A C 1
ATOM 2639 O O . ILE A 1 334 ? -13.015 -7.779 3.816 1.00 79.94 334 ILE A O 1
ATOM 2643 N N . ALA A 1 335 ? -11.911 -6.568 2.286 1.00 78.38 335 ALA A N 1
ATOM 2644 C CA . ALA A 1 335 ? -10.636 -6.670 2.986 1.00 78.38 335 ALA A CA 1
ATOM 2645 C C . ALA A 1 335 ? -10.649 -5.856 4.285 1.00 78.38 335 ALA A C 1
ATOM 2647 O O . ALA A 1 335 ? -10.163 -6.338 5.306 1.00 78.38 335 ALA A O 1
ATOM 2648 N N . ASP A 1 336 ? -11.228 -4.657 4.238 1.00 84.31 336 ASP A N 1
ATOM 2649 C CA . ASP A 1 336 ? -11.342 -3.771 5.393 1.00 84.31 336 ASP A CA 1
ATOM 2650 C C . ASP A 1 336 ? -12.338 -4.356 6.408 1.00 84.31 336 ASP A C 1
ATOM 2652 O O . ASP A 1 336 ? -12.015 -4.474 7.588 1.00 84.31 336 ASP A O 1
ATOM 2656 N N . VAL A 1 337 ? -13.494 -4.848 5.946 1.00 87.81 337 VAL A N 1
ATOM 2657 C CA . VAL A 1 337 ? -14.483 -5.528 6.801 1.00 87.81 337 VAL A CA 1
ATOM 2658 C C . VAL A 1 337 ? -13.911 -6.804 7.427 1.00 87.81 337 VAL A C 1
ATOM 2660 O O . VAL A 1 337 ? -14.061 -7.014 8.629 1.00 87.81 337 VAL A O 1
ATOM 2663 N N . ALA A 1 338 ? -13.212 -7.641 6.653 1.00 84.25 338 ALA A N 1
ATOM 2664 C CA . ALA A 1 338 ? -12.597 -8.867 7.164 1.00 84.25 338 ALA A CA 1
ATOM 2665 C C . ALA A 1 338 ? -11.483 -8.578 8.179 1.00 84.25 338 ALA A C 1
ATOM 2667 O O . ALA A 1 338 ? -11.356 -9.291 9.174 1.00 84.25 338 ALA A O 1
ATOM 2668 N N . LEU A 1 339 ? -10.682 -7.532 7.955 1.00 84.62 339 LEU A N 1
ATOM 2669 C CA . LEU A 1 339 ? -9.679 -7.095 8.924 1.00 84.62 339 LEU A CA 1
ATOM 2670 C C . LEU A 1 339 ? -10.345 -6.715 10.250 1.00 84.62 339 LEU A C 1
ATOM 2672 O O . LEU A 1 339 ? -9.925 -7.193 11.299 1.00 84.62 339 LEU A O 1
ATOM 2676 N N . ILE A 1 340 ? -11.401 -5.904 10.200 1.00 88.88 340 ILE A N 1
ATOM 2677 C CA . ILE A 1 340 ? -12.103 -5.435 11.397 1.00 88.88 340 ILE A CA 1
ATOM 2678 C C . ILE A 1 340 ? -12.764 -6.599 12.140 1.00 88.88 340 ILE A C 1
ATOM 2680 O O . ILE A 1 340 ? -12.554 -6.753 13.343 1.00 88.88 340 ILE A O 1
ATOM 2684 N N . ILE A 1 341 ? -13.515 -7.451 11.436 1.00 86.81 341 ILE A N 1
ATOM 2685 C CA . ILE A 1 341 ? -14.290 -8.536 12.057 1.00 86.81 341 ILE A CA 1
ATOM 2686 C C . ILE A 1 341 ? -13.402 -9.603 12.705 1.00 86.81 341 ILE A C 1
ATOM 2688 O O . ILE A 1 341 ? -13.810 -10.255 13.661 1.00 86.81 341 ILE A O 1
ATOM 2692 N N . THR A 1 342 ? -12.175 -9.768 12.202 1.00 81.69 342 THR A N 1
ATOM 2693 C CA . THR A 1 342 ? -11.196 -10.712 12.759 1.00 81.69 342 THR A CA 1
ATOM 2694 C C . THR A 1 342 ? -10.336 -10.091 13.852 1.00 81.69 342 THR A C 1
ATOM 2696 O O . THR A 1 342 ? -9.980 -10.782 14.804 1.00 81.69 342 THR A O 1
ATOM 2699 N N . ALA A 1 343 ? -10.003 -8.802 13.749 1.00 80.00 343 ALA A N 1
ATOM 2700 C CA . ALA A 1 343 ? -9.165 -8.125 14.732 1.00 80.00 343 ALA A CA 1
ATOM 2701 C C . ALA A 1 343 ? -9.934 -7.744 16.006 1.00 80.00 343 ALA A C 1
ATOM 2703 O O . ALA A 1 343 ? -9.370 -7.836 17.094 1.00 80.00 343 ALA A O 1
ATOM 2704 N N . THR A 1 344 ? -11.205 -7.347 15.887 1.00 82.62 344 THR A N 1
ATOM 2705 C CA . THR A 1 344 ? -12.008 -6.839 17.017 1.00 82.62 344 THR A CA 1
ATOM 2706 C C . THR A 1 344 ? -12.097 -7.844 18.181 1.00 82.62 344 THR A C 1
ATOM 2708 O O . THR A 1 344 ? -11.676 -7.479 19.279 1.00 82.62 344 THR A O 1
ATOM 2711 N N . PRO A 1 345 ? -12.431 -9.137 17.965 1.00 77.56 345 PRO A N 1
ATOM 2712 C CA . PRO A 1 345 ? -12.455 -10.134 19.047 1.00 77.56 345 PRO A CA 1
ATOM 2713 C C . PRO A 1 345 ? -11.125 -10.331 19.763 1.00 77.56 345 PRO A C 1
ATOM 2715 O O . PRO A 1 345 ? -11.089 -10.685 20.940 1.00 77.56 345 PRO A O 1
ATOM 2718 N N . VAL A 1 346 ? -10.011 -10.162 19.043 1.00 71.94 346 VAL A N 1
ATOM 2719 C CA . VAL A 1 346 ? -8.669 -10.336 19.607 1.00 71.94 346 VAL A CA 1
ATOM 2720 C C . VAL A 1 346 ? -8.372 -9.216 20.600 1.00 71.94 346 VAL A C 1
ATOM 2722 O O . VAL A 1 346 ? -7.797 -9.484 21.655 1.00 71.94 346 VAL A O 1
ATOM 2725 N N . PHE A 1 347 ? -8.775 -7.983 20.282 1.00 71.38 347 PHE A N 1
ATOM 2726 C CA . PHE A 1 347 ? -8.615 -6.841 21.180 1.00 71.38 347 PHE A CA 1
ATOM 2727 C C . PHE A 1 347 ? -9.540 -6.935 22.398 1.00 71.38 347 PHE A C 1
ATOM 2729 O O . PHE A 1 347 ? -9.040 -6.791 23.514 1.00 71.38 347 PHE A O 1
ATOM 2736 N N . GLU A 1 348 ? -10.817 -7.274 22.197 1.00 73.75 348 GLU A N 1
ATOM 2737 C CA . GLU A 1 348 ? -11.798 -7.506 23.277 1.00 73.75 348 GLU A CA 1
ATOM 2738 C C . GLU A 1 348 ? -11.287 -8.581 24.254 1.00 73.75 348 GLU A C 1
ATOM 2740 O O . GLU A 1 348 ? -11.126 -8.343 25.449 1.00 73.75 348 GLU A O 1
ATOM 2745 N N . THR A 1 349 ? -10.849 -9.735 23.731 1.00 70.31 349 THR A N 1
ATOM 2746 C CA . THR A 1 349 ? -10.315 -10.829 24.564 1.00 70.31 349 THR A CA 1
ATOM 2747 C C . THR A 1 349 ? -9.066 -10.413 25.355 1.00 70.31 349 THR A C 1
ATOM 2749 O O . THR A 1 349 ? -8.845 -10.879 26.476 1.00 70.31 349 THR A O 1
ATOM 2752 N N . PHE A 1 350 ? -8.203 -9.568 24.779 1.00 63.94 350 PHE A N 1
ATOM 2753 C CA . PHE A 1 350 ? -6.979 -9.121 25.447 1.00 63.94 350 PHE A CA 1
ATOM 2754 C C . PHE A 1 350 ? -7.275 -8.160 26.609 1.00 63.94 350 PHE A C 1
ATOM 2756 O O . PHE A 1 350 ? -6.618 -8.245 27.653 1.00 63.94 350 PHE A O 1
ATOM 2763 N N . LEU A 1 351 ? -8.272 -7.284 26.451 1.00 69.25 351 LEU A N 1
ATOM 2764 C CA . LEU A 1 351 ? -8.748 -6.407 27.521 1.00 69.25 351 LEU A CA 1
ATOM 2765 C C . LEU A 1 351 ? -9.353 -7.212 28.680 1.00 69.25 351 LEU A C 1
ATOM 2767 O O . LEU A 1 351 ? -8.938 -7.017 29.831 1.00 69.25 351 LEU A O 1
ATOM 2771 N N . ASP A 1 352 ? -10.223 -8.173 28.367 1.00 68.69 352 ASP A N 1
ATOM 2772 C CA . ASP A 1 352 ? -10.907 -9.027 29.346 1.00 68.69 352 ASP A CA 1
ATOM 2773 C C . ASP A 1 352 ? -9.945 -9.900 30.151 1.00 68.69 352 ASP A C 1
ATOM 2775 O O . ASP A 1 352 ? -10.041 -10.010 31.377 1.00 68.69 352 ASP A O 1
ATOM 2779 N N . ALA A 1 353 ? -8.978 -10.526 29.476 1.00 62.84 353 ALA A N 1
ATOM 2780 C CA . ALA A 1 353 ? -8.065 -11.462 30.124 1.00 62.84 353 ALA A CA 1
ATOM 2781 C C . ALA A 1 353 ? -6.940 -10.769 30.915 1.00 62.84 353 ALA A C 1
ATOM 2783 O O . ALA A 1 353 ? -6.378 -11.371 31.834 1.00 62.84 353 ALA A O 1
ATOM 2784 N N . GLY A 1 354 ? -6.578 -9.535 30.549 1.00 67.81 354 GLY A N 1
ATOM 2785 C CA . GLY A 1 354 ? -5.420 -8.831 31.104 1.00 67.81 354 GLY A CA 1
ATOM 2786 C C . GLY A 1 354 ? -5.781 -7.631 31.974 1.00 67.81 354 GLY A C 1
ATOM 2787 O O . GLY A 1 354 ? -5.455 -7.589 33.164 1.00 67.81 354 GLY A O 1
ATOM 2788 N N . THR A 1 355 ? -6.432 -6.637 31.373 1.00 75.00 355 THR A N 1
ATOM 2789 C CA . THR A 1 355 ? -6.627 -5.308 31.970 1.00 75.00 355 THR A CA 1
ATOM 2790 C C . THR A 1 355 ? -7.633 -5.347 33.116 1.00 75.00 355 THR A C 1
ATOM 2792 O O . THR A 1 355 ? -7.363 -4.805 34.191 1.00 75.00 355 THR A O 1
ATOM 2795 N N . ILE A 1 356 ? -8.762 -6.033 32.935 1.00 77.75 356 ILE A N 1
ATOM 2796 C CA . ILE A 1 356 ? -9.834 -6.094 33.936 1.00 77.75 356 ILE A CA 1
ATOM 2797 C C . ILE A 1 356 ? -9.384 -6.751 35.258 1.00 77.75 356 ILE A C 1
ATOM 2799 O O . ILE A 1 356 ? -9.546 -6.124 36.315 1.00 77.75 356 ILE A O 1
ATOM 2803 N N . PRO A 1 357 ? -8.771 -7.955 35.264 1.00 78.31 357 PRO A N 1
ATOM 2804 C CA . PRO A 1 357 ? -8.279 -8.575 36.496 1.00 78.31 357 PRO A CA 1
ATOM 2805 C C . PRO A 1 357 ? -7.250 -7.706 37.224 1.00 78.31 357 PRO A C 1
ATOM 2807 O O . PRO A 1 357 ? -7.275 -7.601 38.455 1.00 78.31 357 PRO A O 1
ATOM 2810 N N . PHE A 1 358 ? -6.372 -7.041 36.466 1.00 84.56 358 PHE A N 1
ATOM 2811 C CA . PHE A 1 358 ? -5.401 -6.109 37.025 1.00 84.56 358 PHE A CA 1
ATOM 2812 C C . PHE A 1 358 ? -6.096 -4.937 37.730 1.00 84.56 358 PHE A C 1
ATOM 2814 O O . PHE A 1 358 ? -5.821 -4.700 38.909 1.00 84.56 358 PHE A O 1
ATOM 2821 N N . LEU A 1 359 ? -7.031 -4.253 37.060 1.00 85.19 359 LEU A N 1
ATOM 2822 C CA . LEU A 1 359 ? -7.748 -3.102 37.620 1.00 85.19 359 LEU A CA 1
ATOM 2823 C C . LEU A 1 359 ? -8.548 -3.474 38.876 1.00 85.19 359 LEU A C 1
ATOM 2825 O O . LEU A 1 359 ? -8.427 -2.784 39.889 1.00 85.19 359 LEU A O 1
ATOM 2829 N N . ARG A 1 360 ? -9.280 -4.598 38.861 1.00 84.94 360 ARG A N 1
ATOM 2830 C CA . ARG A 1 360 ? -10.030 -5.104 40.032 1.00 84.94 360 ARG A CA 1
ATOM 2831 C C . ARG A 1 360 ? -9.123 -5.376 41.240 1.00 84.94 360 ARG A C 1
ATOM 2833 O O . ARG A 1 360 ? -9.521 -5.172 42.385 1.00 84.94 360 ARG A O 1
ATOM 2840 N N . SER A 1 361 ? -7.881 -5.805 41.002 1.00 85.25 361 SER A N 1
ATOM 2841 C CA . SER A 1 361 ? -6.905 -6.059 42.072 1.00 85.25 361 SER A CA 1
ATOM 2842 C C . SER A 1 361 ? -6.165 -4.804 42.561 1.00 85.25 361 SER A C 1
ATOM 2844 O O . SER A 1 361 ? -5.583 -4.816 43.651 1.00 85.25 361 SER A O 1
ATOM 2846 N N . HIS A 1 362 ? -6.176 -3.712 41.788 1.00 88.31 362 HIS A N 1
ATOM 2847 C CA . HIS A 1 362 ? -5.313 -2.563 42.038 1.00 88.31 362 HIS A CA 1
ATOM 2848 C C . HIS A 1 362 ? -5.855 -1.667 43.177 1.00 88.31 362 HIS A C 1
ATOM 2850 O O . HIS A 1 362 ? -6.953 -1.112 43.064 1.00 88.31 362 HIS A O 1
ATOM 2856 N N . PRO A 1 363 ? -5.088 -1.421 44.264 1.00 89.06 363 PRO A N 1
ATOM 2857 C CA . PRO A 1 363 ? -5.586 -0.736 45.465 1.00 89.06 363 PRO A CA 1
ATOM 2858 C C . PRO A 1 363 ? -6.146 0.673 45.246 1.00 89.06 363 PRO A C 1
ATOM 2860 O O . PRO A 1 363 ? -6.983 1.114 46.026 1.00 89.06 363 PRO A O 1
ATOM 2863 N N . SER A 1 364 ? -5.662 1.382 44.223 1.00 88.38 364 SER A N 1
ATOM 2864 C CA . SER A 1 364 ? -6.046 2.772 43.935 1.00 88.38 364 SER A CA 1
ATOM 2865 C C . SER A 1 364 ? -7.405 2.937 43.252 1.00 88.38 364 SER A C 1
ATOM 2867 O O . SER A 1 364 ? -7.921 4.049 43.253 1.00 88.38 364 SER A O 1
ATOM 2869 N N . VAL A 1 365 ? -7.947 1.876 42.644 1.00 87.88 365 VAL A N 1
ATOM 2870 C CA . VAL A 1 365 ? -9.197 1.932 41.856 1.00 87.88 365 VAL A CA 1
ATOM 2871 C C . VAL A 1 365 ? -10.213 0.859 42.243 1.00 87.88 365 VAL A C 1
ATOM 2873 O O . VAL A 1 365 ? -11.374 0.974 41.865 1.00 87.88 365 VAL A O 1
ATOM 2876 N N . ARG A 1 366 ? -9.814 -0.158 43.020 1.00 88.94 366 ARG A N 1
ATOM 2877 C CA . ARG A 1 366 ? -10.740 -1.172 43.540 1.00 88.94 366 ARG A CA 1
ATOM 2878 C C . ARG A 1 366 ? -11.872 -0.546 44.364 1.00 88.94 366 ARG A C 1
ATOM 2880 O O . ARG A 1 366 ? -11.635 0.372 45.154 1.00 88.94 366 ARG A O 1
ATOM 2887 N N . GLY A 1 367 ? -13.072 -1.104 44.243 1.00 90.19 367 GLY A N 1
ATOM 2888 C CA . GLY A 1 367 ? -14.245 -0.718 45.025 1.00 90.19 367 GLY A CA 1
ATOM 2889 C C . GLY A 1 367 ? -15.543 -0.823 44.230 1.00 90.19 367 GLY A C 1
ATOM 2890 O O . GLY A 1 367 ? -15.523 -1.056 43.022 1.00 90.19 367 GLY A O 1
ATOM 2891 N N . ASP A 1 368 ? -16.660 -0.571 44.915 1.00 92.00 368 ASP A N 1
ATOM 2892 C CA . ASP A 1 368 ? -18.023 -0.812 44.421 1.00 92.00 368 ASP A CA 1
ATOM 2893 C C . ASP A 1 368 ? -18.318 -0.170 43.057 1.00 92.00 368 ASP A C 1
ATOM 2895 O O . ASP A 1 368 ? -19.028 -0.749 42.240 1.00 92.00 368 ASP A O 1
ATOM 2899 N N . LEU A 1 369 ? -17.767 1.019 42.786 1.00 93.81 369 LEU A N 1
ATOM 2900 C CA . LEU A 1 369 ? -17.929 1.691 41.495 1.00 93.81 369 LEU A CA 1
ATOM 2901 C C . LEU A 1 369 ? -17.257 0.924 40.354 1.00 93.81 369 LEU A C 1
ATOM 2903 O O . LEU A 1 369 ? -17.886 0.721 39.317 1.00 93.81 369 LEU A O 1
ATOM 2907 N N . LEU A 1 370 ? -15.987 0.545 40.522 1.00 92.44 370 LEU A N 1
ATOM 2908 C CA . LEU A 1 370 ? -15.251 -0.172 39.484 1.00 92.44 370 LEU A CA 1
ATOM 2909 C C . LEU A 1 370 ? -15.858 -1.559 39.281 1.00 92.44 370 LEU A C 1
ATOM 2911 O O . LEU A 1 370 ? -16.046 -1.971 38.143 1.00 92.44 370 LEU A O 1
ATOM 2915 N N . ASP A 1 371 ? -16.222 -2.241 40.366 1.00 92.38 371 ASP A N 1
ATOM 2916 C CA . ASP A 1 371 ? -16.854 -3.555 40.287 1.00 92.38 371 ASP A CA 1
ATOM 2917 C C . ASP A 1 371 ? -18.194 -3.483 39.547 1.00 92.38 371 ASP A C 1
ATOM 2919 O O . ASP A 1 371 ? -18.419 -4.276 38.634 1.00 92.38 371 ASP A O 1
ATOM 2923 N N . ALA A 1 372 ? -19.036 -2.489 39.856 1.00 94.69 372 ALA A N 1
ATOM 2924 C CA . ALA A 1 372 ? -20.305 -2.277 39.163 1.00 94.69 372 ALA A CA 1
ATOM 2925 C C . ALA A 1 372 ? -20.124 -1.876 37.690 1.00 94.69 372 ALA A C 1
ATOM 2927 O O . ALA A 1 372 ? -20.908 -2.313 36.850 1.00 94.69 372 ALA A O 1
ATOM 2928 N N . LEU A 1 373 ? -19.119 -1.053 37.364 1.00 94.19 373 LEU A N 1
ATOM 2929 C CA . LEU A 1 373 ? -18.808 -0.688 35.979 1.00 94.19 373 LEU A CA 1
ATOM 2930 C C . LEU A 1 373 ? -18.378 -1.924 35.187 1.00 94.19 373 LEU A C 1
ATOM 2932 O O . LEU A 1 373 ? -18.977 -2.229 34.161 1.00 94.19 373 LEU A O 1
ATOM 2936 N N . VAL A 1 374 ? -17.382 -2.655 35.690 1.00 91.06 374 VAL A N 1
ATOM 2937 C CA . VAL A 1 374 ? -16.827 -3.822 35.000 1.00 91.06 374 VAL A CA 1
ATOM 2938 C C . VAL A 1 374 ? -17.854 -4.951 34.909 1.00 91.06 374 VAL A C 1
ATOM 2940 O O . VAL A 1 374 ? -17.920 -5.610 33.889 1.00 91.06 374 VAL A O 1
ATOM 2943 N N . GLU A 1 375 ? -18.725 -5.156 35.904 1.00 91.50 375 GLU A N 1
ATOM 2944 C CA . GLU A 1 375 ? -19.814 -6.145 35.791 1.00 91.50 375 GLU A CA 1
ATOM 2945 C C . GLU A 1 375 ? -20.768 -5.845 34.620 1.00 91.50 375 GLU A C 1
ATOM 2947 O O . GLU A 1 375 ? -21.328 -6.762 34.016 1.00 91.50 375 GLU A O 1
ATOM 2952 N N . ARG A 1 376 ? -20.989 -4.562 34.307 1.00 93.25 376 ARG A N 1
ATOM 2953 C CA . ARG A 1 376 ? -21.808 -4.171 33.156 1.00 93.25 376 ARG A CA 1
ATOM 2954 C C . ARG A 1 376 ? -21.051 -4.314 31.842 1.00 93.25 376 ARG A C 1
ATOM 2956 O O . ARG A 1 376 ? -21.635 -4.857 30.917 1.00 93.25 376 ARG A O 1
ATOM 2963 N N . VAL A 1 377 ? -19.780 -3.915 31.804 1.00 91.19 377 VAL A N 1
ATOM 2964 C CA . VAL A 1 377 ? -18.904 -4.108 30.636 1.00 91.19 377 VAL A CA 1
ATOM 2965 C C . VAL A 1 377 ? -18.771 -5.598 30.306 1.00 91.19 377 VAL A C 1
ATOM 2967 O O . VAL A 1 377 ? -19.180 -6.007 29.230 1.00 91.19 377 VAL A O 1
ATOM 2970 N N . ASP A 1 378 ? -18.368 -6.438 31.270 1.00 88.00 378 ASP A N 1
ATOM 2971 C CA . ASP A 1 378 ? -18.210 -7.899 31.111 1.00 88.00 378 ASP A CA 1
ATOM 2972 C C . ASP A 1 378 ? -19.481 -8.569 30.538 1.00 88.00 378 ASP A C 1
ATOM 2974 O O . ASP A 1 378 ? -19.429 -9.608 29.875 1.00 88.00 378 ASP A O 1
ATOM 2978 N N . ARG A 1 379 ? -20.660 -8.008 30.838 1.00 89.31 379 ARG A N 1
ATOM 2979 C CA . ARG A 1 379 ? -21.945 -8.509 30.342 1.00 89.31 379 ARG A CA 1
ATOM 2980 C C . ARG A 1 379 ? -22.178 -8.154 28.875 1.00 89.31 379 ARG A C 1
ATOM 2982 O O . ARG A 1 379 ? -22.721 -8.996 28.155 1.00 89.31 379 ARG A O 1
ATOM 2989 N N . ASP A 1 380 ? -21.807 -6.944 28.477 1.00 92.62 380 ASP A N 1
ATOM 2990 C CA . ASP A 1 380 ? -21.933 -6.447 27.108 1.00 92.62 380 ASP A CA 1
ATOM 2991 C C . ASP A 1 380 ? -20.912 -7.187 26.202 1.00 92.62 380 ASP A C 1
ATOM 2993 O O . ASP A 1 380 ? -21.305 -7.785 25.192 1.00 92.62 380 ASP A O 1
ATOM 2997 N N . GLU A 1 381 ? -19.660 -7.352 26.661 1.00 89.56 381 GLU A N 1
ATOM 2998 C CA . GLU A 1 381 ? -18.573 -8.051 25.938 1.00 89.56 381 GLU A CA 1
ATOM 2999 C C . GLU A 1 381 ? -18.909 -9.499 25.548 1.00 89.56 381 GLU A C 1
ATOM 3001 O O . GLU A 1 381 ? -18.536 -10.004 24.482 1.00 89.56 381 GLU A O 1
ATOM 3006 N N . GLY A 1 382 ? -19.686 -10.195 26.383 1.00 88.19 382 GLY A N 1
ATOM 3007 C CA . GLY A 1 382 ? -20.130 -11.553 26.075 1.00 88.19 382 GLY A CA 1
ATOM 3008 C C . GLY A 1 382 ? -20.941 -11.640 24.774 1.00 88.19 382 GLY A C 1
ATOM 3009 O O . GLY A 1 382 ? -20.853 -12.643 24.056 1.00 88.19 382 GLY A O 1
ATOM 3010 N N . ALA A 1 383 ? -21.723 -10.604 24.452 1.00 92.12 383 ALA A N 1
ATOM 3011 C CA . ALA A 1 383 ? -22.467 -10.520 23.198 1.00 92.12 383 ALA A CA 1
ATOM 3012 C C . ALA A 1 383 ? -21.568 -10.082 22.030 1.00 92.12 383 ALA A C 1
ATOM 3014 O O . ALA A 1 383 ? -21.699 -10.657 20.942 1.00 92.12 383 ALA A O 1
ATOM 3015 N N . HIS A 1 384 ? -20.643 -9.145 22.267 1.00 92.62 384 HIS A N 1
ATOM 3016 C CA . HIS A 1 384 ? -19.661 -8.667 21.285 1.00 92.62 384 HIS A CA 1
ATOM 3017 C C . HIS A 1 384 ? -18.862 -9.836 20.696 1.00 92.62 384 HIS A C 1
ATOM 3019 O O . HIS A 1 384 ? -18.931 -10.126 19.491 1.00 92.62 384 HIS A O 1
ATOM 3025 N N . LEU A 1 385 ? -18.220 -10.605 21.582 1.00 89.56 385 LEU A N 1
ATOM 3026 C CA . LEU A 1 385 ? -17.419 -11.770 21.225 1.00 89.56 385 LEU A CA 1
ATOM 3027 C C . LEU A 1 385 ? -18.260 -12.829 20.510 1.00 89.56 385 LEU A C 1
ATOM 3029 O O . LEU A 1 385 ? -17.838 -13.369 19.487 1.00 89.56 385 LEU A O 1
ATOM 3033 N N . ALA A 1 386 ? -19.459 -13.139 21.017 1.00 90.50 386 ALA A N 1
ATOM 3034 C CA . ALA A 1 386 ? -20.305 -14.177 20.432 1.00 90.50 386 ALA A CA 1
ATOM 3035 C C . ALA A 1 386 ? -20.679 -13.873 18.972 1.00 90.50 386 ALA A C 1
ATOM 3037 O O . ALA A 1 386 ? -20.600 -14.764 18.121 1.00 90.50 386 ALA A O 1
ATOM 3038 N N . VAL A 1 387 ? -21.056 -12.627 18.673 1.00 91.88 387 VAL A N 1
ATOM 3039 C CA . VAL A 1 387 ? -21.446 -12.210 17.318 1.00 91.88 387 VAL A CA 1
ATOM 3040 C C . VAL A 1 387 ? -20.230 -12.103 16.403 1.00 91.88 387 VAL A C 1
ATOM 3042 O O . VAL A 1 387 ? -20.263 -12.633 15.294 1.00 91.88 387 VAL A O 1
ATOM 3045 N N . ASN A 1 388 ? -19.129 -11.494 16.845 1.00 89.19 388 ASN A N 1
ATOM 3046 C CA . ASN A 1 388 ? -17.939 -11.386 16.001 1.00 89.19 388 ASN A CA 1
ATOM 3047 C C . ASN A 1 388 ? -17.306 -12.761 15.706 1.00 89.19 388 ASN A C 1
ATOM 3049 O O . ASN A 1 388 ? -16.890 -13.019 14.574 1.00 89.19 388 ASN A O 1
ATOM 3053 N N . TRP A 1 389 ? -17.289 -13.695 16.668 1.00 86.94 389 TRP A N 1
ATOM 3054 C CA . TRP A 1 389 ? -16.851 -15.079 16.419 1.00 86.94 389 TRP A CA 1
ATOM 3055 C C . TRP A 1 389 ? -17.795 -15.861 15.506 1.00 86.94 389 TRP A C 1
ATOM 3057 O O . TRP A 1 389 ? -17.352 -16.784 14.827 1.00 86.94 389 TRP A O 1
ATOM 3067 N N . MET A 1 390 ? -19.088 -15.538 15.506 1.00 88.94 390 MET A N 1
ATOM 3068 C CA . MET A 1 390 ? -20.052 -16.106 14.561 1.00 88.94 390 MET A CA 1
ATOM 3069 C C . MET A 1 390 ? -19.773 -15.608 13.140 1.00 88.94 390 MET A C 1
ATOM 3071 O O . MET A 1 390 ? -19.754 -16.411 12.214 1.00 88.94 390 MET A O 1
ATOM 3075 N N . MET A 1 391 ? -19.486 -14.315 12.977 1.00 87.31 391 MET A N 1
ATOM 3076 C CA . MET A 1 391 ? -19.284 -13.697 11.663 1.00 87.31 391 MET A CA 1
ATOM 3077 C C . MET A 1 391 ? -17.870 -13.857 11.079 1.00 87.31 391 MET A C 1
ATOM 3079 O O . MET A 1 391 ? -17.677 -13.644 9.886 1.00 87.31 391 MET A O 1
ATOM 3083 N N . SER A 1 392 ? -16.875 -14.202 11.899 1.00 81.31 392 SER A N 1
ATOM 3084 C CA . SER A 1 392 ? -15.484 -14.434 11.461 1.00 81.31 392 SER A CA 1
ATOM 3085 C C . SER A 1 392 ? -15.203 -15.864 10.980 1.00 81.31 392 SER A C 1
ATOM 3087 O O . SER A 1 392 ? -14.099 -16.128 10.495 1.00 81.31 392 SER A O 1
ATOM 3089 N N . ARG A 1 393 ? -16.166 -16.782 11.124 1.00 73.69 393 ARG A N 1
ATOM 3090 C CA . ARG A 1 393 ? -16.109 -18.152 10.585 1.00 73.69 393 ARG A CA 1
ATOM 3091 C C . ARG A 1 393 ? -16.477 -18.167 9.110 1.00 73.69 393 ARG A C 1
ATOM 3093 O O . ARG A 1 393 ? -15.866 -18.988 8.389 1.00 73.69 393 ARG A O 1
#

pLDDT: mean 89.47, std 9.84, range [31.52, 98.56]

Nearest PDB structures (foldseek):
  6ebu-assembly1_A  TM=7.287E-01  e=1.080E-02  Aquifex aeolicus VF5
  4erp-assembly2_E  TM=6.801E-01  e=1.014E-01  Escherichia coli K-12
  4erp-assembly1_F-2  TM=7.215E-01  e=1.506E-01  Escherichia coli K-12
  2o1z-assembly1_A  TM=6.023E-01  e=4.135E-01  Plasmodium vivax
  2clb-assembly1_A  TM=5.337E-01  e=1.295E+00  Saccharolobus solfataricus P2

Radius of gyration: 29.7 Å; Cα contacts (8 Å, |Δi|>4): 491; chains: 1; bounding box: 69×42×83 Å

Foldseek 3Di:
DADWCDPVNLVVLLVVLVCLLVVLVVVLVPAAPDDAAEDDADPLLVPQAQDLQLLCLQPCLSVLSSVLSVVQGDPLLSQLLSQLLNQLSVLLSVCSRHHWHFFPCVVHDDDDDDDPSVVSLVVCPVPDDRGSAAQNSSLLSLLLSLLSSLVPDPDPVSNVVSVVSSVSNLSSCSNSRSYGNNNNVRSNCSSVVSSVVSCVVSVLQQQFAAQDDDDPVLVVVLVVLLVVLVVLDDALVPFPDDPAQAAADDPVVLQLLLQVLLLLQLLLLLLVLQLVSHDDPSSVVLSPSSSVLSNRLSVLSQVLNVSSPHGRDDHDPVSVVSVVCSSVQDSRGPVSNLCSLVVSLVSLVCCVVPVLVCQCPDPRRHDRRSVVSVVSVVVSSVSVNSSSVSSND